Protein AF-A0A2A5GWU8-F1 (afdb_monomer)

Nearest PDB structures (foldseek):
  2z6b-assembly1_A  TM=4.729E-01  e=6.805E-07  Tequatrovirus T4
  1wth-assembly1_A  TM=4.419E-01  e=4.390E-07  Tequatrovirus T4
  1k28-assembly1_A  TM=4.425E-01  e=9.307E-07  Tequatrovirus T4

Radius of gyration: 48.04 Å; Cα contacts (8 Å, |Δi|>4): 449; chains: 1; bounding box: 140×77×156 Å

Mean predicted aligned error: 21.62 Å

Foldseek 3Di:
DDDDPPDDDDPDPDDDDQKDKDADPLGWIWIAGNPPPFGKTKTADSLGFIWIQGSVRDTDGGDSDPVDDDDDDPPDDDDDDDPDDDDDDDPDDDDDDPDDDDDDDPDDDDDDDPDDDDDDPDDDDDDPDDDDDDDPDDDDDDDPDDDDDDDPDDDDDDDPDDDDDDDPDDDDDDALWDDDDDDPDDDDDDDPDDDDDDDPDDDDDDDPDDDDDDDPDDDDDDDPDDDDDDDPDDDDDDDPDDDDDDDPPDDDDDDPDDDDDDPVDDDDDDPDDDDDDPDDDDDDPDDDDPDPDDDDDDDDDPDDDDDDDDDDDDDDDDDDDDDDDDDDDDDDPPVQVVQQPPDDDDDMDRRDDDDPDDDDDDDDDDDDPDDDDDPDDPPPPPDDDDDDDDDDDDDDDDDDDDDPPPPQADPDAAFDQRPGDQDPDQPQQPDLAPPHGVVQACVAQQHDHQDPVCRSQLSSLQSSCCH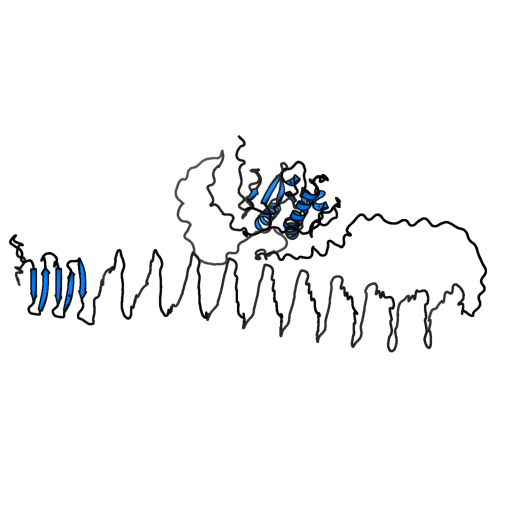FPVVVLCVVVVQKGWRHFADCPDPQRVRRQKTKIDGPVLDLVVQVVSQVCCLRHTQFQEWEFEQDPVRGTIIMTGHDRHHDNHAYEYYLDPVSPPPPPPDDHDYDNDDDDD

Structure (mmCIF, N/CA/C/O backbone):
data_AF-A0A2A5GWU8-F1
#
_entry.id   AF-A0A2A5GWU8-F1
#
loop_
_atom_site.group_PDB
_atom_site.id
_atom_site.type_symbol
_atom_site.label_atom_id
_atom_site.label_alt_id
_atom_site.label_comp_id
_atom_site.label_asym_id
_atom_site.label_entity_id
_atom_site.label_seq_id
_atom_site.pdbx_PDB_ins_code
_atom_site.Cartn_x
_atom_site.Cartn_y
_atom_site.Cartn_z
_atom_site.occupancy
_atom_site.B_iso_or_equiv
_atom_site.auth_seq_id
_atom_site.auth_comp_id
_atom_site.auth_asym_id
_atom_site.auth_atom_id
_atom_site.pdbx_PDB_model_num
ATOM 1 N N . MET A 1 1 ? -65.679 12.341 63.523 1.00 38.34 1 MET A N 1
ATOM 2 C CA . MET A 1 1 ? -65.615 11.198 64.453 1.00 38.34 1 MET A CA 1
ATOM 3 C C . MET A 1 1 ? -64.242 11.202 65.081 1.00 38.34 1 MET A C 1
ATOM 5 O O . MET A 1 1 ? -63.254 10.942 64.411 1.00 38.34 1 MET A O 1
ATOM 9 N N . THR A 1 2 ? -64.208 11.641 66.328 1.00 38.03 2 THR A N 1
ATOM 10 C CA . THR A 1 2 ? -63.078 11.639 67.250 1.00 38.03 2 THR A CA 1
ATOM 11 C C . THR A 1 2 ? -62.694 10.197 67.575 1.00 38.03 2 THR A C 1
ATOM 13 O O . THR A 1 2 ? -63.461 9.482 68.213 1.00 38.03 2 THR A O 1
ATOM 16 N N . GLY A 1 3 ? -61.526 9.770 67.101 1.00 37.25 3 GLY A N 1
ATOM 17 C CA . GLY A 1 3 ? -60.870 8.523 67.479 1.00 37.25 3 GLY A CA 1
ATOM 18 C C . GLY A 1 3 ? -59.516 8.872 68.076 1.00 37.25 3 GLY A C 1
ATOM 19 O O . GLY A 1 3 ? -58.603 9.269 67.361 1.00 37.25 3 GLY A O 1
ATOM 20 N N . ILE A 1 4 ? -59.457 8.811 69.399 1.00 39.00 4 ILE A N 1
ATOM 21 C CA . ILE A 1 4 ? -58.297 9.067 70.247 1.00 39.00 4 ILE A CA 1
ATOM 22 C C . ILE A 1 4 ? -57.210 8.036 69.904 1.00 39.00 4 ILE A C 1
ATOM 24 O O . ILE A 1 4 ? -57.426 6.841 70.081 1.00 39.00 4 ILE A O 1
ATOM 28 N N . MET A 1 5 ? -56.056 8.490 69.407 1.00 34.25 5 MET A N 1
ATOM 29 C CA . MET A 1 5 ? -54.807 7.727 69.490 1.00 34.25 5 MET A CA 1
ATOM 30 C C . MET A 1 5 ? -54.104 8.124 70.790 1.00 34.25 5 MET A C 1
ATOM 32 O O . MET A 1 5 ? -53.222 8.977 70.795 1.00 34.25 5 MET A O 1
ATOM 36 N N . ASP A 1 6 ? -54.544 7.524 71.894 1.00 43.53 6 ASP A N 1
ATOM 37 C CA . ASP A 1 6 ? -53.752 7.419 73.120 1.00 43.53 6 ASP A CA 1
ATOM 38 C C . ASP A 1 6 ? -52.843 6.204 72.947 1.00 43.53 6 ASP A C 1
ATOM 40 O O . ASP A 1 6 ? -53.309 5.066 72.896 1.00 43.53 6 ASP A O 1
ATOM 44 N N . GLY A 1 7 ? -51.546 6.446 72.781 1.00 40.28 7 GLY A N 1
ATOM 45 C CA . GLY A 1 7 ? -50.591 5.367 72.546 1.00 40.28 7 GLY A CA 1
ATOM 46 C C . GLY A 1 7 ? -49.143 5.796 72.359 1.00 40.28 7 GLY A C 1
ATOM 47 O O . GLY A 1 7 ? -48.378 5.051 71.760 1.00 40.28 7 GLY A O 1
ATOM 48 N N . VAL A 1 8 ? -48.742 6.970 72.851 1.00 38.31 8 VAL A N 1
ATOM 49 C CA . VAL A 1 8 ? -47.319 7.278 73.045 1.00 38.31 8 VAL A CA 1
ATOM 50 C C . VAL A 1 8 ? -47.110 7.423 74.544 1.00 38.31 8 VAL A C 1
ATOM 52 O O . VAL A 1 8 ? -47.280 8.503 75.108 1.00 38.31 8 VAL A O 1
ATOM 55 N N . SER A 1 9 ? -46.819 6.305 75.216 1.00 40.75 9 SER A N 1
ATOM 56 C CA . SER A 1 9 ? -46.394 6.359 76.610 1.00 40.75 9 SER A CA 1
ATOM 57 C C . SER A 1 9 ? -45.046 7.066 76.682 1.00 40.75 9 SER A C 1
ATOM 59 O O . SER A 1 9 ? -44.120 6.741 75.938 1.00 40.75 9 SER A O 1
ATOM 61 N N . GLN A 1 10 ? -44.940 8.020 77.602 1.00 39.97 10 GLN A N 1
ATOM 62 C CA . GLN A 1 10 ? -43.667 8.588 78.018 1.00 39.97 10 GLN A CA 1
ATOM 63 C C . GLN A 1 10 ? -42.687 7.467 78.387 1.00 39.97 10 GLN A C 1
ATOM 65 O O . GLN A 1 10 ? -43.037 6.550 79.130 1.00 39.97 10 GLN A O 1
ATOM 70 N N . ILE A 1 11 ? -41.459 7.562 77.881 1.00 40.72 11 ILE A N 1
ATOM 71 C CA . ILE A 1 11 ? -40.343 6.694 78.260 1.00 40.72 11 ILE A CA 1
ATOM 72 C C . ILE A 1 11 ? -39.941 7.088 79.689 1.00 40.72 11 ILE A C 1
ATOM 74 O O . ILE A 1 11 ? -39.199 8.045 79.901 1.00 40.72 11 ILE A O 1
ATOM 78 N N . SER A 1 12 ? -40.510 6.405 80.685 1.00 37.59 12 SER A N 1
ATOM 79 C CA . SER A 1 12 ? -40.136 6.555 82.092 1.00 37.59 12 SER A CA 1
ATOM 80 C C . SER A 1 12 ? -38.845 5.792 82.372 1.00 37.59 12 SER A C 1
ATOM 82 O O . SER A 1 12 ? -38.743 4.619 82.026 1.00 37.59 12 SER A O 1
ATOM 84 N N . SER A 1 13 ? -37.892 6.431 83.046 1.00 44.56 13 SER A N 1
ATOM 85 C CA . SER A 1 13 ? -36.617 5.865 83.501 1.00 44.56 13 SER A CA 1
ATOM 86 C C . SER A 1 13 ? -36.789 4.799 84.602 1.00 44.56 13 SER A C 1
ATOM 88 O O . SER A 1 13 ? -36.474 5.035 85.769 1.00 44.56 13 SER A O 1
ATOM 90 N N . GLY A 1 14 ? -37.307 3.631 84.238 1.00 39.91 14 GLY A N 1
ATOM 91 C CA . GLY A 1 14 ? -37.268 2.388 85.011 1.00 39.91 14 GLY A CA 1
ATOM 92 C C . GLY A 1 14 ? -36.686 1.292 84.122 1.00 39.91 14 GLY A C 1
ATOM 93 O O . GLY A 1 14 ? -36.811 1.406 82.908 1.00 39.91 14 GLY A O 1
ATOM 94 N N . THR A 1 15 ? -36.004 0.305 84.714 1.00 49.41 15 THR A N 1
ATOM 95 C CA . THR A 1 15 ? -35.347 -0.838 84.041 1.00 49.41 15 THR A CA 1
ATOM 96 C C . THR A 1 15 ? -36.101 -1.257 82.781 1.00 49.41 15 THR A C 1
ATOM 98 O O . THR A 1 15 ? -37.160 -1.873 82.880 1.00 49.41 15 THR A O 1
ATOM 101 N N . MET A 1 16 ? -35.592 -0.833 81.624 1.00 51.84 16 MET A N 1
ATOM 10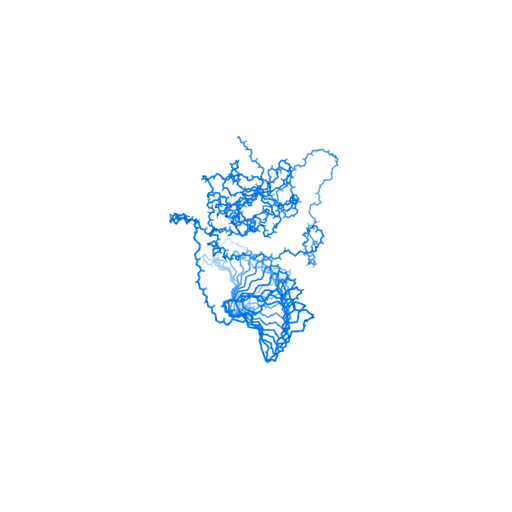2 C CA . MET A 1 16 ? -36.217 -1.112 80.338 1.00 51.84 16 MET A CA 1
ATOM 103 C C . MET A 1 16 ? -36.086 -2.610 80.101 1.00 51.84 16 MET A C 1
ATOM 105 O O . MET A 1 16 ? -34.982 -3.143 80.223 1.00 51.84 16 MET A O 1
ATOM 109 N N . ASP A 1 17 ? -37.195 -3.285 79.798 1.00 59.97 17 ASP A N 1
ATOM 110 C CA . ASP A 1 17 ? -37.114 -4.614 79.205 1.00 59.97 17 ASP A CA 1
ATOM 111 C C . ASP A 1 17 ? -36.185 -4.512 77.993 1.00 59.97 17 ASP A C 1
ATOM 113 O O . ASP A 1 17 ? -36.385 -3.662 77.124 1.00 59.97 17 ASP A O 1
ATOM 117 N N . GLU A 1 18 ? -35.168 -5.373 77.939 1.00 73.56 18 GLU A N 1
ATOM 118 C CA . GLU A 1 18 ? -34.153 -5.377 76.876 1.00 73.56 18 GLU A CA 1
ATOM 119 C C . GLU A 1 18 ? -34.760 -5.637 75.484 1.00 73.56 18 GLU A C 1
ATOM 121 O O . GLU A 1 18 ? -34.069 -5.575 74.476 1.00 73.56 18 GLU A O 1
ATOM 126 N N . LYS A 1 19 ? -36.063 -5.937 75.408 1.00 78.94 19 LYS A N 1
ATOM 127 C CA . LYS A 1 19 ? -36.811 -6.138 74.171 1.00 78.94 19 LYS A CA 1
ATOM 128 C C . LYS A 1 19 ? -38.150 -5.428 74.221 1.00 78.94 19 LYS A C 1
ATOM 130 O O . LYS A 1 19 ? -38.928 -5.602 75.156 1.00 78.94 19 LYS A O 1
ATOM 135 N N . TRP A 1 20 ? -38.456 -4.710 73.152 1.00 84.75 20 TRP A N 1
ATOM 136 C CA . TRP A 1 20 ? -39.712 -4.004 72.957 1.00 84.75 20 TRP A CA 1
ATOM 137 C C . TRP A 1 20 ? -40.304 -4.358 71.600 1.00 84.75 20 TRP A C 1
ATOM 139 O O . TRP A 1 20 ? -39.610 -4.337 70.589 1.00 84.75 20 TRP A O 1
ATOM 149 N N . GLY A 1 21 ? -41.592 -4.680 71.532 1.00 86.06 21 GLY A N 1
ATOM 150 C CA . GLY A 1 21 ? -42.186 -5.069 70.259 1.00 86.06 21 GLY A CA 1
ATOM 151 C C . GLY A 1 21 ? -43.698 -5.210 70.274 1.00 86.06 21 GLY A C 1
ATOM 152 O O . GLY A 1 21 ? -44.346 -5.186 71.318 1.00 86.06 21 GLY A O 1
ATOM 153 N N . TYR A 1 22 ? -44.261 -5.362 69.080 1.00 89.25 22 TYR A N 1
ATOM 154 C CA . TYR A 1 22 ? -45.684 -5.560 68.837 1.00 89.25 22 TYR A CA 1
ATOM 155 C C . TYR A 1 22 ? -45.893 -6.718 67.862 1.00 89.25 22 TYR A C 1
ATOM 157 O O . TYR A 1 22 ? -45.208 -6.809 66.844 1.00 89.25 22 TYR A O 1
ATOM 165 N N . VAL A 1 23 ? -46.878 -7.572 68.147 1.00 90.06 23 VAL A N 1
ATOM 166 C CA . VAL A 1 23 ? -47.340 -8.635 67.247 1.00 90.06 23 VAL A CA 1
ATOM 167 C C . VAL A 1 23 ? -48.811 -8.390 66.924 1.00 90.06 23 VAL A C 1
ATOM 169 O O . VAL A 1 23 ? -49.647 -8.314 67.825 1.00 90.06 23 VAL A O 1
ATOM 172 N N . SER A 1 24 ? -49.148 -8.259 65.642 1.00 91.31 24 SER A N 1
ATOM 173 C CA . SER A 1 24 ? -50.538 -8.120 65.201 1.00 91.31 24 SER A CA 1
ATOM 174 C C . SER A 1 24 ? -51.300 -9.442 65.341 1.00 91.31 24 SER A C 1
ATOM 176 O O . SER A 1 24 ? -50.713 -10.523 65.319 1.00 91.31 24 SER A O 1
ATOM 178 N N . GLN A 1 25 ? -52.636 -9.388 65.362 1.00 88.69 25 GLN A N 1
ATOM 179 C CA . GLN A 1 25 ? -53.480 -10.597 65.330 1.00 88.69 25 GLN A CA 1
ATOM 180 C C . GLN A 1 25 ? -53.231 -11.481 64.095 1.00 88.69 25 GLN A C 1
ATOM 182 O O . GLN A 1 25 ? -53.469 -12.684 64.136 1.00 88.69 25 GLN A O 1
ATOM 187 N N . SER A 1 26 ? -52.751 -10.886 62.998 1.00 86.19 26 SER A N 1
ATOM 188 C CA . SER A 1 26 ? -52.391 -11.593 61.767 1.00 86.19 26 SER A CA 1
ATOM 189 C C . SER A 1 26 ? -50.971 -12.173 61.774 1.00 86.19 26 SER A C 1
ATOM 191 O O . SER A 1 26 ? -50.613 -12.858 60.822 1.00 86.19 26 SER A O 1
ATOM 193 N N . GLY A 1 27 ? -50.163 -11.917 62.811 1.00 87.06 27 GLY A N 1
ATOM 194 C CA . GLY A 1 27 ? -48.798 -12.440 62.948 1.00 87.06 27 GLY A CA 1
ATOM 195 C C . GLY A 1 27 ? -47.696 -11.569 62.332 1.00 87.06 27 GLY A C 1
ATOM 196 O O . GLY A 1 27 ? -46.609 -12.067 62.069 1.00 87.06 27 GLY A O 1
ATOM 197 N N . THR A 1 28 ? -47.956 -10.284 62.073 1.00 91.69 28 THR A N 1
ATOM 198 C CA . THR A 1 28 ? -46.914 -9.308 61.694 1.00 91.69 28 THR A CA 1
ATOM 199 C C . THR A 1 28 ? -46.218 -8.803 62.952 1.00 91.69 28 THR A C 1
ATOM 201 O O . THR A 1 28 ? -46.906 -8.455 63.910 1.00 91.69 28 THR A O 1
ATOM 204 N N . THR A 1 29 ? -44.889 -8.742 62.955 1.00 92.56 29 THR A N 1
ATOM 205 C CA . THR A 1 29 ? -44.093 -8.342 64.120 1.00 92.56 29 THR A CA 1
ATOM 206 C C . THR A 1 29 ? -43.282 -7.077 63.856 1.00 92.56 29 THR A C 1
ATOM 208 O O . THR A 1 29 ? -42.780 -6.849 62.754 1.00 92.56 29 THR A O 1
ATOM 211 N N . ILE A 1 30 ? -43.155 -6.253 64.891 1.00 93.62 30 ILE A N 1
ATOM 212 C CA . ILE A 1 30 ? -42.214 -5.135 64.981 1.00 93.62 30 ILE A CA 1
ATOM 213 C C . ILE A 1 30 ? -41.426 -5.355 66.271 1.00 93.62 30 ILE A C 1
ATOM 215 O O . ILE A 1 30 ? -42.051 -5.484 67.319 1.00 93.62 30 ILE A O 1
ATOM 219 N N . GLU A 1 31 ? -40.099 -5.430 66.216 1.00 92.25 31 GLU A N 1
ATOM 220 C CA . GLU A 1 31 ? -39.244 -5.682 67.387 1.00 92.25 31 GLU A CA 1
ATOM 221 C C . GLU A 1 31 ? -38.037 -4.736 67.396 1.00 92.25 31 GLU A C 1
ATOM 223 O O . GLU A 1 31 ? -37.389 -4.523 66.369 1.00 92.25 31 GLU A O 1
ATOM 228 N N . LEU A 1 32 ? -37.758 -4.190 68.576 1.00 92.25 32 LEU A N 1
ATOM 229 C CA . LEU A 1 32 ? -36.565 -3.462 68.982 1.00 92.25 32 LEU A CA 1
ATOM 230 C C . LEU A 1 32 ? -35.915 -4.278 70.103 1.00 92.25 32 LEU A C 1
ATOM 232 O O . LEU A 1 32 ? -36.482 -4.404 71.186 1.00 92.25 32 LEU A O 1
ATOM 236 N N . ASN A 1 33 ? -34.756 -4.861 69.837 1.00 89.06 33 ASN A N 1
ATOM 237 C CA . ASN A 1 33 ? -33.959 -5.575 70.825 1.00 89.06 33 ASN A CA 1
ATOM 238 C C . ASN A 1 33 ? -32.758 -4.700 71.193 1.00 89.06 33 ASN A C 1
ATOM 240 O O . ASN A 1 33 ? -32.025 -4.284 70.302 1.00 89.06 33 ASN A O 1
ATOM 244 N N . ASP A 1 34 ? -32.581 -4.433 72.479 1.00 87.56 34 ASP A N 1
ATOM 245 C CA . ASP A 1 34 ? -31.489 -3.666 73.089 1.00 87.56 34 ASP A CA 1
ATOM 246 C C . ASP A 1 34 ? -30.689 -4.539 74.081 1.00 87.56 34 ASP A C 1
ATOM 248 O O . ASP A 1 34 ? -29.915 -4.039 74.895 1.00 87.56 34 ASP A O 1
ATOM 252 N N . SER A 1 35 ? -30.875 -5.868 74.046 1.00 85.56 35 SER A N 1
ATOM 253 C CA . SER A 1 35 ? -30.026 -6.794 74.799 1.00 85.56 35 SER A CA 1
ATOM 254 C C . SER A 1 35 ? -28.565 -6.625 74.354 1.00 85.56 35 SER A C 1
ATOM 256 O O . SER A 1 35 ? -28.297 -6.733 73.152 1.00 85.56 35 SER A O 1
ATOM 258 N N . PRO A 1 36 ? -27.610 -6.448 75.289 1.00 82.69 36 PRO A N 1
ATOM 259 C CA . PRO A 1 36 ? -26.206 -6.223 74.959 1.00 82.69 36 PRO A CA 1
ATOM 260 C C . PRO A 1 36 ? -25.624 -7.290 74.019 1.00 82.69 36 PRO A C 1
ATOM 262 O O . PRO A 1 36 ? -25.638 -8.484 74.332 1.00 82.69 36 PRO A O 1
ATOM 265 N N . GLY A 1 37 ? -25.084 -6.863 72.877 1.00 80.00 37 GLY A N 1
ATOM 266 C CA . GLY A 1 37 ? -24.510 -7.727 71.838 1.00 80.00 37 GLY A CA 1
ATOM 267 C C . GLY A 1 37 ? -25.532 -8.456 70.953 1.00 80.00 37 GLY A C 1
ATOM 268 O O . GLY A 1 37 ? -25.138 -9.273 70.118 1.00 80.00 37 GLY A O 1
ATOM 269 N N . GLY A 1 38 ? -26.829 -8.205 71.144 1.00 83.12 38 GLY A N 1
ATOM 270 C CA . GLY A 1 38 ? -27.936 -8.734 70.345 1.00 83.12 38 GLY A CA 1
ATOM 271 C C . GLY A 1 38 ? -28.836 -7.641 69.765 1.00 83.12 38 GLY A C 1
ATOM 272 O O . GLY A 1 38 ? -29.964 -7.938 69.354 1.00 83.12 38 GLY A O 1
ATOM 273 N N . GLU A 1 39 ? -28.361 -6.397 69.751 1.00 91.56 39 GLU A N 1
ATOM 274 C CA . GLU A 1 39 ? -29.128 -5.217 69.382 1.00 91.56 39 GLU A CA 1
ATOM 275 C C . GLU A 1 39 ? -29.668 -5.351 67.954 1.00 91.56 39 GLU A C 1
ATOM 277 O O . GLU A 1 39 ? -28.930 -5.644 67.019 1.00 91.56 39 GLU A O 1
ATOM 282 N N . SER A 1 40 ? -30.974 -5.195 67.752 1.00 92.50 40 SER A N 1
ATOM 283 C CA . SER A 1 40 ? -31.562 -5.341 66.415 1.00 92.50 40 SER A CA 1
ATOM 284 C C . SER A 1 40 ? -32.897 -4.628 66.273 1.00 92.50 40 SER A C 1
ATOM 286 O O . SER A 1 40 ? -33.645 -4.440 67.232 1.00 92.50 40 SER A O 1
ATOM 288 N N . ILE A 1 41 ? -33.211 -4.248 65.035 1.00 94.50 41 ILE A N 1
ATOM 289 C CA . ILE A 1 41 ? -34.497 -3.658 64.653 1.00 94.50 41 ILE A CA 1
ATOM 290 C C . ILE A 1 41 ? -35.102 -4.545 63.578 1.00 94.50 41 ILE A C 1
ATOM 292 O O . ILE A 1 41 ? -34.458 -4.806 62.564 1.00 94.50 41 ILE A O 1
ATOM 296 N N . SER A 1 42 ? -36.340 -5.003 63.752 1.00 93.44 42 SER A N 1
ATOM 297 C CA . SER A 1 42 ? -36.999 -5.825 62.740 1.00 93.44 42 SER A CA 1
ATOM 298 C C . SER A 1 42 ? -38.466 -5.476 62.522 1.00 93.44 42 SER A C 1
ATOM 300 O O . SER A 1 42 ? -39.228 -5.229 63.453 1.00 93.44 42 SER A O 1
ATOM 302 N N . LEU A 1 43 ? -38.857 -5.477 61.249 1.00 94.50 43 LEU A N 1
ATOM 303 C CA . LEU A 1 43 ? -40.227 -5.367 60.769 1.00 94.50 43 LEU A CA 1
ATOM 304 C C . LEU A 1 43 ? -40.509 -6.607 59.917 1.00 94.50 43 LEU A C 1
ATOM 306 O O . LEU A 1 43 ? -39.927 -6.744 58.842 1.00 94.50 43 LEU A O 1
ATOM 310 N N . ILE A 1 44 ? -41.362 -7.521 60.379 1.00 93.06 44 ILE A N 1
ATOM 311 C CA . ILE A 1 44 ? -41.619 -8.808 59.717 1.00 93.06 44 ILE A CA 1
ATOM 312 C C . ILE A 1 44 ? -43.112 -8.946 59.434 1.00 93.06 44 ILE A C 1
ATOM 314 O O . ILE A 1 44 ? -43.935 -9.024 60.339 1.00 93.06 44 ILE A O 1
ATOM 318 N N . HIS A 1 45 ? -43.478 -9.016 58.161 1.00 92.44 45 HIS A N 1
ATOM 319 C CA . HIS A 1 45 ? -44.840 -9.306 57.730 1.00 92.44 45 HIS A CA 1
ATOM 320 C C . HIS A 1 45 ? -45.182 -10.783 57.963 1.00 92.44 45 HIS A C 1
ATOM 322 O O . HIS A 1 45 ? -44.318 -11.646 57.822 1.00 92.44 45 HIS A O 1
ATOM 328 N N . HIS A 1 46 ? -46.456 -11.106 58.207 1.00 90.25 46 HIS A N 1
ATOM 329 C CA . HIS A 1 46 ? -46.905 -12.489 58.446 1.00 90.25 46 HIS A CA 1
ATOM 330 C C . HIS A 1 46 ? -46.573 -13.475 57.302 1.00 90.25 46 HIS A C 1
ATOM 332 O O . HIS A 1 46 ? -46.566 -14.687 57.498 1.00 90.25 46 HIS A O 1
ATOM 338 N N . SER A 1 47 ? -46.305 -12.968 56.091 1.00 90.06 47 SER A N 1
ATOM 339 C CA . SER A 1 47 ? -45.852 -13.772 54.946 1.00 90.06 47 SER A CA 1
ATOM 340 C C . SER A 1 47 ? -44.367 -14.156 55.003 1.00 90.06 47 SER A C 1
ATOM 342 O O . SER A 1 47 ? -43.902 -14.905 54.149 1.00 90.06 47 SER A O 1
ATOM 344 N N . GLY A 1 48 ? -43.606 -13.604 55.952 1.00 88.88 48 GLY A N 1
ATOM 345 C CA . GLY A 1 48 ? -42.156 -13.754 56.077 1.00 88.88 48 GLY A CA 1
ATOM 346 C C . GLY A 1 48 ? -41.331 -12.706 55.321 1.00 88.88 48 GLY A C 1
ATOM 347 O O . GLY A 1 48 ? -40.111 -12.821 55.282 1.00 88.88 48 GLY A O 1
ATOM 348 N N . ALA A 1 49 ? -41.956 -11.693 54.701 1.00 93.69 49 ALA A N 1
ATOM 349 C CA . ALA A 1 49 ? -41.199 -10.544 54.184 1.00 93.69 49 ALA A CA 1
ATOM 350 C C . ALA A 1 49 ? -40.684 -9.705 55.360 1.00 93.69 49 ALA A C 1
ATOM 352 O O . ALA A 1 49 ? -41.421 -9.523 56.327 1.00 93.69 49 ALA A O 1
ATOM 353 N N . ALA A 1 50 ? -39.455 -9.198 55.288 1.00 93.69 50 ALA A N 1
ATOM 354 C CA . ALA A 1 50 ? -38.839 -8.511 56.415 1.00 93.69 50 ALA A CA 1
ATOM 355 C C . ALA A 1 50 ? -37.899 -7.369 56.014 1.00 93.69 50 ALA A C 1
ATOM 357 O O . ALA A 1 50 ? -37.254 -7.417 54.966 1.00 93.69 50 ALA A O 1
ATOM 358 N N . ILE A 1 51 ? -37.791 -6.387 56.906 1.00 96.06 51 ILE A N 1
ATOM 359 C CA . ILE A 1 51 ? -36.712 -5.397 56.974 1.00 96.06 51 ILE A CA 1
ATOM 360 C C . ILE A 1 51 ? -36.036 -5.603 58.326 1.00 96.06 51 ILE A C 1
ATOM 362 O O . ILE A 1 51 ? -36.721 -5.560 59.349 1.00 96.06 51 ILE A O 1
ATOM 366 N N . LYS A 1 52 ? -34.731 -5.870 58.343 1.00 94.62 52 LYS A N 1
ATOM 367 C CA . LYS A 1 52 ? -33.972 -6.113 59.576 1.00 94.62 52 LYS A CA 1
ATOM 368 C C . LYS A 1 52 ? -32.680 -5.311 59.598 1.00 94.62 52 LYS A C 1
ATOM 370 O O . LYS A 1 52 ? -32.063 -5.155 58.550 1.00 94.62 52 LYS A O 1
ATOM 375 N N . ILE A 1 53 ? -32.303 -4.839 60.778 1.00 95.81 53 ILE A N 1
ATOM 376 C CA . ILE A 1 53 ? -30.992 -4.280 61.096 1.00 95.81 53 ILE A CA 1
ATOM 377 C C . ILE A 1 53 ? -30.385 -5.186 62.164 1.00 95.81 53 ILE A C 1
ATOM 379 O O . ILE A 1 53 ? -30.981 -5.336 63.234 1.00 95.81 53 ILE A O 1
ATOM 383 N N . ASP A 1 54 ? -29.259 -5.810 61.837 1.00 92.88 54 ASP A N 1
ATOM 384 C CA . ASP A 1 54 ? -28.534 -6.735 62.711 1.00 92.88 54 ASP A CA 1
ATOM 385 C C . ASP A 1 54 ? -27.587 -5.979 63.674 1.00 92.88 54 ASP A C 1
ATOM 387 O O . ASP A 1 54 ? -27.336 -4.787 63.464 1.00 92.88 54 ASP A O 1
ATOM 391 N N . PRO A 1 55 ? -27.030 -6.638 64.715 1.00 92.88 55 PRO A N 1
ATOM 392 C CA . PRO A 1 55 ? -26.155 -5.980 65.698 1.00 92.88 55 PRO A CA 1
ATOM 393 C C . PRO A 1 55 ? -24.882 -5.358 65.108 1.00 92.88 55 PRO A C 1
ATOM 395 O O . PRO A 1 55 ? -24.296 -4.451 65.692 1.00 92.88 55 PRO A O 1
ATOM 398 N N . ASP A 1 56 ? -24.445 -5.830 63.938 1.00 92.44 56 ASP A N 1
ATOM 399 C CA . ASP A 1 56 ? -23.304 -5.284 63.198 1.00 92.44 56 ASP A CA 1
ATOM 400 C C . ASP A 1 56 ? -23.681 -4.113 62.265 1.00 92.44 56 ASP A C 1
ATOM 402 O O . ASP A 1 56 ? -22.817 -3.550 61.588 1.00 92.44 56 ASP A O 1
ATOM 406 N N . GLY A 1 57 ? -24.961 -3.728 62.236 1.00 90.50 57 GLY A N 1
ATOM 407 C CA . GLY A 1 57 ? -25.512 -2.669 61.395 1.00 90.50 57 GLY A CA 1
ATOM 408 C C . GLY A 1 57 ? -25.886 -3.109 59.978 1.00 90.50 57 GLY A C 1
ATOM 409 O O . GLY A 1 57 ? -26.332 -2.267 59.191 1.00 90.50 57 GLY A O 1
ATOM 410 N N . ALA A 1 58 ? -25.734 -4.391 59.623 1.00 92.69 58 ALA A N 1
ATOM 411 C CA . ALA A 1 58 ? -26.164 -4.899 58.327 1.00 92.69 58 ALA A CA 1
ATOM 412 C C . ALA A 1 58 ? -27.683 -4.769 58.171 1.00 92.69 58 ALA A C 1
ATOM 414 O O . ALA A 1 58 ? -28.459 -5.100 59.068 1.00 92.69 58 ALA A O 1
ATOM 415 N N . ILE A 1 59 ? -28.114 -4.288 57.004 1.00 95.06 59 ILE A N 1
ATOM 416 C CA . ILE A 1 59 ? -29.532 -4.125 56.688 1.00 95.06 59 ILE A CA 1
ATOM 417 C C . ILE A 1 59 ? -29.953 -5.215 55.709 1.00 95.06 59 ILE A C 1
ATOM 419 O O . ILE A 1 59 ? -29.465 -5.284 54.580 1.00 95.06 59 ILE A O 1
ATOM 423 N N . HIS A 1 60 ? -30.919 -6.030 56.117 1.00 93.81 60 HIS A N 1
ATOM 424 C CA . HIS A 1 60 ? -31.477 -7.105 55.311 1.00 93.81 60 HIS A CA 1
ATOM 425 C C . HIS A 1 60 ? -32.895 -6.766 54.856 1.00 93.81 60 HIS A C 1
ATOM 427 O O . HIS A 1 60 ? -33.804 -6.583 55.667 1.00 93.81 60 HIS A O 1
ATOM 433 N N . LEU A 1 61 ? -33.094 -6.747 53.538 1.00 93.94 61 LEU A N 1
ATOM 434 C CA . LEU A 1 61 ? -34.408 -6.690 52.906 1.00 93.94 61 LEU A CA 1
ATOM 435 C C . LEU A 1 61 ? -34.739 -8.075 52.351 1.00 93.94 61 LEU A C 1
ATOM 437 O O . LEU A 1 61 ? -34.056 -8.579 51.460 1.00 93.94 61 LEU A O 1
ATOM 441 N N . VAL A 1 62 ? -35.788 -8.700 52.876 1.00 92.38 62 VAL A N 1
ATOM 442 C CA . VAL A 1 62 ? -36.200 -10.056 52.505 1.00 92.38 62 VAL A CA 1
ATOM 443 C C . VAL A 1 62 ? -37.603 -10.001 51.919 1.00 92.38 62 VAL A C 1
ATOM 445 O O . VAL A 1 62 ? -38.556 -9.621 52.596 1.00 92.38 62 VAL A O 1
ATOM 448 N N . SER A 1 63 ? -37.753 -10.407 50.658 1.00 90.81 63 SER A N 1
ATOM 449 C CA . SER A 1 63 ? -39.067 -10.571 50.029 1.00 90.81 63 SER A CA 1
ATOM 450 C C . SER A 1 63 ? -39.486 -12.037 50.074 1.00 90.81 63 SER A C 1
ATOM 452 O O . SER A 1 63 ? -38.726 -12.917 49.684 1.00 90.81 63 SER A O 1
ATOM 454 N N . SER A 1 64 ? -40.713 -12.303 50.524 1.00 89.19 64 SER A N 1
ATOM 455 C CA . SER A 1 64 ? -41.338 -13.638 50.502 1.00 89.19 64 SER A CA 1
ATOM 456 C C . SER A 1 64 ? -42.227 -13.862 49.272 1.00 89.19 64 SER A C 1
ATOM 458 O O . SER A 1 64 ? -42.834 -14.921 49.119 1.00 89.19 64 SER A O 1
ATOM 460 N N . SER A 1 65 ? -42.326 -12.870 48.380 1.00 84.19 65 SER A N 1
ATOM 461 C CA . SER A 1 65 ? -43.188 -12.915 47.196 1.00 84.19 65 SER A CA 1
ATOM 462 C C . SER A 1 65 ? -42.385 -13.047 45.902 1.00 84.19 65 SER A C 1
ATOM 464 O O . SER A 1 65 ? -41.227 -12.645 45.818 1.00 84.19 65 SER A O 1
ATOM 466 N N . LYS A 1 66 ? -43.044 -13.505 44.830 1.00 76.25 66 LYS A N 1
ATOM 467 C CA . LYS A 1 66 ? -42.456 -13.551 43.478 1.00 76.25 66 LYS A CA 1
ATOM 468 C C . LYS A 1 66 ? -42.138 -12.170 42.884 1.00 76.25 66 LYS A C 1
ATOM 470 O O . LYS A 1 66 ? -41.473 -12.107 41.858 1.00 76.25 66 LYS A O 1
ATOM 475 N N . LYS A 1 67 ? -42.640 -11.080 43.480 1.00 78.69 67 LYS A N 1
ATOM 476 C CA . LYS A 1 67 ? -42.456 -9.710 42.973 1.00 78.69 67 LYS A CA 1
ATOM 477 C C . LYS A 1 67 ? -41.155 -9.048 43.447 1.00 78.69 67 LYS A C 1
ATOM 479 O O . LYS A 1 67 ? -40.827 -7.980 42.947 1.00 78.69 67 LYS A O 1
ATOM 484 N N . GLY A 1 68 ? -40.408 -9.674 44.361 1.00 88.81 68 GLY A N 1
ATOM 485 C CA . GLY A 1 68 ? -39.089 -9.194 44.782 1.00 88.81 68 GLY A CA 1
ATOM 486 C C . GLY A 1 68 ? -39.123 -7.886 45.582 1.00 88.81 68 GLY A C 1
ATOM 487 O O . GLY A 1 68 ? -40.044 -7.669 46.373 1.00 88.81 68 GLY A O 1
ATOM 488 N N . ILE A 1 69 ? -38.082 -7.070 45.405 1.00 91.06 69 ILE A N 1
ATOM 489 C CA . ILE A 1 69 ? -37.870 -5.741 46.005 1.00 91.06 69 ILE A CA 1
ATOM 490 C C . ILE A 1 69 ? -37.745 -4.741 44.848 1.00 91.06 69 ILE A C 1
ATOM 492 O O . ILE A 1 69 ? -37.149 -5.075 43.826 1.00 91.06 69 ILE A O 1
ATOM 496 N N . GLY A 1 70 ? -38.290 -3.532 44.993 1.00 89.62 70 GLY A N 1
ATOM 497 C CA . GLY A 1 70 ? -38.220 -2.490 43.967 1.00 89.62 70 GLY A CA 1
ATOM 498 C C . GLY A 1 70 ? -37.955 -1.108 44.554 1.00 89.62 70 GLY A C 1
ATOM 499 O O . GLY A 1 70 ? -38.304 -0.839 45.701 1.00 89.62 70 GLY A O 1
ATOM 500 N N . ILE A 1 71 ? -37.359 -0.238 43.741 1.00 91.81 71 ILE A N 1
ATOM 501 C CA . ILE A 1 71 ? -37.152 1.185 44.025 1.00 91.81 71 ILE A CA 1
ATOM 502 C C . ILE A 1 71 ? -37.926 1.957 42.952 1.00 91.81 71 ILE A C 1
ATOM 504 O O . ILE A 1 71 ? -37.761 1.687 41.764 1.00 91.81 71 ILE A O 1
ATOM 508 N N . SER A 1 72 ? -38.809 2.872 43.349 1.00 90.81 72 SER A N 1
ATOM 509 C CA . SER A 1 72 ? -39.629 3.659 42.422 1.00 90.81 72 SER A CA 1
ATOM 510 C C . SER A 1 72 ? -39.745 5.094 42.920 1.00 90.81 72 SER A C 1
ATOM 512 O O . SER A 1 72 ? -40.147 5.323 44.058 1.00 90.81 72 SER A O 1
ATOM 514 N N . ALA A 1 73 ? -39.400 6.046 42.056 1.00 92.94 73 ALA A N 1
ATOM 515 C CA . ALA A 1 73 ? -39.522 7.477 42.299 1.00 92.94 73 ALA A CA 1
ATOM 516 C C . ALA A 1 73 ? -40.264 8.114 41.105 1.00 92.94 73 ALA A C 1
ATOM 518 O O . ALA A 1 73 ? -39.636 8.613 40.181 1.00 92.94 73 ALA A O 1
ATOM 519 N N . PRO A 1 74 ? -41.609 8.073 41.059 1.00 90.19 74 PRO A N 1
ATOM 520 C CA . PRO A 1 74 ? -42.380 8.499 39.881 1.00 90.19 74 PRO A CA 1
ATOM 521 C C . PRO A 1 74 ? -42.257 9.993 39.538 1.00 90.19 74 PRO A C 1
ATOM 523 O O . PRO A 1 74 ? -42.636 10.398 38.443 1.00 90.19 74 PRO A O 1
ATOM 526 N N . TYR A 1 75 ? -41.750 10.806 40.466 1.00 92.88 75 TYR A N 1
ATOM 527 C CA . TYR A 1 75 ? -41.615 12.256 40.314 1.00 92.88 75 TYR A CA 1
ATOM 528 C C . TYR A 1 75 ? -40.192 12.763 40.607 1.00 92.88 75 TYR A C 1
ATOM 530 O O . TYR A 1 75 ? -40.009 13.965 40.777 1.00 92.88 75 TYR A O 1
ATOM 538 N N . GLY A 1 76 ? -39.194 11.878 40.715 1.00 91.12 76 GLY A N 1
ATOM 539 C CA . GLY A 1 76 ? -37.833 12.268 41.088 1.00 91.12 76 GLY A CA 1
ATOM 540 C C . GLY A 1 76 ? -36.803 11.165 40.869 1.00 91.12 76 GLY A C 1
ATOM 541 O O . GLY A 1 76 ? -37.089 10.152 40.236 1.00 91.12 76 GLY A O 1
ATOM 542 N N . ASP A 1 77 ? -35.611 11.364 41.419 1.00 94.50 77 ASP A N 1
ATOM 543 C CA . ASP A 1 77 ? -34.484 10.463 41.204 1.00 94.50 77 ASP A CA 1
ATOM 544 C C . ASP A 1 77 ? -34.424 9.349 42.252 1.00 94.50 77 ASP A C 1
ATOM 546 O O . ASP A 1 77 ? -34.787 9.524 43.418 1.00 94.50 77 ASP A O 1
ATOM 550 N N . ALA A 1 78 ? -33.892 8.205 41.837 1.00 93.62 78 ALA A N 1
ATOM 551 C CA . ALA A 1 78 ? -33.501 7.125 42.726 1.00 93.62 78 ALA A CA 1
ATOM 552 C C . ALA A 1 78 ? -31.986 6.925 42.630 1.00 93.62 78 ALA A C 1
ATOM 554 O O . ALA A 1 78 ? -31.448 6.758 41.538 1.00 93.62 78 ALA A O 1
ATOM 555 N N . TYR A 1 79 ? -31.310 6.910 43.778 1.00 91.81 79 TYR A N 1
ATOM 556 C CA . TYR A 1 79 ? -29.859 6.766 43.859 1.00 91.81 79 TYR A CA 1
ATOM 557 C C . TYR A 1 79 ? -29.485 5.431 44.498 1.00 91.81 79 TYR A C 1
ATOM 559 O O . TYR A 1 79 ? -30.080 5.014 45.493 1.00 91.81 79 TYR A O 1
ATOM 567 N N . LEU A 1 80 ? -28.456 4.790 43.950 1.00 93.50 80 LEU A N 1
ATOM 568 C CA . LEU A 1 80 ? -27.754 3.676 44.573 1.00 93.50 80 LEU A CA 1
ATOM 569 C C . LEU A 1 80 ? -26.272 4.044 44.627 1.00 93.50 80 LEU A C 1
ATOM 571 O O . LEU A 1 80 ? -25.640 4.214 43.589 1.00 93.50 80 LEU A O 1
ATOM 575 N N . SER A 1 81 ? -25.726 4.189 45.831 1.00 93.62 81 SER A N 1
ATOM 576 C CA . SER A 1 81 ? -24.345 4.631 46.034 1.00 93.62 81 SER A CA 1
ATOM 577 C C . SER A 1 81 ? -23.670 3.842 47.146 1.00 93.62 81 SER A C 1
ATOM 579 O O . SER A 1 81 ? -24.272 3.627 48.198 1.00 93.62 81 SER A O 1
ATOM 581 N N . ALA A 1 82 ? -22.402 3.495 46.949 1.00 94.06 82 ALA A N 1
ATOM 582 C CA . ALA A 1 82 ? -21.515 2.973 47.980 1.00 94.06 82 ALA A CA 1
ATOM 583 C C . ALA A 1 82 ? -20.126 3.601 47.805 1.00 94.06 82 ALA A C 1
ATOM 585 O O . ALA A 1 82 ? -19.707 3.857 46.680 1.00 94.06 82 ALA A O 1
ATOM 586 N N . SER A 1 83 ? -19.407 3.842 48.904 1.00 94.06 83 SER A N 1
ATOM 587 C CA . SER A 1 83 ? -17.996 4.257 48.843 1.00 94.06 83 SER A CA 1
ATOM 588 C C . SER A 1 83 ? -17.068 3.112 48.423 1.00 94.06 83 SER A C 1
ATOM 590 O O . SER A 1 83 ? -15.982 3.360 47.908 1.00 94.06 83 SER A O 1
ATOM 592 N N . GLY A 1 84 ? -17.495 1.872 48.679 1.00 94.31 84 GLY A N 1
ATOM 593 C CA . GLY A 1 84 ? -16.825 0.646 48.261 1.00 94.31 84 GLY A CA 1
ATOM 594 C C . GLY A 1 84 ? -17.410 0.089 46.964 1.00 94.31 84 GLY A C 1
ATOM 595 O O . GLY A 1 84 ? -17.452 0.762 45.941 1.00 94.31 84 GLY A O 1
ATOM 596 N N . GLU A 1 85 ? -17.857 -1.164 47.011 1.00 95.94 85 GLU A N 1
ATOM 597 C CA . GLU A 1 85 ? -18.324 -1.920 45.848 1.00 95.94 85 GLU A CA 1
ATOM 598 C C . GLU A 1 85 ? -19.850 -2.088 45.844 1.00 95.94 85 GLU A C 1
ATOM 600 O O . GLU A 1 85 ? -20.481 -2.234 46.892 1.00 95.94 85 GLU A O 1
ATOM 605 N N . ILE A 1 86 ? -20.440 -2.130 44.647 1.00 96.31 86 ILE A N 1
ATOM 606 C CA . ILE A 1 86 ? -21.820 -2.569 44.422 1.00 96.31 86 ILE A CA 1
ATOM 607 C C . ILE A 1 86 ? -21.771 -3.857 43.598 1.00 96.31 86 ILE A C 1
ATOM 609 O O . ILE A 1 86 ? -21.283 -3.859 42.470 1.00 96.31 86 ILE A O 1
ATOM 613 N N . ILE A 1 87 ? -22.316 -4.949 44.140 1.00 95.62 87 ILE A N 1
ATOM 614 C CA . ILE A 1 87 ? -22.359 -6.258 43.477 1.00 95.62 87 ILE A CA 1
ATOM 615 C C . ILE A 1 87 ? -23.803 -6.598 43.107 1.00 95.62 87 ILE A C 1
ATOM 617 O O . ILE A 1 87 ? -24.663 -6.713 43.979 1.00 95.62 87 ILE A O 1
ATOM 621 N N . ILE A 1 88 ? -24.058 -6.846 41.820 1.00 95.88 88 ILE A N 1
ATOM 622 C CA . ILE A 1 88 ? -25.363 -7.288 41.313 1.00 95.88 88 ILE A CA 1
ATOM 623 C C . ILE A 1 88 ? -25.216 -8.700 40.745 1.00 95.88 88 ILE A C 1
ATOM 625 O O . ILE A 1 88 ? -24.453 -8.932 39.809 1.00 95.88 88 ILE A O 1
ATOM 629 N N . LYS A 1 89 ? -25.952 -9.656 41.317 1.00 94.19 89 LYS A N 1
ATOM 630 C CA . LYS A 1 89 ? -25.934 -11.066 40.907 1.00 94.19 89 LYS A CA 1
ATOM 631 C C . LYS A 1 89 ? -27.334 -11.528 40.528 1.00 94.19 89 LYS A C 1
ATOM 633 O O . LYS A 1 89 ? -28.300 -11.255 41.232 1.00 94.19 89 LYS A O 1
ATOM 638 N N . GLY A 1 90 ? -27.420 -12.282 39.441 1.00 92.94 90 GLY A N 1
ATOM 639 C CA . GLY A 1 90 ? -28.638 -12.928 38.971 1.00 92.94 90 GLY A CA 1
ATOM 640 C C . GLY A 1 90 ? -28.313 -13.887 37.832 1.00 92.94 90 GLY A C 1
ATOM 641 O O . GLY A 1 90 ? -27.243 -13.801 37.234 1.00 92.94 90 GLY A O 1
ATOM 642 N N . SER A 1 91 ? -29.229 -14.801 37.515 1.00 94.81 91 SER A N 1
ATOM 643 C CA . SER A 1 91 ? -29.109 -15.644 36.316 1.00 94.81 91 SER A CA 1
ATOM 644 C C . SER A 1 91 ? -29.238 -14.837 35.018 1.00 94.81 91 SER A C 1
ATOM 646 O O . SER A 1 91 ? -28.812 -15.288 33.958 1.00 94.81 91 SER A O 1
ATOM 648 N N . SER A 1 92 ? -29.843 -13.648 35.082 1.00 95.25 92 SER A N 1
ATOM 649 C CA . SER A 1 92 ? -29.967 -12.688 33.984 1.00 95.25 92 SER A CA 1
ATOM 650 C C . SER A 1 92 ? -30.128 -11.278 34.551 1.00 95.25 92 SER A C 1
ATOM 652 O O . SER A 1 92 ? -30.786 -11.105 35.577 1.00 95.25 92 SER A O 1
ATOM 654 N N . LEU A 1 93 ? -29.565 -10.278 33.873 1.00 96.00 93 LEU A N 1
ATOM 655 C CA . LEU A 1 93 ? -29.704 -8.857 34.200 1.00 96.00 93 LEU A CA 1
ATOM 656 C C . LEU A 1 93 ? -30.182 -8.117 32.948 1.00 96.00 93 LEU A C 1
ATOM 658 O O . LEU A 1 93 ? -29.663 -8.363 31.863 1.00 96.00 93 LEU A O 1
ATOM 662 N N . ASN A 1 94 ? -31.168 -7.230 33.093 1.00 95.75 94 ASN A N 1
ATOM 663 C CA . ASN A 1 94 ? -31.721 -6.443 31.991 1.00 95.75 94 ASN A CA 1
ATOM 664 C C . ASN A 1 94 ? -31.749 -4.966 32.384 1.00 95.75 94 ASN A C 1
ATOM 666 O O . ASN A 1 94 ? -32.334 -4.620 33.410 1.00 95.75 94 ASN A O 1
ATOM 670 N N . PHE A 1 95 ? -31.173 -4.111 31.544 1.00 95.69 95 PHE A N 1
ATOM 671 C CA . PHE A 1 95 ? -31.194 -2.659 31.693 1.00 95.69 95 PHE A CA 1
ATOM 672 C C . PHE A 1 95 ? -31.979 -2.086 30.517 1.00 95.69 95 PHE A C 1
ATOM 674 O O . PHE A 1 95 ? -31.575 -2.251 29.371 1.00 95.69 95 PHE A O 1
ATOM 681 N N . ASN A 1 96 ? -33.123 -1.465 30.796 1.00 96.38 96 ASN A N 1
ATOM 682 C CA . ASN A 1 96 ? -33.992 -0.886 29.776 1.00 96.38 96 ASN A CA 1
ATOM 683 C C . ASN A 1 96 ? -34.227 0.583 30.114 1.00 96.38 96 ASN A C 1
ATOM 685 O O . ASN A 1 96 ? -34.628 0.899 31.233 1.00 96.38 96 ASN A O 1
ATOM 689 N N . THR A 1 97 ? -34.008 1.455 29.140 1.00 95.62 97 THR A N 1
ATOM 690 C CA . THR A 1 97 ? -34.283 2.889 29.229 1.00 95.62 97 THR A CA 1
ATOM 691 C C . THR A 1 97 ? -35.055 3.316 27.985 1.00 95.62 97 THR A C 1
ATOM 693 O O . THR A 1 97 ? -34.872 2.745 26.910 1.00 95.62 97 THR A O 1
ATOM 696 N N . SER A 1 98 ? -35.963 4.279 28.134 1.00 95.12 98 SER A N 1
ATOM 697 C CA . SER A 1 98 ? -36.628 4.932 27.000 1.00 95.12 98 SER A CA 1
ATOM 698 C C . SER A 1 98 ? -35.812 6.094 26.429 1.00 95.12 98 SER A C 1
ATOM 700 O O . SER A 1 98 ? -36.154 6.597 25.363 1.00 95.12 98 SER A O 1
ATOM 702 N N . GLY A 1 99 ? -34.796 6.549 27.165 1.00 95.56 99 GLY A N 1
ATOM 703 C CA . GLY A 1 99 ? -33.850 7.579 26.748 1.00 95.56 99 GLY A CA 1
ATOM 704 C C . GLY A 1 99 ? -32.435 7.016 26.680 1.00 95.56 99 GLY A C 1
ATOM 705 O O . GLY A 1 99 ? -32.244 5.829 26.418 1.00 95.56 99 GLY A O 1
ATOM 706 N N . ASP A 1 100 ? -31.453 7.861 26.961 1.00 96.44 100 ASP A N 1
ATOM 707 C CA . ASP A 1 100 ? -30.046 7.479 26.884 1.00 96.44 100 ASP A CA 1
ATOM 708 C C . ASP A 1 100 ? -29.595 6.688 28.121 1.00 96.44 100 ASP A C 1
ATOM 710 O O . ASP A 1 100 ? -30.155 6.812 29.215 1.00 96.44 100 ASP A O 1
ATOM 714 N N . ALA A 1 101 ? -28.567 5.860 27.942 1.00 97.00 101 ALA A N 1
ATOM 715 C CA . ALA A 1 101 ? -27.849 5.196 29.022 1.00 97.00 101 ALA A CA 1
ATOM 716 C C . ALA A 1 101 ? -26.382 5.627 28.965 1.00 97.00 101 ALA A C 1
ATOM 718 O O . ALA A 1 101 ? -25.690 5.329 27.993 1.00 97.00 101 ALA A O 1
ATOM 719 N N . ASN A 1 102 ? -25.917 6.301 30.015 1.00 96.38 102 ASN A N 1
ATOM 720 C CA . ASN A 1 102 ? -24.558 6.828 30.104 1.00 96.38 102 ASN A CA 1
ATOM 721 C C . ASN A 1 102 ? -23.746 6.035 31.133 1.00 96.38 102 ASN A C 1
ATOM 723 O O . ASN A 1 102 ? -24.251 5.694 32.204 1.00 96.38 102 ASN A O 1
ATOM 727 N N . PHE A 1 103 ? -22.484 5.756 30.805 1.00 96.31 103 PHE A N 1
ATOM 728 C CA . PHE A 1 103 ? -21.526 5.092 31.688 1.00 96.31 103 PHE A CA 1
ATOM 729 C C . PHE A 1 103 ? -20.283 5.971 31.832 1.00 96.31 103 PHE A C 1
ATOM 731 O O . PHE A 1 103 ? -19.301 5.806 31.110 1.00 96.31 103 PHE A O 1
ATOM 738 N N . ASP A 1 104 ? -20.335 6.906 32.778 1.00 96.25 104 ASP A N 1
ATOM 739 C CA . ASP A 1 104 ? -19.244 7.842 33.044 1.00 96.25 104 ASP A CA 1
ATOM 740 C C . ASP A 1 104 ? -18.261 7.245 34.050 1.00 96.25 104 ASP A C 1
ATOM 742 O O . ASP A 1 104 ? -18.498 7.207 35.259 1.00 96.25 104 ASP A O 1
ATOM 746 N N . ILE A 1 105 ? -17.145 6.731 33.539 1.00 96.06 105 ILE A N 1
ATOM 747 C CA . ILE A 1 105 ? -16.182 5.969 34.331 1.00 96.06 105 ILE A CA 1
ATOM 748 C C . ILE A 1 105 ? -14.857 6.720 34.338 1.00 96.06 105 ILE A C 1
ATOM 750 O O . ILE A 1 105 ? -14.162 6.781 33.331 1.00 96.06 105 ILE A O 1
ATOM 754 N N . GLY A 1 106 ? -14.481 7.264 35.498 1.00 93.94 106 GLY A N 1
ATOM 755 C CA . GLY A 1 106 ? -13.191 7.946 35.663 1.00 93.94 106 GLY A CA 1
ATOM 756 C C . GLY A 1 106 ? -11.974 7.009 35.623 1.00 93.94 106 GLY A C 1
ATOM 757 O O . GLY A 1 106 ? -10.845 7.474 35.504 1.00 93.94 106 GLY A O 1
ATOM 758 N N . GLY A 1 107 ? -12.201 5.697 35.751 1.00 95.12 107 GLY A N 1
ATOM 759 C CA . GLY A 1 107 ? -11.185 4.648 35.661 1.00 95.12 107 GLY A CA 1
ATOM 760 C C . GLY A 1 107 ? -11.327 3.792 34.399 1.00 95.12 107 GLY A C 1
ATOM 761 O O . GLY A 1 107 ? -11.622 4.283 33.316 1.00 95.12 107 GLY A O 1
ATOM 762 N N . THR A 1 108 ? -11.124 2.483 34.538 1.00 96.88 108 THR A N 1
ATOM 763 C CA . THR A 1 108 ? -11.210 1.527 33.424 1.00 96.88 108 THR A CA 1
ATOM 764 C C . THR A 1 108 ? -12.573 0.840 33.380 1.00 96.88 108 THR A C 1
ATOM 766 O O . THR A 1 108 ? -13.040 0.323 34.395 1.00 96.88 108 THR A O 1
ATOM 769 N N . PHE A 1 109 ? -13.172 0.748 32.191 1.00 96.94 109 PHE A N 1
ATOM 770 C CA . PHE A 1 109 ? -14.333 -0.106 31.939 1.00 96.94 109 PHE A CA 1
ATOM 771 C C . PHE A 1 109 ? -13.888 -1.483 31.435 1.00 96.94 109 PHE A C 1
ATOM 773 O O . PHE A 1 109 ? -13.247 -1.585 30.392 1.00 96.94 109 PHE A O 1
ATOM 780 N N . ASN A 1 110 ? -14.234 -2.547 32.162 1.00 96.38 110 ASN A N 1
ATOM 781 C CA . ASN A 1 110 ? -13.925 -3.924 31.776 1.00 96.38 110 ASN A CA 1
ATOM 782 C C . ASN A 1 110 ? -15.219 -4.683 31.467 1.00 96.38 110 ASN A C 1
ATOM 784 O O . ASN A 1 110 ? -16.083 -4.804 32.335 1.00 96.38 110 ASN A O 1
ATOM 788 N N . LEU A 1 111 ? -15.325 -5.250 30.262 1.00 96.50 111 LEU A N 1
ATOM 789 C CA . LEU A 1 111 ? -16.419 -6.137 29.866 1.00 96.50 111 LEU A CA 1
ATOM 790 C C . LEU A 1 111 ? -15.868 -7.533 29.578 1.00 96.50 111 LEU A C 1
ATOM 792 O O . LEU A 1 111 ? -15.173 -7.746 28.589 1.00 96.50 111 LEU A O 1
ATOM 796 N N . VAL A 1 112 ? -16.207 -8.495 30.434 1.00 96.25 112 VAL A N 1
ATOM 797 C CA . VAL A 1 112 ? -15.788 -9.894 30.292 1.00 96.25 112 VAL A CA 1
ATOM 798 C C . VAL A 1 112 ? -17.030 -10.755 30.112 1.00 96.25 112 VAL A C 1
ATOM 800 O O . VAL A 1 112 ? -17.880 -10.829 30.997 1.00 96.25 112 VAL A O 1
ATOM 803 N N . CYS A 1 113 ? -17.156 -11.395 28.952 1.00 95.25 113 CYS A N 1
ATOM 804 C CA . CYS A 1 113 ? -18.306 -12.228 28.613 1.00 95.25 113 CYS A CA 1
ATOM 805 C C . CYS A 1 113 ? -17.898 -13.375 27.677 1.00 95.25 113 CYS A C 1
ATOM 807 O O . CYS A 1 113 ? -16.897 -13.285 26.972 1.00 95.25 113 CYS A O 1
ATOM 809 N N . GLY A 1 114 ? -18.680 -14.461 27.667 1.00 95.88 114 GLY A N 1
ATOM 810 C CA . GLY A 1 114 ? -18.468 -15.579 26.735 1.00 95.88 114 GLY A CA 1
ATOM 811 C C . GLY A 1 114 ? -18.921 -15.281 25.299 1.00 95.88 114 GLY A C 1
ATOM 812 O O . GLY A 1 114 ? -18.509 -15.965 24.369 1.00 95.88 114 GLY A O 1
ATOM 813 N N . GLY A 1 115 ? -19.758 -14.258 25.112 1.00 95.69 115 GLY A N 1
ATOM 814 C CA . GLY A 1 115 ? -20.210 -13.786 23.810 1.00 95.69 115 GLY A CA 1
ATOM 815 C C . GLY A 1 115 ? -20.721 -12.353 23.905 1.00 95.69 115 GLY A C 1
ATOM 816 O O . GLY A 1 115 ? -21.367 -11.987 24.886 1.00 95.69 115 GLY A O 1
ATOM 817 N N . TYR A 1 116 ? -20.433 -11.558 22.876 1.00 96.81 116 TYR A N 1
ATOM 818 C CA . TYR A 1 116 ? -20.806 -10.150 22.786 1.00 96.81 116 TYR A CA 1
ATOM 819 C C . TYR A 1 116 ? -21.523 -9.882 21.463 1.00 96.81 116 TYR A C 1
ATOM 821 O O . TYR A 1 116 ? -21.054 -10.292 20.401 1.00 96.81 116 TYR A O 1
ATOM 829 N N . LYS A 1 117 ? -22.661 -9.188 21.524 1.00 97.31 117 LYS A N 1
ATOM 830 C CA . LYS A 1 117 ? -23.413 -8.743 20.350 1.00 97.31 117 LYS A CA 1
ATOM 831 C C . LYS A 1 117 ? -23.809 -7.286 20.539 1.00 97.31 117 LYS A C 1
ATOM 833 O O . LYS A 1 117 ? -24.587 -6.976 21.436 1.00 97.31 117 LYS A O 1
ATOM 838 N N . LEU A 1 118 ? -23.322 -6.429 19.649 1.00 96.81 118 LEU A N 1
ATOM 839 C CA . LEU A 1 118 ? -23.771 -5.050 19.512 1.00 96.81 118 LEU A CA 1
ATOM 840 C C . LEU A 1 118 ? -24.700 -4.950 18.304 1.00 96.81 118 LEU A C 1
ATOM 842 O O . LEU A 1 118 ? -24.435 -5.511 17.242 1.00 96.81 118 LEU A O 1
ATOM 846 N N . SER A 1 119 ? -25.828 -4.273 18.463 1.00 96.38 119 SER A N 1
ATOM 847 C CA . SER A 1 119 ? -26.755 -3.997 17.370 1.00 96.38 119 SER A CA 1
ATOM 848 C C . SER A 1 119 ? -27.233 -2.569 17.533 1.00 96.38 119 SER A C 1
ATOM 850 O O . SER A 1 119 ? -27.900 -2.244 18.507 1.00 96.38 119 SER A O 1
ATOM 852 N N . THR A 1 120 ? -26.834 -1.720 16.598 1.00 95.62 120 THR A N 1
ATOM 853 C CA . THR A 1 120 ? -27.140 -0.293 16.587 1.00 95.62 120 THR A CA 1
ATOM 854 C C . THR A 1 120 ? -27.430 0.139 15.156 1.00 95.62 120 THR A C 1
ATOM 856 O O . THR A 1 120 ? -26.997 -0.516 14.208 1.00 95.62 120 THR A O 1
ATOM 859 N N . ASN A 1 121 ? -28.171 1.232 15.000 1.00 95.81 121 ASN A N 1
ATOM 860 C CA . ASN A 1 121 ? -28.336 1.888 13.707 1.00 95.81 121 ASN A CA 1
ATOM 861 C C . ASN A 1 121 ? -27.057 2.645 13.305 1.00 95.81 121 ASN A C 1
ATOM 863 O O . ASN A 1 121 ? -26.674 2.655 12.140 1.00 95.81 121 ASN A O 1
ATOM 867 N N . VAL A 1 122 ? -26.385 3.255 14.287 1.00 95.69 122 VAL A N 1
ATOM 868 C CA . VAL A 1 122 ? -25.158 4.039 14.103 1.00 95.69 122 VAL A CA 1
ATOM 869 C C . VAL A 1 122 ? -24.169 3.685 15.207 1.00 95.69 122 VAL A C 1
ATOM 871 O O . VAL A 1 122 ? -24.538 3.617 16.380 1.00 95.69 122 VAL A O 1
ATOM 874 N N . LEU A 1 123 ? -22.915 3.457 14.829 1.00 96.94 123 LEU A N 1
ATOM 875 C CA . LEU A 1 123 ? -21.791 3.327 15.747 1.00 96.94 123 LEU A CA 1
ATOM 876 C C . LEU A 1 123 ? -20.802 4.447 15.431 1.00 96.94 123 LEU A C 1
ATOM 878 O O . LEU A 1 123 ? -20.304 4.508 14.309 1.00 96.94 123 LEU A O 1
ATOM 882 N N . ASP A 1 124 ? -20.539 5.303 16.412 1.00 97.06 124 ASP A N 1
ATOM 883 C CA . ASP A 1 124 ? -19.464 6.291 16.372 1.00 97.06 124 ASP A CA 1
ATOM 884 C C . ASP A 1 124 ? -18.480 5.966 17.499 1.00 97.06 124 ASP A C 1
ATOM 886 O O . ASP A 1 124 ? -18.869 5.870 18.664 1.00 97.06 124 ASP A O 1
ATOM 890 N N . GLU A 1 125 ? -17.224 5.718 17.140 1.00 96.88 125 GLU A N 1
ATOM 891 C CA . GLU A 1 125 ? -16.162 5.351 18.073 1.00 96.88 125 GLU A CA 1
ATOM 892 C C . GLU A 1 125 ? -15.028 6.364 17.950 1.00 96.88 125 GLU A C 1
ATOM 894 O O . GLU A 1 125 ? -14.359 6.463 16.919 1.00 96.88 125 GLU A O 1
ATOM 899 N N . LYS A 1 126 ? -14.791 7.103 19.034 1.00 96.25 126 LYS A N 1
ATOM 900 C CA . LYS A 1 126 ? -13.717 8.085 19.125 1.00 96.25 126 LYS A CA 1
ATOM 901 C C . LYS A 1 126 ? -12.700 7.648 20.169 1.00 96.25 126 LYS A C 1
ATOM 903 O O . LYS A 1 126 ? -13.028 7.479 21.340 1.00 96.25 126 LYS A O 1
ATOM 908 N N . VAL A 1 127 ? -11.445 7.536 19.745 1.00 96.31 127 VAL A N 1
ATOM 909 C CA . VAL A 1 127 ? -10.309 7.224 20.615 1.00 96.31 127 VAL A CA 1
ATOM 910 C C . VAL A 1 127 ? -9.267 8.325 20.447 1.00 96.31 127 VAL A C 1
ATOM 912 O O . VAL A 1 127 ? -8.597 8.391 19.422 1.00 96.31 127 VAL A O 1
ATOM 915 N N . ASP A 1 128 ? -9.128 9.193 21.452 1.00 93.88 128 ASP A N 1
ATOM 916 C CA . ASP A 1 128 ? -8.107 10.258 21.449 1.00 93.88 128 ASP A CA 1
ATOM 917 C C . ASP A 1 128 ? -6.684 9.696 21.655 1.00 93.88 128 ASP A C 1
ATOM 919 O O . ASP A 1 128 ? -5.688 10.337 21.321 1.00 93.88 128 ASP A O 1
ATOM 923 N N . GLY A 1 129 ? -6.593 8.489 22.224 1.00 94.62 129 GLY A N 1
ATOM 924 C CA . GLY A 1 129 ? -5.353 7.752 22.446 1.00 94.62 129 GLY A CA 1
ATOM 925 C C . GLY A 1 129 ? -5.052 6.714 21.361 1.00 94.62 129 GLY A C 1
ATOM 926 O O . GLY A 1 129 ? -5.283 6.915 20.174 1.00 94.62 129 GLY A O 1
ATOM 927 N N . SER A 1 130 ? -4.501 5.574 21.780 1.00 95.00 130 SER A N 1
ATOM 928 C CA . SER A 1 130 ? -4.211 4.442 20.891 1.00 95.00 130 SER A CA 1
ATOM 929 C C . SER A 1 130 ? -5.313 3.389 20.957 1.00 95.00 130 SER A C 1
ATOM 931 O O . SER A 1 130 ? -5.762 3.039 22.045 1.00 95.00 130 SER A O 1
ATOM 933 N N . ALA A 1 131 ? -5.678 2.830 19.804 1.00 97.06 131 ALA A N 1
ATOM 934 C CA . ALA A 1 131 ? -6.543 1.660 19.706 1.00 97.06 131 ALA A CA 1
ATOM 935 C C . ALA A 1 131 ? -5.708 0.420 19.351 1.00 97.06 131 ALA A C 1
ATOM 937 O O . ALA A 1 131 ? -4.879 0.459 18.440 1.00 97.06 131 ALA A O 1
ATOM 938 N N . SER A 1 132 ? -5.934 -0.683 20.063 1.00 96.94 132 SER A N 1
ATOM 939 C CA . SER A 1 132 ? -5.352 -1.993 19.762 1.00 96.94 132 SER A CA 1
ATOM 940 C C . SER A 1 132 ? -6.464 -3.029 19.731 1.00 96.94 132 SER A C 1
ATOM 942 O O . SER A 1 132 ? -7.322 -3.046 20.613 1.00 96.94 132 SER A O 1
ATOM 944 N N . ARG A 1 133 ? -6.443 -3.893 18.717 1.00 96.94 133 ARG A N 1
ATOM 945 C CA . ARG A 1 133 ? -7.405 -4.979 18.556 1.00 96.94 133 ARG A CA 1
ATOM 946 C C . ARG A 1 133 ? -6.655 -6.274 18.314 1.00 96.94 133 ARG A C 1
ATOM 948 O O . ARG A 1 133 ? -5.943 -6.404 17.322 1.00 96.94 133 ARG A O 1
ATOM 955 N N . GLU A 1 134 ? -6.867 -7.234 19.198 1.00 96.88 134 GLU A N 1
ATOM 956 C CA . GLU A 1 134 ? -6.324 -8.580 19.077 1.00 96.88 134 GLU A CA 1
ATOM 957 C C . GLU A 1 134 ? -7.464 -9.560 18.798 1.00 96.88 134 GLU A C 1
ATOM 959 O O . GLU A 1 134 ? -8.485 -9.565 19.485 1.00 96.88 134 GLU A O 1
ATOM 964 N N . VAL A 1 135 ? -7.295 -10.375 17.758 1.00 96.81 135 VAL A N 1
ATOM 965 C CA . VAL A 1 135 ? -8.207 -11.465 17.406 1.00 96.81 135 VAL A CA 1
ATOM 966 C C . VAL A 1 135 ? -7.350 -12.714 17.269 1.00 96.81 135 VAL A C 1
ATOM 968 O O . VAL A 1 135 ? -6.470 -12.769 16.416 1.00 96.81 135 VAL A O 1
ATOM 971 N N . THR A 1 136 ? -7.569 -13.692 18.144 1.00 95.94 136 THR A N 1
ATOM 972 C CA . THR A 1 136 ? -6.733 -14.901 18.230 1.00 95.94 136 THR A CA 1
ATOM 973 C C . THR A 1 136 ? -7.084 -15.960 17.188 1.00 95.94 136 THR A C 1
ATOM 975 O O . THR A 1 136 ? -6.254 -16.810 16.882 1.00 95.94 136 THR A O 1
ATOM 978 N N . ASN A 1 137 ? -8.304 -15.901 16.653 1.00 96.38 137 ASN A N 1
ATOM 979 C CA . ASN A 1 137 ? -8.794 -16.767 15.585 1.00 96.38 137 ASN A CA 1
ATOM 980 C C . ASN A 1 137 ? -9.098 -15.907 14.344 1.00 96.38 137 ASN A C 1
ATOM 982 O O . ASN A 1 137 ? -8.263 -15.112 13.919 1.00 96.38 137 ASN A O 1
ATOM 986 N N . ASP A 1 138 ? -10.305 -16.024 13.793 1.00 96.88 138 ASP A N 1
ATOM 987 C CA . ASP A 1 138 ? -10.670 -15.387 12.533 1.00 96.88 138 ASP A CA 1
ATOM 988 C C . ASP A 1 138 ? -11.316 -14.009 12.720 1.00 96.88 138 ASP A C 1
ATOM 990 O O . ASP A 1 138 ? -12.117 -13.781 13.631 1.00 96.88 138 ASP A O 1
ATOM 994 N N . LEU A 1 139 ? -11.017 -13.105 11.785 1.00 97.69 139 LEU A N 1
ATOM 995 C CA . LEU A 1 139 ? -11.731 -11.848 11.591 1.00 97.69 139 LEU A CA 1
ATOM 996 C C . LEU A 1 139 ? -12.441 -11.877 10.235 1.00 97.69 139 LEU A C 1
ATOM 998 O O . LEU A 1 139 ? -11.792 -11.933 9.195 1.00 97.69 139 LEU A O 1
ATOM 1002 N N . SER A 1 140 ? -13.768 -11.773 10.255 1.00 96.88 140 SER A N 1
ATOM 1003 C CA . SER A 1 140 ? -14.585 -11.560 9.061 1.00 96.88 140 SER A CA 1
ATOM 1004 C C . SER A 1 140 ? -15.268 -10.202 9.151 1.00 96.88 140 SER A C 1
ATOM 1006 O O . SER A 1 140 ? -15.961 -9.917 10.128 1.00 96.88 140 SER A O 1
ATOM 1008 N N . GLU A 1 141 ? -15.102 -9.381 8.119 1.00 97.38 141 GLU A N 1
ATOM 1009 C CA . GLU A 1 141 ? -15.714 -8.059 8.007 1.00 97.38 141 GLU A CA 1
ATOM 1010 C C . GLU A 1 141 ? -16.549 -7.994 6.727 1.00 97.38 141 GLU A C 1
ATOM 1012 O O . GLU A 1 141 ? -16.069 -8.315 5.641 1.00 97.38 141 GLU A O 1
ATOM 1017 N N . ILE A 1 142 ? -17.816 -7.599 6.858 1.00 95.81 142 ILE A N 1
ATOM 1018 C CA . ILE A 1 142 ? -18.741 -7.439 5.735 1.00 95.81 142 ILE A CA 1
ATOM 1019 C C . ILE A 1 142 ? -19.294 -6.023 5.801 1.00 95.81 142 ILE A C 1
ATOM 1021 O O . ILE A 1 142 ? -19.991 -5.663 6.749 1.00 95.81 142 ILE A O 1
ATOM 1025 N N . ILE A 1 143 ? -19.003 -5.233 4.772 1.00 96.62 143 ILE A N 1
ATOM 1026 C CA . ILE A 1 143 ? -19.490 -3.863 4.631 1.00 96.62 143 ILE A CA 1
ATOM 1027 C C . ILE A 1 143 ? -20.441 -3.850 3.438 1.00 96.62 143 ILE A C 1
ATOM 1029 O O . ILE A 1 143 ? -20.012 -3.970 2.297 1.00 96.62 143 ILE A O 1
ATOM 1033 N N . GLY A 1 144 ? -21.743 -3.718 3.703 1.00 95.44 144 GLY A N 1
ATOM 1034 C CA . GLY A 1 144 ? -22.760 -3.649 2.644 1.00 95.44 144 GLY A CA 1
ATOM 1035 C C . GLY A 1 144 ? -22.742 -2.336 1.848 1.00 95.44 144 GLY A C 1
ATOM 1036 O O . GLY A 1 144 ? -23.367 -2.252 0.796 1.00 95.44 144 GLY A O 1
ATOM 1037 N N . GLY A 1 145 ? -22.049 -1.316 2.362 1.00 95.81 145 GLY A N 1
ATOM 1038 C CA . GLY A 1 145 ? -21.863 -0.012 1.728 1.00 95.81 145 GLY A CA 1
ATOM 1039 C C . GLY A 1 145 ? -20.415 0.239 1.299 1.00 95.81 145 GLY A C 1
ATOM 1040 O O . GLY A 1 145 ? -19.741 -0.636 0.764 1.00 95.81 145 GLY A O 1
ATOM 1041 N N . ILE A 1 146 ? -19.927 1.458 1.541 1.00 95.00 146 ILE A N 1
ATOM 1042 C CA . ILE A 1 146 ? -18.574 1.888 1.163 1.00 95.00 146 ILE A CA 1
ATOM 1043 C C . ILE A 1 146 ? -17.621 1.722 2.349 1.00 95.00 146 ILE A C 1
ATOM 1045 O O . ILE A 1 146 ? -17.890 2.230 3.434 1.00 95.00 146 ILE A O 1
ATOM 1049 N N . SER A 1 147 ? -16.468 1.093 2.114 1.00 97.62 147 SER A N 1
ATOM 1050 C CA . SER A 1 147 ? -15.335 1.120 3.043 1.00 97.62 147 SER A CA 1
ATOM 1051 C C . SER A 1 147 ? -14.367 2.241 2.659 1.00 97.62 147 SER A C 1
ATOM 1053 O O . SER A 1 147 ? -13.852 2.269 1.540 1.00 97.62 147 SER A O 1
ATOM 1055 N N . ARG A 1 148 ? -14.112 3.180 3.576 1.00 96.38 148 ARG A N 1
ATOM 1056 C CA . ARG A 1 148 ? -13.129 4.260 3.406 1.00 96.38 148 ARG A CA 1
ATOM 1057 C C . ARG A 1 148 ? -12.158 4.236 4.580 1.00 96.38 148 ARG A C 1
ATOM 1059 O O . ARG A 1 148 ? -12.578 4.321 5.725 1.00 96.38 148 ARG A O 1
ATOM 1066 N N . SER A 1 149 ? -10.861 4.167 4.284 1.00 96.75 149 SER A N 1
ATOM 1067 C CA . SER A 1 149 ? -9.793 4.197 5.285 1.00 96.75 149 SER A CA 1
ATOM 1068 C C . SER A 1 149 ? -8.848 5.358 4.993 1.00 96.75 149 SER A C 1
ATOM 1070 O O . SER A 1 149 ? -8.226 5.400 3.931 1.00 96.75 149 SER A O 1
ATOM 1072 N N . THR A 1 150 ? -8.745 6.289 5.940 1.00 95.62 150 THR A N 1
ATOM 1073 C CA . THR A 1 150 ? -7.816 7.421 5.887 1.00 95.62 150 THR A CA 1
ATOM 1074 C C . THR A 1 150 ? -6.812 7.270 7.016 1.00 95.62 150 THR A C 1
ATOM 1076 O O . THR A 1 150 ? -7.192 7.188 8.179 1.00 95.62 150 THR A O 1
ATOM 1079 N N . ILE A 1 151 ? -5.525 7.232 6.676 1.00 96.25 151 ILE A N 1
ATOM 1080 C CA . ILE A 1 151 ? -4.428 7.120 7.639 1.00 96.25 151 ILE A CA 1
ATOM 1081 C C . ILE A 1 151 ? -3.454 8.246 7.316 1.00 96.25 151 ILE A C 1
ATOM 1083 O O . ILE A 1 151 ? -2.875 8.270 6.234 1.00 96.25 151 ILE A O 1
ATOM 1087 N N . ALA A 1 152 ? -3.313 9.201 8.237 1.00 95.44 152 ALA A N 1
ATOM 1088 C CA . ALA A 1 152 ? -2.415 10.342 8.053 1.00 95.44 152 ALA A CA 1
ATOM 1089 C C . ALA A 1 152 ? -0.932 9.961 8.222 1.00 95.44 152 ALA A C 1
ATOM 1091 O O . ALA A 1 152 ? -0.058 10.617 7.660 1.00 95.44 152 ALA A O 1
ATOM 1092 N N . GLY A 1 153 ? -0.662 8.914 9.009 1.00 95.56 153 GLY A N 1
ATOM 1093 C CA . GLY A 1 153 ? 0.670 8.345 9.200 1.00 95.56 153 GLY A CA 1
ATOM 1094 C C . GLY A 1 153 ? 0.984 7.192 8.242 1.00 95.56 153 GLY A C 1
ATOM 1095 O O . GLY A 1 153 ? 0.358 7.019 7.198 1.00 95.56 153 GLY A O 1
ATOM 1096 N N . ASP A 1 154 ? 1.951 6.364 8.630 1.00 97.00 154 ASP A N 1
ATOM 1097 C CA . ASP A 1 154 ? 2.367 5.203 7.844 1.00 97.00 154 ASP A CA 1
ATOM 1098 C C . ASP A 1 154 ? 1.403 4.016 8.026 1.00 97.00 154 ASP A C 1
ATOM 1100 O O . ASP A 1 154 ? 1.071 3.631 9.148 1.00 97.00 154 ASP A O 1
ATOM 1104 N N . LYS A 1 155 ? 1.023 3.358 6.921 1.00 98.00 155 LYS A N 1
ATOM 1105 C CA . LYS A 1 155 ? 0.326 2.061 6.942 1.00 98.00 155 LYS A CA 1
ATOM 1106 C C . LYS A 1 155 ? 1.308 0.928 6.647 1.00 98.00 155 LYS A C 1
ATOM 1108 O O . LYS A 1 155 ? 1.910 0.884 5.575 1.00 98.00 155 LYS A O 1
ATOM 1113 N N . ARG A 1 156 ? 1.415 -0.039 7.560 1.00 97.06 156 ARG A N 1
ATOM 1114 C CA . ARG A 1 156 ? 2.127 -1.308 7.346 1.00 97.06 156 ARG A CA 1
ATOM 1115 C C . ARG A 1 156 ? 1.147 -2.467 7.465 1.00 97.06 156 ARG A C 1
ATOM 1117 O O . ARG A 1 156 ? 0.443 -2.566 8.460 1.00 97.06 156 ARG A O 1
ATOM 1124 N N . THR A 1 157 ? 1.153 -3.352 6.472 1.00 97.44 157 THR A N 1
ATOM 1125 C CA . THR A 1 157 ? 0.358 -4.587 6.472 1.00 97.44 157 THR A CA 1
ATOM 1126 C C . THR A 1 157 ? 1.317 -5.770 6.413 1.00 97.44 157 THR A C 1
ATOM 1128 O O . THR A 1 157 ? 2.244 -5.763 5.604 1.00 97.44 157 THR A O 1
ATOM 1131 N N . GLN A 1 158 ? 1.129 -6.756 7.288 1.00 96.81 158 GLN A N 1
ATOM 1132 C CA . GLN A 1 158 ? 1.909 -7.989 7.301 1.00 96.81 158 GLN A CA 1
ATOM 1133 C C . GLN A 1 158 ? 0.952 -9.174 7.274 1.00 96.81 158 GLN A C 1
ATOM 1135 O O . GLN A 1 158 ? 0.110 -9.312 8.154 1.00 96.81 158 GLN A O 1
ATOM 1140 N N . ILE A 1 159 ? 1.114 -10.030 6.270 1.00 97.50 159 ILE A N 1
ATOM 1141 C CA . ILE A 1 159 ? 0.354 -11.264 6.103 1.00 97.50 159 ILE A CA 1
ATOM 1142 C C . ILE A 1 159 ? 1.388 -12.381 5.987 1.00 97.50 159 ILE A C 1
ATOM 1144 O O . ILE A 1 159 ? 2.190 -12.392 5.057 1.00 97.50 159 ILE A O 1
ATOM 1148 N N . SER A 1 160 ? 1.423 -13.276 6.974 1.00 96.75 160 SER A N 1
ATOM 1149 C CA . SER A 1 160 ? 2.342 -14.426 6.965 1.00 96.75 160 SER A CA 1
ATOM 1150 C C . SER A 1 160 ? 1.838 -15.567 6.076 1.00 96.75 160 SER A C 1
ATOM 1152 O O . SER A 1 160 ? 2.630 -16.403 5.651 1.00 96.75 160 SER A O 1
ATOM 1154 N N . GLY A 1 161 ? 0.524 -15.608 5.833 1.00 97.06 161 GLY A N 1
ATOM 1155 C CA . GLY A 1 161 ? -0.121 -16.513 4.885 1.00 97.06 161 GLY A CA 1
ATOM 1156 C C . GLY A 1 161 ? -0.217 -15.915 3.479 1.00 97.06 161 GLY A C 1
ATOM 1157 O O . GLY A 1 161 ? 0.624 -15.120 3.066 1.00 97.06 161 GLY A O 1
ATOM 1158 N N . ASN A 1 162 ? -1.271 -16.289 2.753 1.00 96.94 162 ASN A N 1
ATOM 1159 C CA . ASN A 1 162 ? -1.531 -15.796 1.401 1.00 96.94 162 ASN A CA 1
ATOM 1160 C C . ASN A 1 162 ? -2.389 -14.525 1.421 1.00 96.94 162 ASN A C 1
ATOM 1162 O O . ASN A 1 162 ? -3.314 -14.412 2.222 1.00 96.94 162 ASN A O 1
ATOM 1166 N N . GLU A 1 163 ? -2.127 -13.616 0.484 1.00 98.31 163 GLU A N 1
ATOM 1167 C CA . GLU A 1 163 ? -2.994 -12.477 0.177 1.00 98.31 163 GLU A CA 1
ATOM 1168 C C . GLU A 1 163 ? -3.667 -12.717 -1.181 1.00 98.31 163 GLU A C 1
ATOM 1170 O O . GLU A 1 163 ? -2.987 -12.945 -2.182 1.00 98.31 163 GLU A O 1
ATOM 1175 N N . VAL A 1 164 ? -5.000 -12.680 -1.209 1.00 97.94 164 VAL A N 1
ATOM 1176 C CA . VAL A 1 164 ? -5.817 -12.760 -2.429 1.00 97.94 164 VAL A CA 1
ATOM 1177 C C . VAL A 1 164 ? -6.716 -11.533 -2.463 1.00 97.94 164 VAL A C 1
ATOM 1179 O O . VAL A 1 164 ? -7.325 -11.183 -1.452 1.00 97.94 164 VAL A O 1
ATOM 1182 N N . LYS A 1 165 ? -6.776 -10.865 -3.616 1.00 97.69 165 LYS A N 1
ATOM 1183 C CA . LYS A 1 165 ? -7.540 -9.633 -3.798 1.00 97.69 165 LYS A CA 1
ATOM 1184 C C . LYS A 1 165 ? -8.385 -9.723 -5.060 1.00 97.69 165 LYS A C 1
ATOM 1186 O O . LYS A 1 165 ? -7.859 -9.590 -6.162 1.00 97.69 165 LYS A O 1
ATOM 1191 N N . ASP A 1 166 ? -9.689 -9.860 -4.866 1.00 97.56 166 ASP A N 1
ATOM 1192 C CA . ASP A 1 166 ? -10.677 -9.857 -5.939 1.00 97.56 166 ASP A CA 1
ATOM 1193 C C . ASP A 1 166 ? -11.390 -8.502 -5.984 1.00 97.56 166 ASP A C 1
ATOM 1195 O O . ASP A 1 166 ? -11.940 -8.034 -4.986 1.00 97.56 166 ASP A O 1
ATOM 1199 N N . VAL A 1 167 ? -11.363 -7.848 -7.147 1.00 97.44 167 VAL A N 1
ATOM 1200 C CA . VAL A 1 167 ? -12.007 -6.547 -7.374 1.00 97.44 167 VAL A CA 1
ATOM 1201 C C . VAL A 1 167 ? -12.933 -6.686 -8.576 1.00 97.44 167 VAL A C 1
ATOM 1203 O O . VAL A 1 167 ? -12.473 -6.945 -9.682 1.00 97.44 167 VAL A O 1
ATOM 1206 N N . GLY A 1 168 ? -14.242 -6.538 -8.355 1.00 96.44 168 GLY A N 1
ATOM 1207 C CA . GLY A 1 168 ? -15.244 -6.686 -9.420 1.00 96.44 168 GLY A CA 1
ATOM 1208 C C . GLY A 1 168 ? -15.331 -5.497 -10.387 1.00 96.44 168 GLY A C 1
ATOM 1209 O O . GLY A 1 168 ? -15.906 -5.634 -11.461 1.00 96.44 168 GLY A O 1
ATOM 1210 N N . GLY A 1 169 ? -14.785 -4.342 -10.001 1.00 97.00 169 GLY A N 1
ATOM 1211 C CA . GLY A 1 169 ? -14.676 -3.142 -10.835 1.00 97.00 169 GLY A CA 1
ATOM 1212 C C . GLY A 1 169 ? -13.220 -2.730 -11.054 1.00 97.00 169 GLY A C 1
ATOM 1213 O O . GLY A 1 169 ? -12.313 -3.558 -10.997 1.00 97.00 169 GLY A O 1
ATOM 1214 N N . ASP A 1 170 ? -12.987 -1.435 -11.257 1.00 97.19 170 ASP A N 1
ATOM 1215 C CA . ASP A 1 170 ? -11.646 -0.916 -11.529 1.00 97.19 170 ASP A CA 1
ATOM 1216 C C . ASP A 1 170 ? -10.743 -0.925 -10.288 1.00 97.19 170 ASP A C 1
ATOM 1218 O O . ASP A 1 170 ? -11.144 -0.537 -9.185 1.00 97.19 170 ASP A O 1
ATOM 1222 N N . HIS A 1 171 ? -9.474 -1.292 -10.483 1.00 97.94 171 HIS A N 1
ATOM 1223 C CA . HIS A 1 171 ? -8.428 -1.103 -9.485 1.00 97.94 171 HIS A CA 1
ATOM 1224 C C . HIS A 1 171 ? -7.499 0.045 -9.889 1.00 97.94 171 HIS A C 1
ATOM 1226 O O . HIS A 1 171 ? -6.699 -0.080 -10.812 1.00 97.94 171 HIS A O 1
ATOM 1232 N N . ILE A 1 172 ? -7.587 1.160 -9.161 1.00 97.19 172 ILE A N 1
ATOM 1233 C CA . ILE A 1 172 ? -6.740 2.338 -9.370 1.00 97.19 172 ILE A CA 1
ATOM 1234 C C . ILE A 1 172 ? -5.778 2.474 -8.189 1.00 97.19 172 ILE A C 1
ATOM 1236 O O . ILE A 1 172 ? -6.206 2.614 -7.043 1.00 97.19 172 ILE A O 1
ATOM 1240 N N . GLU A 1 173 ? -4.476 2.467 -8.472 1.00 97.69 173 GLU A N 1
ATOM 1241 C CA . GLU A 1 173 ? -3.420 2.713 -7.488 1.00 97.69 173 GLU A CA 1
ATOM 1242 C C . GLU A 1 173 ? -2.648 3.985 -7.863 1.00 97.69 173 GLU A C 1
ATOM 1244 O O . GLU A 1 173 ? -1.974 4.048 -8.890 1.00 97.69 173 GLU A O 1
ATOM 1249 N N . LYS A 1 174 ? -2.749 5.024 -7.024 1.00 96.56 174 LYS A N 1
ATOM 1250 C CA . LYS A 1 174 ? -2.016 6.284 -7.198 1.00 96.56 174 LYS A CA 1
ATOM 1251 C C . LYS A 1 174 ? -0.933 6.399 -6.135 1.00 96.56 174 LYS A C 1
ATOM 1253 O O . LYS A 1 174 ? -1.232 6.519 -4.950 1.00 96.56 174 LYS A O 1
ATOM 1258 N N . ILE A 1 175 ? 0.323 6.421 -6.574 1.00 96.31 175 ILE A N 1
ATOM 1259 C CA . ILE A 1 175 ? 1.494 6.559 -5.706 1.00 96.31 175 ILE A CA 1
ATOM 1260 C C . ILE A 1 175 ? 2.244 7.818 -6.128 1.00 96.31 175 ILE A C 1
ATOM 1262 O O . ILE A 1 175 ? 2.702 7.935 -7.259 1.00 96.31 175 ILE A O 1
ATOM 1266 N N . THR A 1 176 ? 2.353 8.773 -5.215 1.00 96.31 176 THR A N 1
ATOM 1267 C CA . THR A 1 176 ? 3.074 10.037 -5.422 1.00 96.31 176 THR A CA 1
ATOM 1268 C C . THR A 1 176 ? 4.561 9.928 -5.089 1.00 96.31 176 THR A C 1
ATOM 1270 O O . THR A 1 176 ? 5.371 10.704 -5.588 1.00 96.31 176 THR A O 1
ATOM 1273 N N . GLY A 1 177 ? 4.919 8.985 -4.213 1.00 96.12 177 GLY A N 1
ATOM 1274 C CA . GLY A 1 177 ? 6.299 8.573 -3.972 1.00 96.12 177 GLY A CA 1
ATOM 1275 C C . GLY A 1 177 ? 6.745 7.485 -4.954 1.00 96.12 177 GLY A C 1
ATOM 1276 O O . GLY A 1 177 ? 6.116 7.234 -5.977 1.00 96.12 177 GLY A O 1
ATOM 1277 N N . ASN A 1 178 ? 7.822 6.774 -4.622 1.00 96.38 178 ASN A N 1
ATOM 1278 C CA . ASN A 1 178 ? 8.290 5.675 -5.476 1.00 96.38 178 ASN A CA 1
ATOM 1279 C C . ASN A 1 178 ? 7.394 4.426 -5.320 1.00 96.38 178 ASN A C 1
ATOM 1281 O O . ASN A 1 178 ? 6.822 4.195 -4.253 1.00 96.38 178 ASN A O 1
ATOM 1285 N N . SER A 1 179 ? 7.380 3.526 -6.309 1.00 97.75 179 SER A N 1
ATOM 1286 C CA . SER A 1 179 ? 6.866 2.150 -6.175 1.00 97.75 179 SER A CA 1
ATOM 1287 C C . SER A 1 179 ? 8.015 1.134 -6.252 1.00 97.75 179 SER A C 1
ATOM 1289 O O . SER A 1 179 ? 8.970 1.327 -6.991 1.00 97.75 179 SER A O 1
ATOM 1291 N N . VAL A 1 180 ? 7.987 0.098 -5.410 1.00 97.44 180 VAL A N 1
ATOM 1292 C CA . VAL A 1 180 ? 9.035 -0.937 -5.328 1.00 97.44 180 VAL A CA 1
ATOM 1293 C C . VAL A 1 180 ? 8.334 -2.229 -4.957 1.00 97.44 180 VAL A C 1
ATOM 1295 O O . VAL A 1 180 ? 7.772 -2.315 -3.869 1.00 97.44 180 VAL A O 1
ATOM 1298 N N . LEU A 1 181 ? 8.418 -3.219 -5.838 1.00 97.19 181 LEU A N 1
ATOM 1299 C CA . LEU A 1 181 ? 7.866 -4.552 -5.643 1.00 97.19 181 LEU A CA 1
ATOM 1300 C C . LEU A 1 181 ? 9.013 -5.563 -5.674 1.00 97.19 181 LEU A C 1
ATOM 1302 O O . LEU A 1 181 ? 9.832 -5.534 -6.589 1.00 97.19 181 LEU A O 1
ATOM 1306 N N . ASN A 1 182 ? 9.092 -6.422 -4.660 1.00 96.62 182 ASN A N 1
ATOM 1307 C CA . ASN A 1 182 ? 10.117 -7.454 -4.559 1.00 96.62 182 ASN A CA 1
ATOM 1308 C C . ASN A 1 182 ? 9.454 -8.816 -4.360 1.00 96.62 182 ASN A C 1
ATOM 1310 O O . ASN A 1 182 ? 8.803 -9.035 -3.341 1.00 96.62 182 ASN A O 1
ATOM 1314 N N . THR A 1 183 ? 9.659 -9.726 -5.305 1.00 96.88 183 THR A N 1
ATOM 1315 C CA . THR A 1 183 ? 9.093 -11.077 -5.286 1.00 96.88 183 THR A CA 1
ATOM 1316 C C . THR A 1 183 ? 10.250 -12.069 -5.304 1.00 96.88 183 THR A C 1
ATOM 1318 O O . THR A 1 183 ? 11.103 -11.990 -6.179 1.00 96.88 183 THR A O 1
ATOM 1321 N N . LYS A 1 184 ? 10.318 -12.969 -4.313 1.00 96.62 184 LYS A N 1
ATOM 1322 C CA . LYS A 1 184 ? 11.362 -14.013 -4.268 1.00 96.62 184 LYS A CA 1
ATOM 1323 C C . LYS A 1 184 ? 11.086 -15.156 -5.245 1.00 96.62 184 LYS A C 1
ATOM 1325 O O . LYS A 1 184 ? 12.023 -15.739 -5.771 1.00 96.62 184 LYS A O 1
ATOM 1330 N N . GLY A 1 185 ? 9.809 -15.500 -5.406 1.00 96.25 185 GLY A N 1
ATOM 1331 C CA . GLY A 1 185 ? 9.353 -16.470 -6.396 1.00 96.25 185 GLY A CA 1
ATOM 1332 C C . GLY A 1 185 ? 9.083 -15.819 -7.751 1.00 96.25 185 GLY A C 1
ATOM 1333 O O . GLY A 1 185 ? 9.554 -14.721 -8.042 1.00 96.25 185 GLY A O 1
ATOM 1334 N N . ASN A 1 186 ? 8.267 -16.487 -8.559 1.00 97.31 186 ASN A N 1
ATOM 1335 C CA . ASN A 1 186 ? 7.910 -16.009 -9.890 1.00 97.31 186 ASN A CA 1
ATOM 1336 C C . ASN A 1 186 ? 6.888 -14.868 -9.821 1.00 97.31 186 ASN A C 1
ATOM 1338 O O . ASN A 1 186 ? 5.976 -14.886 -8.992 1.00 97.31 186 ASN A O 1
ATOM 1342 N N . LYS A 1 187 ? 6.996 -13.911 -10.747 1.00 98.00 187 LYS A N 1
ATOM 1343 C CA . LYS A 1 187 ? 5.969 -12.897 -10.997 1.00 98.00 187 LYS A CA 1
ATOM 1344 C C . LYS A 1 187 ? 5.360 -13.140 -12.375 1.00 98.00 187 LYS A C 1
ATOM 1346 O O . LYS A 1 187 ? 6.072 -13.081 -13.370 1.00 98.00 187 LYS A O 1
ATOM 1351 N N . THR A 1 188 ? 4.050 -13.358 -12.418 1.00 97.50 188 THR A N 1
ATOM 1352 C CA . THR A 1 188 ? 3.280 -13.483 -13.664 1.00 97.50 188 THR A CA 1
ATOM 1353 C C . THR A 1 188 ? 2.292 -12.328 -13.742 1.00 97.50 188 THR A C 1
ATOM 1355 O O . THR A 1 188 ? 1.623 -12.032 -12.755 1.00 97.50 188 THR A O 1
ATOM 1358 N N . ILE A 1 189 ? 2.215 -11.664 -14.896 1.00 97.50 189 ILE A N 1
ATOM 1359 C CA . ILE A 1 189 ? 1.225 -10.622 -15.189 1.00 97.50 189 ILE A CA 1
ATOM 1360 C C . ILE A 1 189 ? 0.470 -11.077 -16.432 1.00 97.50 189 ILE A C 1
ATOM 1362 O O . ILE A 1 189 ? 1.083 -11.287 -17.476 1.00 97.50 189 ILE A O 1
ATOM 1366 N N . GLN A 1 190 ? -0.843 -11.241 -16.310 1.00 97.12 190 GLN A N 1
ATOM 1367 C CA . GLN A 1 190 ? -1.709 -11.616 -17.417 1.00 97.12 190 GLN A CA 1
ATOM 1368 C C . GLN A 1 190 ? -2.827 -10.587 -17.541 1.00 97.12 190 GLN A C 1
ATOM 1370 O O . GLN A 1 190 ? -3.575 -10.362 -16.594 1.00 97.12 190 GLN A O 1
ATOM 1375 N N . THR A 1 191 ? -2.941 -10.002 -18.728 1.00 96.88 191 THR A N 1
ATOM 1376 C CA . THR A 1 191 ? -3.982 -9.037 -19.080 1.00 96.88 191 THR A CA 1
ATOM 1377 C C . THR A 1 191 ? -4.674 -9.550 -20.335 1.00 96.88 191 THR A C 1
ATOM 1379 O O . THR A 1 191 ? -4.005 -9.895 -21.306 1.00 96.88 191 THR A O 1
ATOM 1382 N N . THR A 1 192 ? -6.003 -9.649 -20.316 1.00 97.25 192 THR A N 1
ATOM 1383 C CA . THR A 1 192 ? -6.786 -10.060 -21.495 1.00 97.25 192 THR A CA 1
ATOM 1384 C C . THR A 1 192 ? -6.973 -8.918 -22.492 1.00 97.25 192 THR A C 1
ATOM 1386 O O . THR A 1 192 ? -7.101 -9.165 -23.688 1.00 97.25 192 THR A O 1
ATOM 1389 N N . GLY A 1 193 ? -6.998 -7.679 -21.995 1.00 95.94 193 GLY A N 1
ATOM 1390 C CA . GLY A 1 193 ? -7.004 -6.455 -22.792 1.00 95.94 193 GLY A CA 1
ATOM 1391 C C . GLY A 1 193 ? -5.603 -5.897 -23.063 1.00 95.94 193 GLY A C 1
ATOM 1392 O O . GLY A 1 193 ? -4.596 -6.601 -23.001 1.00 95.94 193 GLY A O 1
ATOM 1393 N N . GLU A 1 194 ? -5.545 -4.599 -23.351 1.00 97.56 194 GLU A N 1
ATOM 1394 C CA . GLU A 1 194 ? -4.300 -3.873 -23.613 1.00 97.56 194 GLU A CA 1
ATOM 1395 C C . GLU A 1 194 ? -3.442 -3.703 -22.347 1.00 97.56 194 GLU A C 1
ATOM 1397 O O . GLU A 1 194 ? -3.952 -3.524 -21.242 1.00 97.56 194 GLU A O 1
ATOM 1402 N N . THR A 1 195 ? -2.118 -3.712 -22.518 1.00 97.62 195 THR A N 1
ATOM 1403 C CA . THR A 1 195 ? -1.159 -3.271 -21.497 1.00 97.62 195 THR A CA 1
ATOM 1404 C C . THR A 1 195 ? -0.348 -2.100 -22.043 1.00 97.62 195 THR A C 1
ATOM 1406 O O . THR A 1 195 ? 0.389 -2.262 -23.012 1.00 97.62 195 THR A O 1
ATOM 1409 N N . LEU A 1 196 ? -0.449 -0.937 -21.395 1.00 96.75 196 LEU A N 1
ATOM 1410 C CA . LEU A 1 196 ? 0.333 0.259 -21.713 1.00 96.75 196 LEU A CA 1
ATOM 1411 C C . LEU A 1 196 ? 1.310 0.566 -20.571 1.00 96.75 196 LEU A C 1
ATOM 1413 O O . LEU A 1 196 ? 0.896 0.787 -19.434 1.00 96.75 196 LEU A O 1
ATOM 1417 N N . ILE A 1 197 ? 2.607 0.626 -20.881 1.00 97.19 197 ILE A N 1
ATOM 1418 C CA . ILE A 1 197 ? 3.663 1.032 -19.943 1.00 97.19 197 ILE A CA 1
ATOM 1419 C C . ILE A 1 197 ? 4.234 2.365 -20.426 1.00 97.19 197 ILE A C 1
ATOM 1421 O O . ILE A 1 197 ? 4.812 2.440 -21.507 1.00 97.19 197 ILE A O 1
ATOM 1425 N N . SER A 1 198 ? 4.079 3.418 -19.623 1.00 96.12 198 SER A N 1
ATOM 1426 C CA . SER A 1 198 ? 4.580 4.758 -19.936 1.00 96.12 198 SER A CA 1
ATOM 1427 C C . SER A 1 198 ? 5.513 5.250 -18.835 1.00 96.12 198 SER A C 1
ATOM 1429 O O . SER A 1 198 ? 5.152 5.262 -17.659 1.00 96.12 198 SER A O 1
ATOM 1431 N N . SER A 1 199 ? 6.721 5.658 -19.223 1.00 95.38 199 SER A N 1
ATOM 1432 C CA . SER A 1 199 ? 7.706 6.284 -18.344 1.00 95.38 199 SER A CA 1
ATOM 1433 C C . SER A 1 199 ? 8.263 7.519 -19.038 1.00 95.38 199 SER A C 1
ATOM 1435 O O . SER A 1 199 ? 8.720 7.444 -20.174 1.00 95.38 199 SER A O 1
ATOM 1437 N N . ILE A 1 200 ? 8.221 8.663 -18.351 1.00 95.06 200 ILE A N 1
ATOM 1438 C CA . ILE A 1 200 ? 8.859 9.904 -18.821 1.00 95.06 200 ILE A CA 1
ATOM 1439 C C . ILE A 1 200 ? 10.382 9.822 -18.626 1.00 95.06 200 ILE A C 1
ATOM 1441 O O . ILE A 1 200 ? 11.147 10.435 -19.367 1.00 95.06 200 ILE A O 1
ATOM 1445 N N . GLY A 1 201 ? 10.821 9.074 -17.609 1.00 95.38 201 GLY A N 1
ATOM 1446 C CA . GLY A 1 201 ? 12.227 8.761 -17.386 1.00 95.38 201 GLY A CA 1
ATOM 1447 C C . GLY A 1 201 ? 12.660 7.500 -18.133 1.00 95.38 201 GLY A C 1
ATOM 1448 O O . GLY A 1 201 ? 11.939 6.954 -18.964 1.00 95.38 201 GLY A O 1
ATOM 1449 N N . ASN A 1 202 ? 13.837 6.991 -17.781 1.00 96.62 202 ASN A N 1
ATOM 1450 C CA . ASN A 1 202 ? 14.35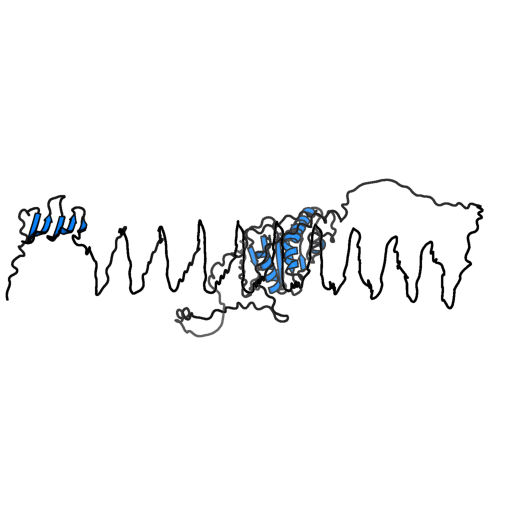2 5.759 -18.372 1.00 96.62 202 ASN A CA 1
ATOM 1451 C C . ASN A 1 202 ? 13.496 4.549 -17.965 1.00 96.62 202 ASN A C 1
ATOM 1453 O O . ASN A 1 202 ? 13.105 4.419 -16.803 1.00 96.62 202 ASN A O 1
ATOM 1457 N N . LEU A 1 203 ? 13.264 3.640 -18.911 1.00 97.06 203 LEU A N 1
ATOM 1458 C CA . LEU A 1 203 ? 12.819 2.274 -18.647 1.00 97.06 203 LEU A CA 1
ATOM 1459 C C . LEU A 1 203 ? 14.035 1.350 -18.788 1.00 97.06 203 LEU A C 1
ATOM 1461 O O . LEU A 1 203 ? 14.778 1.447 -19.763 1.00 97.06 203 LEU A O 1
ATOM 1465 N N . THR A 1 204 ? 14.275 0.487 -17.804 1.00 97.12 204 THR A N 1
ATOM 1466 C CA . THR A 1 204 ? 15.402 -0.456 -17.811 1.00 97.12 204 THR A CA 1
ATOM 1467 C C . THR A 1 204 ? 14.916 -1.825 -17.372 1.00 97.12 204 THR A C 1
ATOM 1469 O O . THR A 1 204 ? 14.356 -1.965 -16.286 1.00 97.12 204 THR A O 1
ATOM 1472 N N . GLU A 1 205 ? 15.168 -2.829 -18.205 1.00 97.19 205 GLU A N 1
ATOM 1473 C CA . GLU A 1 205 ? 14.859 -4.232 -17.945 1.00 97.19 205 GLU A CA 1
ATOM 1474 C C . GLU A 1 205 ? 16.171 -5.014 -17.916 1.00 97.19 205 GLU A C 1
ATOM 1476 O O . GLU A 1 205 ? 16.972 -4.925 -18.843 1.00 97.19 205 GLU A O 1
ATOM 1481 N N . ASN A 1 206 ? 16.418 -5.741 -16.826 1.00 96.31 206 ASN A N 1
ATOM 1482 C CA . ASN A 1 206 ? 17.622 -6.546 -16.658 1.00 96.31 206 ASN A CA 1
ATOM 1483 C C . ASN A 1 206 ? 17.231 -7.960 -16.229 1.00 96.31 206 ASN A C 1
ATOM 1485 O O . ASN A 1 206 ? 16.480 -8.129 -15.266 1.00 96.31 206 ASN A O 1
ATOM 1489 N N . THR A 1 207 ? 17.760 -8.962 -16.922 1.00 96.56 207 THR A N 1
ATOM 1490 C CA . THR A 1 207 ? 17.554 -10.379 -16.621 1.00 96.56 207 THR A CA 1
ATOM 1491 C C . THR A 1 207 ? 18.891 -11.107 -16.649 1.00 96.56 207 THR A C 1
ATOM 1493 O O . THR A 1 207 ? 19.713 -10.876 -17.529 1.00 96.56 207 THR A O 1
ATOM 1496 N N . ASN A 1 208 ? 19.103 -11.995 -15.676 1.00 96.38 208 ASN A N 1
ATOM 1497 C CA . ASN A 1 208 ? 20.269 -12.881 -15.664 1.00 96.38 208 ASN A CA 1
ATOM 1498 C C . ASN A 1 208 ? 20.054 -14.125 -16.541 1.00 96.38 208 ASN A C 1
ATOM 1500 O O . ASN A 1 208 ? 21.023 -14.769 -16.931 1.00 96.38 208 ASN A O 1
ATOM 1504 N N . GLY A 1 209 ? 18.792 -14.494 -16.782 1.00 96.12 209 GLY A N 1
ATOM 1505 C CA . GLY A 1 209 ? 18.410 -15.558 -17.706 1.00 96.12 209 GLY A CA 1
ATOM 1506 C C . GLY A 1 209 ? 17.941 -14.991 -19.042 1.00 96.12 209 GLY A C 1
ATOM 1507 O O . GLY A 1 209 ? 18.100 -13.801 -19.313 1.00 96.12 209 GLY A O 1
ATOM 1508 N N . ASP A 1 210 ? 17.303 -15.832 -19.848 1.00 97.38 210 ASP A N 1
ATOM 1509 C CA . ASP A 1 210 ? 16.838 -15.445 -21.179 1.00 97.38 210 ASP A CA 1
ATOM 1510 C C . ASP A 1 210 ? 15.778 -14.334 -21.140 1.00 97.38 210 ASP A C 1
ATOM 1512 O O . ASP A 1 210 ? 14.867 -14.336 -20.306 1.00 97.38 210 ASP A O 1
ATOM 1516 N N . PHE A 1 211 ? 15.865 -13.410 -22.098 1.00 97.31 211 PHE A N 1
ATOM 1517 C CA . PHE A 1 211 ? 14.814 -12.442 -22.397 1.00 97.31 211 PHE A CA 1
ATOM 1518 C C . PHE A 1 211 ? 14.101 -12.853 -23.687 1.00 97.31 211 PHE A C 1
ATOM 1520 O O . PHE A 1 211 ? 14.683 -12.784 -24.769 1.00 97.31 211 PHE A O 1
ATOM 1527 N N . ASN A 1 212 ? 12.839 -13.268 -23.581 1.00 96.44 212 ASN A N 1
ATOM 1528 C CA . ASN A 1 212 ? 12.039 -13.703 -24.723 1.00 96.44 212 ASN A CA 1
ATOM 1529 C C . ASN A 1 212 ? 10.913 -12.702 -24.993 1.00 96.44 212 ASN A C 1
ATOM 1531 O O . ASN A 1 212 ? 10.068 -12.472 -24.129 1.00 96.44 212 ASN A O 1
ATOM 1535 N N . MET A 1 213 ? 10.868 -12.152 -26.208 1.00 96.88 213 MET A N 1
ATOM 1536 C CA . MET A 1 213 ? 9.787 -11.285 -26.679 1.00 96.88 213 MET A CA 1
ATOM 1537 C C . MET A 1 213 ? 9.114 -11.930 -27.890 1.00 96.88 213 MET A C 1
ATOM 1539 O O . MET A 1 213 ? 9.780 -12.304 -28.852 1.00 96.88 213 MET A O 1
ATOM 1543 N N . SER A 1 214 ? 7.789 -12.055 -27.848 1.00 95.88 214 SER A N 1
ATOM 1544 C CA . SER A 1 214 ? 7.002 -12.616 -28.947 1.00 95.88 214 SER A CA 1
ATOM 1545 C C . SER A 1 214 ? 5.743 -11.789 -29.167 1.00 95.88 214 SER A C 1
ATOM 1547 O O . SER A 1 214 ? 5.090 -11.387 -28.207 1.00 95.88 214 SER A O 1
ATOM 1549 N N . SER A 1 215 ? 5.418 -11.532 -30.431 1.00 96.19 215 SER A N 1
ATOM 1550 C CA . SER A 1 215 ? 4.185 -10.877 -30.863 1.00 96.19 215 SER A CA 1
ATOM 1551 C C . SER A 1 215 ? 3.632 -11.658 -32.046 1.00 96.19 215 SER A C 1
ATOM 1553 O O . SER A 1 215 ? 4.383 -12.031 -32.946 1.00 96.19 215 SER A O 1
ATOM 1555 N N . THR A 1 216 ? 2.330 -11.936 -32.037 1.00 96.31 216 THR A N 1
ATOM 1556 C CA . THR A 1 216 ? 1.629 -12.507 -33.198 1.00 96.31 216 THR A CA 1
ATOM 1557 C C . THR A 1 216 ? 1.271 -11.435 -34.227 1.00 96.31 216 THR A C 1
ATOM 1559 O O . THR A 1 216 ? 1.047 -11.753 -35.392 1.00 96.31 216 THR A O 1
ATOM 1562 N N . GLY A 1 217 ? 1.215 -10.171 -33.797 1.00 95.81 217 GLY A N 1
ATOM 1563 C CA . GLY A 1 217 ? 1.102 -9.003 -34.662 1.00 95.81 217 GLY A CA 1
ATOM 1564 C C . GLY A 1 217 ? 2.469 -8.395 -34.980 1.00 95.81 217 GLY A C 1
ATOM 1565 O O . GLY A 1 217 ? 3.514 -9.020 -34.809 1.00 95.81 217 GLY A O 1
ATOM 1566 N N . ALA A 1 218 ? 2.468 -7.138 -35.423 1.00 96.62 218 ALA A N 1
ATOM 1567 C CA . ALA A 1 218 ? 3.708 -6.402 -35.645 1.00 96.62 218 ALA A CA 1
ATOM 1568 C C . ALA A 1 218 ? 4.450 -6.136 -34.322 1.00 96.62 218 ALA A C 1
ATOM 1570 O O . ALA A 1 218 ? 3.831 -5.873 -33.288 1.00 96.62 218 ALA A O 1
ATOM 1571 N N . LEU A 1 219 ? 5.782 -6.151 -34.373 1.00 96.88 219 LEU A N 1
ATOM 1572 C CA . LEU A 1 219 ? 6.654 -5.623 -33.328 1.00 96.88 219 LEU A CA 1
ATOM 1573 C C . LEU A 1 219 ? 7.358 -4.383 -33.886 1.00 96.88 219 LEU A C 1
ATOM 1575 O O . LEU A 1 219 ? 8.159 -4.495 -34.808 1.00 96.88 219 LEU A O 1
ATOM 1579 N N . ASN A 1 220 ? 7.051 -3.208 -33.335 1.00 96.12 220 ASN A N 1
ATOM 1580 C CA . ASN A 1 220 ? 7.599 -1.932 -33.795 1.00 96.12 220 ASN A CA 1
ATOM 1581 C C . ASN A 1 220 ? 8.523 -1.331 -32.731 1.00 96.12 220 ASN A C 1
ATOM 1583 O O . ASN A 1 220 ? 8.096 -1.096 -31.603 1.00 96.12 220 ASN A O 1
ATOM 1587 N N . THR A 1 221 ? 9.760 -1.007 -33.105 1.00 95.88 221 THR A N 1
ATOM 1588 C CA . THR A 1 221 ? 10.732 -0.324 -32.239 1.00 95.88 221 THR A CA 1
ATOM 1589 C C . THR A 1 221 ? 11.099 1.029 -32.834 1.00 95.88 221 THR A C 1
ATOM 1591 O O . THR A 1 221 ? 11.674 1.098 -33.918 1.00 95.88 221 THR A O 1
ATOM 1594 N N . LYS A 1 222 ? 10.785 2.117 -32.125 1.00 95.62 222 LYS A N 1
ATOM 1595 C CA . LYS A 1 222 ? 11.105 3.485 -32.547 1.00 95.62 222 LYS A CA 1
ATOM 1596 C C . LYS A 1 222 ? 11.907 4.191 -31.460 1.00 95.62 222 LYS A C 1
ATOM 1598 O O . LYS A 1 222 ? 11.435 4.311 -30.334 1.00 95.62 222 LYS A O 1
ATOM 1603 N N . ALA A 1 223 ? 13.078 4.706 -31.819 1.00 95.88 223 ALA A N 1
ATOM 1604 C CA . ALA A 1 223 ? 13.903 5.544 -30.957 1.00 95.88 223 ALA A CA 1
ATOM 1605 C C . ALA A 1 223 ? 14.025 6.948 -31.566 1.00 95.88 223 ALA A C 1
ATOM 1607 O O . ALA A 1 223 ? 14.219 7.088 -32.770 1.00 95.88 223 ALA A O 1
ATOM 1608 N N . GLY A 1 224 ? 13.887 7.991 -30.741 1.00 93.88 224 GLY A N 1
ATOM 1609 C CA . GLY A 1 224 ? 14.179 9.372 -31.158 1.00 93.88 224 GLY A CA 1
ATOM 1610 C C . GLY A 1 224 ? 15.680 9.687 -31.195 1.00 93.88 224 GLY A C 1
ATOM 1611 O O . GLY A 1 224 ? 16.085 10.659 -31.822 1.00 93.88 224 GLY A O 1
ATOM 1612 N N . GLY A 1 225 ? 16.487 8.865 -30.517 1.00 95.06 225 GLY A N 1
ATOM 1613 C CA . GLY A 1 225 ? 17.947 8.863 -30.588 1.00 95.06 225 GLY A CA 1
ATOM 1614 C C . GLY A 1 225 ? 18.463 7.544 -31.163 1.00 95.06 225 GLY A C 1
ATOM 1615 O O . GLY A 1 225 ? 17.801 6.914 -31.984 1.00 95.06 225 GLY A O 1
ATOM 1616 N N . ASN A 1 226 ? 19.631 7.103 -30.699 1.00 95.62 226 ASN A N 1
ATOM 1617 C CA . ASN A 1 226 ? 20.250 5.867 -31.176 1.00 95.62 226 ASN A CA 1
ATOM 1618 C C . ASN A 1 226 ? 19.494 4.624 -30.677 1.00 95.62 226 ASN A C 1
ATOM 1620 O O . ASN A 1 226 ? 19.098 4.559 -29.513 1.00 95.62 226 ASN A O 1
ATOM 1624 N N . ALA A 1 227 ? 19.369 3.617 -31.540 1.00 96.56 227 ALA A N 1
ATOM 1625 C CA . ALA A 1 227 ? 18.991 2.259 -31.165 1.00 96.56 227 ALA A CA 1
ATOM 1626 C C . ALA A 1 227 ? 20.215 1.349 -31.337 1.00 96.56 227 ALA A C 1
ATOM 1628 O O . ALA A 1 227 ? 20.715 1.192 -32.449 1.00 96.56 227 ALA A O 1
ATOM 1629 N N . THR A 1 228 ? 20.709 0.773 -30.241 1.00 95.75 228 THR A N 1
ATOM 1630 C CA . THR A 1 228 ? 21.911 -0.074 -30.236 1.00 95.75 228 THR A CA 1
ATOM 1631 C C . THR A 1 228 ? 21.543 -1.500 -29.848 1.00 95.75 228 THR A C 1
ATOM 1633 O O . THR A 1 228 ? 20.893 -1.714 -28.826 1.00 95.75 228 THR A O 1
ATOM 1636 N N . HIS A 1 229 ? 22.013 -2.477 -30.625 1.00 95.06 229 HIS A N 1
ATOM 1637 C CA . HIS A 1 229 ? 21.910 -3.900 -30.307 1.00 95.06 229 HIS A CA 1
ATOM 1638 C C . HIS A 1 229 ? 23.308 -4.503 -30.206 1.00 95.06 229 HIS A C 1
ATOM 1640 O O . HIS A 1 229 ? 24.021 -4.592 -31.203 1.00 95.06 229 HIS A O 1
ATOM 1646 N N . SER A 1 230 ? 23.682 -4.934 -29.003 1.00 94.75 230 SER A N 1
ATOM 1647 C CA . SER A 1 230 ? 24.984 -5.541 -28.727 1.00 94.75 230 SER A CA 1
ATOM 1648 C C . SER A 1 230 ? 24.787 -6.946 -28.175 1.00 94.75 230 SER A C 1
ATOM 1650 O O . SER A 1 230 ? 24.063 -7.130 -27.201 1.00 94.75 230 SER A O 1
ATOM 1652 N N . ALA A 1 231 ? 25.451 -7.928 -28.780 1.00 95.50 231 ALA A N 1
ATOM 1653 C CA . ALA A 1 231 ? 25.480 -9.309 -28.315 1.00 95.50 231 ALA A CA 1
ATOM 1654 C C . ALA A 1 231 ? 26.933 -9.796 -28.306 1.00 95.50 231 ALA A C 1
ATOM 1656 O O . ALA A 1 231 ? 27.666 -9.559 -29.263 1.00 95.50 231 ALA A O 1
ATOM 1657 N N . SER A 1 232 ? 27.354 -10.460 -27.227 1.00 95.19 232 SER A N 1
ATOM 1658 C CA . SER A 1 232 ? 28.663 -11.129 -27.169 1.00 95.19 232 SER A CA 1
ATOM 1659 C C . SER A 1 232 ? 28.680 -12.426 -27.981 1.00 95.19 232 SER A C 1
ATOM 1661 O O . SER A 1 232 ? 29.724 -12.834 -28.483 1.00 95.19 232 SER A O 1
ATOM 1663 N N . GLY A 1 233 ? 27.519 -13.074 -28.097 1.00 94.62 233 GLY A N 1
ATOM 1664 C CA . GLY A 1 233 ? 27.288 -14.207 -28.983 1.00 94.62 233 GLY A CA 1
ATOM 1665 C C . GLY A 1 233 ? 26.780 -13.785 -30.362 1.00 94.62 233 GLY A C 1
ATOM 1666 O O . GLY A 1 233 ? 26.828 -12.621 -30.754 1.00 94.62 233 GLY A O 1
ATOM 1667 N N . ASN A 1 234 ? 26.243 -14.756 -31.098 1.00 94.75 234 ASN A N 1
ATOM 1668 C CA . ASN A 1 234 ? 25.703 -14.516 -32.431 1.00 94.75 234 ASN A CA 1
ATOM 1669 C C . ASN A 1 234 ? 24.429 -13.665 -32.368 1.00 94.75 234 ASN A C 1
ATOM 1671 O O . ASN A 1 234 ? 23.486 -14.010 -31.659 1.00 94.75 234 ASN A O 1
ATOM 1675 N N . ASN A 1 235 ? 24.359 -12.628 -33.199 1.00 95.31 235 ASN A N 1
ATOM 1676 C CA . ASN A 1 235 ? 23.102 -11.962 -33.514 1.00 95.31 235 ASN A CA 1
ATOM 1677 C C . ASN A 1 235 ? 22.547 -12.541 -34.825 1.00 95.31 235 ASN A C 1
ATOM 1679 O O . ASN A 1 235 ? 23.142 -12.360 -35.888 1.00 95.31 235 ASN A O 1
ATOM 1683 N N . LYS A 1 236 ? 21.437 -13.284 -34.751 1.00 95.50 236 LYS A N 1
ATOM 1684 C CA . LYS A 1 236 ? 20.795 -13.918 -35.909 1.00 95.50 236 LYS A CA 1
ATOM 1685 C C . LYS A 1 236 ? 19.445 -13.262 -36.170 1.00 95.50 236 LYS A C 1
ATOM 1687 O O . LYS A 1 236 ? 18.528 -13.414 -35.370 1.00 95.50 236 LYS A O 1
ATOM 1692 N N . VAL A 1 237 ? 19.304 -12.627 -37.329 1.00 95.19 237 VAL A N 1
ATOM 1693 C CA . VAL A 1 237 ? 18.031 -12.061 -37.791 1.00 95.19 237 VAL A CA 1
ATOM 1694 C C . VAL A 1 237 ? 17.493 -12.924 -38.929 1.00 95.19 237 VAL A C 1
ATOM 1696 O O . VAL A 1 237 ? 18.204 -13.208 -39.891 1.00 95.19 237 VAL A O 1
ATOM 1699 N N . ILE A 1 238 ? 16.244 -13.375 -38.809 1.00 93.88 238 ILE A N 1
ATOM 1700 C CA . ILE A 1 238 ? 15.557 -14.178 -39.827 1.00 93.88 238 ILE A CA 1
ATOM 1701 C C . ILE A 1 238 ? 14.245 -13.477 -40.158 1.00 93.88 238 ILE A C 1
ATOM 1703 O O . ILE A 1 238 ? 13.434 -13.244 -39.266 1.00 93.88 238 ILE A O 1
ATOM 1707 N N . ALA A 1 239 ? 14.022 -13.188 -41.436 1.00 94.56 239 ALA A N 1
ATOM 1708 C CA . ALA A 1 239 ? 12.746 -12.706 -41.945 1.00 94.56 239 ALA A CA 1
ATOM 1709 C C . ALA A 1 239 ? 12.155 -13.763 -42.886 1.00 94.56 239 ALA A C 1
ATOM 1711 O O . ALA A 1 239 ? 12.864 -14.308 -43.730 1.00 94.56 239 ALA A O 1
ATOM 1712 N N . GLY A 1 240 ? 10.863 -14.072 -42.729 1.00 91.94 240 GLY A N 1
ATOM 1713 C CA . GLY A 1 240 ? 10.140 -14.915 -43.691 1.00 91.94 240 GLY A CA 1
ATOM 1714 C C . GLY A 1 240 ? 9.814 -14.180 -44.999 1.00 91.94 240 GLY A C 1
ATOM 1715 O O . GLY A 1 240 ? 9.609 -14.821 -46.025 1.00 91.94 240 GLY A O 1
ATOM 1716 N N . GLY A 1 241 ? 9.773 -12.844 -44.949 1.00 93.06 241 GLY A N 1
ATOM 1717 C CA . GLY A 1 241 ? 9.677 -11.951 -46.104 1.00 93.06 241 GLY A CA 1
ATOM 1718 C C . GLY A 1 241 ? 10.982 -11.187 -46.344 1.00 93.06 241 GLY A C 1
ATOM 1719 O O . GLY A 1 241 ? 12.058 -11.646 -45.962 1.00 93.06 241 GLY A O 1
ATOM 1720 N N . ALA A 1 242 ? 10.883 -10.008 -46.962 1.00 91.75 242 ALA A N 1
ATOM 1721 C CA . ALA A 1 242 ? 12.032 -9.128 -47.166 1.00 91.75 242 ALA A CA 1
ATOM 1722 C C . ALA A 1 242 ? 12.607 -8.622 -45.830 1.00 91.75 242 ALA A C 1
ATOM 1724 O O . ALA A 1 242 ? 11.872 -8.370 -44.873 1.00 91.75 242 ALA A O 1
ATOM 1725 N N . MET A 1 243 ? 13.931 -8.468 -45.785 1.00 94.62 243 MET A N 1
ATOM 1726 C CA . MET A 1 243 ? 14.637 -7.740 -44.735 1.00 94.62 243 MET A CA 1
ATOM 1727 C C . MET A 1 243 ? 15.196 -6.463 -45.354 1.00 94.62 243 MET A C 1
ATOM 1729 O O . MET A 1 243 ? 16.218 -6.508 -46.036 1.00 94.62 243 MET A O 1
ATOM 1733 N N . ASP A 1 244 ? 14.532 -5.340 -45.100 1.00 93.12 244 ASP A N 1
ATOM 1734 C CA . ASP A 1 244 ? 14.951 -4.038 -45.611 1.00 93.12 244 ASP A CA 1
ATOM 1735 C C . ASP A 1 244 ? 15.773 -3.295 -44.551 1.00 93.12 244 ASP A C 1
ATOM 1737 O O . ASP A 1 244 ? 15.318 -3.087 -43.425 1.00 93.12 244 ASP A O 1
ATOM 1741 N N . VAL A 1 245 ? 16.987 -2.871 -44.911 1.00 93.50 245 VAL A N 1
ATOM 1742 C CA . VAL A 1 245 ? 17.862 -2.059 -44.053 1.00 93.50 245 VAL A CA 1
ATOM 1743 C C . VAL A 1 245 ? 18.192 -0.770 -44.791 1.00 93.50 245 VAL A C 1
ATOM 1745 O O . VAL A 1 245 ? 18.920 -0.778 -45.778 1.00 93.50 245 VAL A O 1
ATOM 1748 N N . SER A 1 246 ? 17.634 0.344 -44.322 1.00 90.56 246 SER A N 1
ATOM 1749 C CA . SER A 1 246 ? 17.812 1.665 -44.932 1.00 90.56 246 SER A CA 1
ATOM 1750 C C . SER A 1 246 ? 18.522 2.606 -43.962 1.00 90.56 246 SER A C 1
ATOM 1752 O O . SER A 1 246 ? 17.981 2.936 -42.908 1.00 90.56 246 SER A O 1
ATOM 1754 N N . GLY A 1 247 ? 19.731 3.043 -44.318 1.00 89.25 247 GLY A N 1
ATOM 1755 C CA . GLY A 1 247 ? 20.474 4.080 -43.599 1.00 89.25 247 GLY A CA 1
ATOM 1756 C C . GLY A 1 247 ? 20.310 5.442 -44.273 1.00 89.25 247 GLY A C 1
ATOM 1757 O O . GLY A 1 247 ? 20.331 5.530 -45.496 1.00 89.25 247 GLY A O 1
ATOM 1758 N N . GLY A 1 248 ? 20.159 6.513 -43.489 1.00 89.56 248 GLY A N 1
ATOM 1759 C CA . GLY A 1 248 ? 20.058 7.876 -44.033 1.00 89.56 248 GLY A CA 1
ATOM 1760 C C . GLY A 1 248 ? 21.386 8.466 -44.531 1.00 89.56 248 GLY A C 1
ATOM 1761 O O . GLY A 1 248 ? 21.362 9.403 -45.323 1.00 89.56 248 GLY A O 1
ATOM 1762 N N . SER A 1 249 ? 22.522 7.917 -44.081 1.00 93.06 249 SER A N 1
ATOM 1763 C CA . SER A 1 249 ? 23.871 8.394 -44.433 1.00 93.06 249 SER A CA 1
ATOM 1764 C C . SER A 1 249 ? 24.783 7.254 -44.893 1.00 93.06 249 SER A C 1
ATOM 1766 O O . SER A 1 249 ? 25.183 7.223 -46.051 1.00 93.06 249 SER A O 1
ATOM 1768 N N . SER A 1 250 ? 25.102 6.309 -44.004 1.00 89.25 250 SER A N 1
ATOM 1769 C CA . SER A 1 250 ? 25.939 5.142 -44.301 1.00 89.25 250 SER A CA 1
ATOM 1770 C C . SER A 1 250 ? 25.342 3.869 -43.703 1.00 89.25 250 SER A C 1
ATOM 1772 O O . SER A 1 250 ? 24.536 3.917 -42.768 1.00 89.25 250 SER A O 1
ATOM 1774 N N . LEU A 1 251 ? 25.739 2.730 -44.267 1.00 91.62 251 LEU A N 1
ATOM 1775 C CA . LEU A 1 251 ? 25.515 1.400 -43.717 1.00 91.62 251 LEU A CA 1
ATOM 1776 C C . LEU A 1 251 ? 26.865 0.679 -43.697 1.00 91.62 251 LEU A C 1
ATOM 1778 O O . LEU A 1 251 ? 27.366 0.282 -44.747 1.00 91.62 251 LEU A O 1
ATOM 1782 N N . ASP A 1 252 ? 27.431 0.504 -42.505 1.00 90.12 252 ASP A N 1
ATOM 1783 C CA . ASP A 1 252 ? 28.769 -0.063 -42.332 1.00 90.12 252 ASP A CA 1
ATOM 1784 C C . ASP A 1 252 ? 28.685 -1.516 -41.843 1.00 90.12 252 ASP A C 1
ATOM 1786 O O . ASP A 1 252 ? 28.062 -1.808 -40.821 1.00 90.12 252 ASP A O 1
ATOM 1790 N N . LEU A 1 253 ? 29.331 -2.442 -42.562 1.00 90.56 253 LEU A N 1
ATOM 1791 C CA . LEU A 1 253 ? 29.435 -3.860 -42.192 1.00 90.56 253 LEU A CA 1
ATOM 1792 C C . LEU A 1 253 ? 30.899 -4.233 -41.946 1.00 90.56 253 LEU A C 1
ATOM 1794 O O . LEU A 1 253 ? 31.605 -4.704 -42.841 1.00 90.56 253 LEU A O 1
ATOM 1798 N N . VAL A 1 254 ? 31.348 -4.046 -40.709 1.00 88.62 254 VAL A N 1
ATOM 1799 C CA . VAL A 1 254 ? 32.734 -4.306 -40.310 1.00 88.62 254 VAL A CA 1
ATOM 1800 C C . VAL A 1 254 ? 32.855 -5.705 -3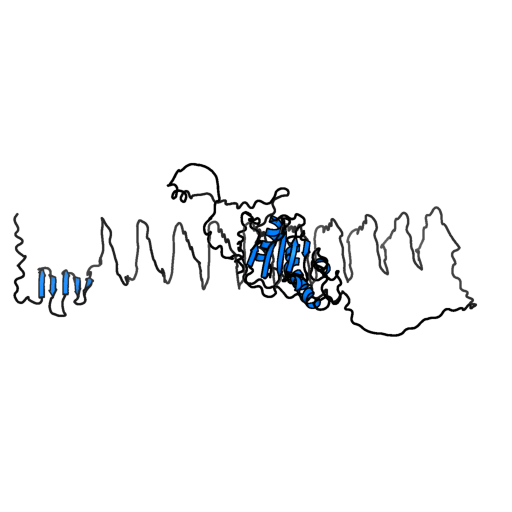9.715 1.00 88.62 254 VAL A C 1
ATOM 1802 O O . VAL A 1 254 ? 32.334 -5.984 -38.637 1.00 88.62 254 VAL A O 1
ATOM 1805 N N . SER A 1 255 ? 33.561 -6.596 -40.408 1.00 87.38 255 SER A N 1
ATOM 1806 C CA . SER A 1 255 ? 33.939 -7.910 -39.886 1.00 87.38 255 SER A CA 1
ATOM 1807 C C . SER A 1 255 ? 35.145 -8.467 -40.654 1.00 87.38 255 SER A C 1
ATOM 1809 O O . SER A 1 255 ? 35.406 -8.011 -41.769 1.00 87.38 255 SER A O 1
ATOM 1811 N N . PRO A 1 256 ? 35.865 -9.472 -40.120 1.00 87.81 256 PRO A N 1
ATOM 1812 C CA . PRO A 1 256 ? 36.904 -10.162 -40.886 1.00 87.81 256 PRO A CA 1
ATOM 1813 C C . PRO A 1 256 ? 36.377 -10.805 -42.179 1.00 87.81 256 PRO A C 1
ATOM 1815 O O . PRO A 1 256 ? 37.126 -10.944 -43.142 1.00 87.81 256 PRO A O 1
ATOM 1818 N N . ILE A 1 257 ? 35.098 -11.214 -42.204 1.00 84.06 257 ILE A N 1
ATOM 1819 C CA . ILE A 1 257 ? 34.432 -11.808 -43.370 1.00 84.06 257 ILE A CA 1
ATOM 1820 C C . ILE A 1 257 ? 32.987 -11.300 -43.444 1.00 84.06 257 ILE A C 1
ATOM 1822 O O . ILE A 1 257 ? 32.087 -11.861 -42.818 1.00 84.06 257 ILE A O 1
ATOM 1826 N N . SER A 1 258 ? 32.750 -10.282 -44.270 1.00 87.56 258 SER A N 1
ATOM 1827 C CA . SER A 1 258 ? 31.401 -9.806 -44.598 1.00 87.56 258 SER A CA 1
ATOM 1828 C C . SER A 1 258 ? 30.955 -10.437 -45.921 1.00 87.56 258 SER A C 1
ATOM 1830 O O . SER A 1 258 ? 31.484 -10.104 -46.980 1.00 87.56 258 SER A O 1
ATOM 1832 N N . LYS A 1 259 ? 30.001 -11.378 -45.885 1.00 84.50 259 LYS A N 1
ATOM 1833 C CA . LYS A 1 259 ? 29.484 -12.064 -47.084 1.00 84.50 259 LYS A CA 1
ATOM 1834 C C . LYS A 1 259 ? 28.089 -11.562 -47.449 1.00 84.50 259 LYS A C 1
ATOM 1836 O O . LYS A 1 259 ? 27.156 -11.732 -46.671 1.00 84.50 259 LYS A O 1
ATOM 1841 N N . LEU A 1 260 ? 27.938 -11.060 -48.674 1.00 86.69 260 LEU A N 1
ATOM 1842 C CA . LEU A 1 260 ? 26.642 -10.840 -49.314 1.00 86.69 260 LEU A CA 1
ATOM 1843 C C . LEU A 1 260 ? 26.396 -11.957 -50.334 1.00 86.69 260 LEU A C 1
ATOM 1845 O O . LEU A 1 260 ? 27.181 -12.148 -51.261 1.00 86.69 260 LEU A O 1
ATOM 1849 N N . SER A 1 261 ? 25.325 -12.727 -50.157 1.00 80.44 261 SER A N 1
ATOM 1850 C CA . SER A 1 261 ? 24.958 -13.795 -51.090 1.00 80.44 261 SER A CA 1
ATOM 1851 C C . SER A 1 261 ? 23.449 -13.928 -51.198 1.00 80.44 261 SER A C 1
ATOM 1853 O O . SER A 1 261 ? 22.785 -14.135 -50.186 1.00 80.44 261 SER A O 1
ATOM 1855 N N . GLY A 1 262 ? 22.929 -13.865 -52.422 1.00 77.69 262 GLY A N 1
ATOM 1856 C CA . GLY A 1 262 ? 21.547 -14.209 -52.739 1.00 77.69 262 GLY A CA 1
ATOM 1857 C C . GLY A 1 262 ? 21.460 -15.602 -53.355 1.00 77.69 262 GLY A C 1
ATOM 1858 O O . GLY A 1 262 ? 22.409 -16.069 -53.983 1.00 77.69 262 GLY A O 1
ATOM 1859 N N . SER A 1 263 ? 20.320 -16.272 -53.187 1.00 78.75 263 SER A N 1
ATOM 1860 C CA . SER A 1 263 ? 20.068 -17.584 -53.803 1.00 78.75 263 SER A CA 1
ATOM 1861 C C . SER A 1 263 ? 19.916 -17.507 -55.326 1.00 78.75 263 SER A C 1
ATOM 1863 O O . SER A 1 263 ? 20.234 -18.471 -56.013 1.00 78.75 263 SER A O 1
ATOM 1865 N N . SER A 1 264 ? 19.437 -16.370 -55.846 1.00 83.38 264 SER A N 1
ATOM 1866 C CA . SER A 1 264 ? 19.299 -16.104 -57.289 1.00 83.38 264 SER A CA 1
ATOM 1867 C C . SER A 1 264 ? 20.242 -15.002 -57.774 1.00 83.38 264 SER A C 1
ATOM 1869 O O . SER A 1 264 ? 20.888 -15.155 -58.805 1.00 83.38 264 SER A O 1
ATOM 1871 N N . TYR A 1 265 ? 20.336 -13.893 -57.037 1.00 75.50 265 TYR A N 1
ATOM 1872 C CA . TYR A 1 265 ? 21.177 -12.748 -57.382 1.00 75.50 265 TYR A CA 1
ATOM 1873 C C . TYR A 1 265 ? 21.485 -11.916 -56.128 1.00 75.50 265 TYR A C 1
ATOM 1875 O O . TYR A 1 265 ? 20.680 -11.886 -55.198 1.00 75.50 265 TYR A O 1
ATOM 1883 N N . ALA A 1 266 ? 22.645 -11.257 -56.102 1.00 83.62 266 ALA A N 1
ATOM 1884 C CA . ALA A 1 266 ? 22.995 -10.218 -55.138 1.00 83.62 266 ALA A CA 1
ATOM 1885 C C . ALA A 1 266 ? 23.538 -9.007 -55.910 1.00 83.62 266 ALA A C 1
ATOM 1887 O O . ALA A 1 266 ? 24.519 -9.149 -56.641 1.00 83.62 266 ALA A O 1
ATOM 1888 N N . SER A 1 267 ? 22.904 -7.843 -55.755 1.00 81.00 267 SER A N 1
ATOM 1889 C CA . SER A 1 267 ? 23.354 -6.570 -56.329 1.00 81.00 267 SER A CA 1
ATOM 1890 C C . SER A 1 267 ? 24.017 -5.684 -55.287 1.00 81.00 267 SER A C 1
ATOM 1892 O O . SER A 1 267 ? 23.636 -5.669 -54.119 1.00 81.00 267 SER A O 1
ATOM 1894 N N . VAL A 1 268 ? 24.953 -4.867 -55.764 1.00 84.50 268 VAL A N 1
ATOM 1895 C CA . VAL A 1 268 ? 25.329 -3.604 -55.130 1.00 84.50 268 VAL A CA 1
ATOM 1896 C C . VAL A 1 268 ? 25.086 -2.519 -56.171 1.00 84.50 268 VAL A C 1
ATOM 1898 O O . VAL A 1 268 ? 25.843 -2.389 -57.129 1.00 84.50 268 VAL A O 1
ATOM 1901 N N . GLU A 1 269 ? 23.988 -1.785 -56.021 1.00 82.56 269 GLU A N 1
ATOM 1902 C CA . GLU A 1 269 ? 23.622 -0.685 -56.913 1.00 82.56 269 GLU A CA 1
ATOM 1903 C C . GLU A 1 269 ? 24.027 0.638 -56.266 1.00 82.56 269 GLU A C 1
ATOM 1905 O O . GLU A 1 269 ? 23.365 1.135 -55.358 1.00 82.56 269 GLU A O 1
ATOM 1910 N N . ALA A 1 270 ? 25.149 1.196 -56.717 1.00 79.56 270 ALA A N 1
ATOM 1911 C CA . ALA A 1 270 ? 25.669 2.470 -56.237 1.00 79.56 270 ALA A CA 1
ATOM 1912 C C . ALA A 1 270 ? 26.325 3.251 -57.390 1.00 79.56 270 ALA A C 1
ATOM 1914 O O . ALA A 1 270 ? 26.843 2.632 -58.322 1.00 79.56 270 ALA A O 1
ATOM 1915 N N . PRO A 1 271 ? 26.368 4.597 -57.328 1.00 82.19 271 PRO A N 1
ATOM 1916 C CA . PRO A 1 271 ? 27.123 5.408 -58.290 1.00 82.19 271 PRO A CA 1
ATOM 1917 C C . PRO A 1 271 ? 28.613 5.043 -58.350 1.00 82.19 271 PRO A C 1
ATOM 1919 O O . PRO A 1 271 ? 29.247 5.186 -59.392 1.00 82.19 271 PRO A O 1
ATOM 1922 N N . LEU A 1 272 ? 29.159 4.565 -57.229 1.00 79.12 272 LEU A N 1
ATOM 1923 C CA . LEU A 1 272 ? 30.501 4.020 -57.108 1.00 79.12 272 LEU A CA 1
ATOM 1924 C C . LEU A 1 272 ? 30.436 2.783 -56.210 1.00 79.12 272 LEU A C 1
ATOM 1926 O O . LEU A 1 272 ? 30.022 2.877 -55.057 1.00 79.12 272 LEU A O 1
ATOM 1930 N N . ALA A 1 273 ? 30.853 1.640 -56.745 1.00 83.19 273 ALA A N 1
ATOM 1931 C CA . ALA A 1 273 ? 31.104 0.430 -55.976 1.00 83.19 273 ALA A CA 1
ATOM 1932 C C . ALA A 1 273 ? 32.606 0.143 -56.042 1.00 83.19 273 ALA A C 1
ATOM 1934 O O . ALA A 1 273 ? 33.140 -0.141 -57.114 1.00 83.19 273 ALA A O 1
ATOM 1935 N N . GLU A 1 274 ? 33.288 0.258 -54.907 1.00 76.94 274 GLU A N 1
ATOM 1936 C CA . GLU A 1 274 ? 34.733 0.071 -54.804 1.00 76.94 274 GLU A CA 1
ATOM 1937 C C . GLU A 1 274 ? 35.040 -1.194 -53.996 1.00 76.94 274 GLU A C 1
ATOM 1939 O O . GLU A 1 274 ? 34.437 -1.433 -52.949 1.00 76.94 274 GLU A O 1
ATOM 1944 N N . LEU A 1 275 ? 35.968 -2.019 -54.489 1.00 79.94 275 LEU A N 1
ATOM 1945 C CA . LEU A 1 275 ? 36.422 -3.231 -53.812 1.00 79.94 275 LEU A CA 1
ATOM 1946 C C . LEU A 1 275 ? 37.919 -3.095 -53.523 1.00 79.94 275 LEU A C 1
ATOM 1948 O O . LEU A 1 275 ? 38.743 -3.232 -54.425 1.00 79.94 275 LEU A O 1
ATOM 1952 N N . VAL A 1 276 ? 38.258 -2.795 -52.269 1.00 72.94 276 VAL A N 1
ATOM 1953 C CA . VAL A 1 276 ? 39.628 -2.474 -51.840 1.00 72.94 276 VAL A CA 1
ATOM 1954 C C . VAL A 1 276 ? 40.180 -3.597 -50.961 1.00 72.94 276 VAL A C 1
ATOM 1956 O O . VAL A 1 276 ? 39.532 -4.013 -50.003 1.00 72.94 276 VAL A O 1
ATOM 1959 N N . GLY A 1 277 ? 41.379 -4.089 -51.280 1.00 72.81 277 GLY A N 1
ATOM 1960 C CA . GLY A 1 277 ? 42.111 -5.091 -50.496 1.00 72.81 277 GLY A CA 1
ATOM 1961 C C . GLY A 1 277 ? 43.292 -5.690 -51.269 1.00 72.81 277 GLY A C 1
ATOM 1962 O O . GLY A 1 277 ? 43.415 -5.465 -52.471 1.00 72.81 277 GLY A O 1
ATOM 1963 N N . ASP A 1 278 ? 44.133 -6.487 -50.599 1.00 79.12 278 ASP A N 1
ATOM 1964 C CA . ASP A 1 278 ? 45.333 -7.114 -51.196 1.00 79.12 278 ASP A CA 1
ATOM 1965 C C . ASP A 1 278 ? 45.015 -8.025 -52.393 1.00 79.12 278 ASP A C 1
ATOM 1967 O O . ASP A 1 278 ? 45.856 -8.278 -53.255 1.00 79.12 278 ASP A O 1
ATOM 1971 N N . THR A 1 279 ? 43.798 -8.570 -52.458 1.00 72.75 279 THR A N 1
ATOM 1972 C CA . THR A 1 279 ? 43.326 -9.374 -53.588 1.00 72.75 279 THR A CA 1
ATOM 1973 C C . THR A 1 279 ? 41.818 -9.212 -53.761 1.00 72.75 279 THR A C 1
ATOM 1975 O O . THR A 1 279 ? 41.039 -9.617 -52.900 1.00 72.75 279 THR A O 1
ATOM 1978 N N . ALA A 1 280 ? 41.395 -8.696 -54.916 1.00 75.94 280 ALA A N 1
ATOM 1979 C CA . ALA A 1 280 ? 39.999 -8.656 -55.343 1.00 75.94 280 ALA A CA 1
ATOM 1980 C C . ALA A 1 280 ? 39.738 -9.761 -56.381 1.00 75.94 280 ALA A C 1
ATOM 1982 O O . ALA A 1 280 ? 40.340 -9.767 -57.454 1.00 75.94 280 ALA A O 1
ATOM 1983 N N . LYS A 1 281 ? 38.841 -10.708 -56.078 1.00 70.94 281 LYS A N 1
ATOM 1984 C CA . LYS A 1 281 ? 38.402 -11.745 -57.029 1.00 70.94 281 LYS A CA 1
ATOM 1985 C C . LYS A 1 281 ? 36.959 -11.489 -57.445 1.00 70.94 281 LYS A C 1
ATOM 1987 O O . LYS A 1 281 ? 36.046 -11.670 -56.646 1.00 70.94 281 LYS A O 1
ATOM 1992 N N . VAL A 1 282 ? 36.766 -11.121 -58.707 1.00 74.50 282 VAL A N 1
ATOM 1993 C CA . VAL A 1 282 ? 35.450 -10.977 -59.344 1.00 74.50 282 VAL A CA 1
ATOM 1994 C C . VAL A 1 282 ? 35.317 -12.093 -60.379 1.00 74.50 282 VAL A C 1
ATOM 1996 O O . VAL A 1 282 ? 36.149 -12.193 -61.277 1.00 74.50 282 VAL A O 1
ATOM 1999 N N . GLY A 1 283 ? 34.322 -12.971 -60.238 1.00 67.06 283 GLY A N 1
ATOM 2000 C CA . GLY A 1 283 ? 34.190 -14.155 -61.092 1.00 67.06 283 GLY A CA 1
ATOM 2001 C C . GLY A 1 283 ? 32.777 -14.737 -61.135 1.00 67.06 283 GLY A C 1
ATOM 2002 O O . GLY A 1 283 ? 31.960 -14.489 -60.253 1.00 67.06 283 GLY A O 1
ATOM 2003 N N . GLY A 1 284 ? 32.502 -15.508 -62.187 1.00 65.12 284 GLY A N 1
ATOM 2004 C CA . GLY A 1 284 ? 31.215 -16.132 -62.506 1.00 65.12 284 GLY A CA 1
ATOM 2005 C C . GLY A 1 284 ? 31.211 -16.610 -63.964 1.00 65.12 284 GLY A C 1
ATOM 2006 O O . GLY A 1 284 ? 32.191 -16.397 -64.676 1.00 65.12 284 GLY A O 1
ATOM 2007 N N . SER A 1 285 ? 30.125 -17.234 -64.436 1.00 75.31 285 SER A N 1
ATOM 2008 C CA . SER A 1 285 ? 30.022 -17.698 -65.836 1.00 75.31 285 SER A CA 1
ATOM 2009 C C . SER A 1 285 ? 30.125 -16.561 -66.866 1.00 75.31 285 SER A C 1
ATOM 2011 O O . SER A 1 285 ? 30.421 -16.803 -68.033 1.00 75.31 285 SER A O 1
ATOM 2013 N N . SER A 1 286 ? 29.873 -15.315 -66.458 1.00 70.06 286 SER A N 1
ATOM 2014 C CA . SER A 1 286 ? 30.093 -14.102 -67.251 1.00 70.06 286 SER A CA 1
ATOM 2015 C C . SER A 1 286 ? 30.296 -12.908 -66.314 1.00 70.06 286 SER A C 1
ATOM 2017 O O . SER A 1 286 ? 29.606 -12.803 -65.301 1.00 70.06 286 SER A O 1
ATOM 2019 N N . VAL A 1 287 ? 31.221 -12.007 -66.652 1.00 74.38 287 VAL A N 1
ATOM 2020 C CA . VAL A 1 287 ? 31.443 -10.732 -65.948 1.00 74.38 287 VAL A CA 1
ATOM 2021 C C . VAL A 1 287 ? 31.137 -9.607 -66.932 1.00 74.38 287 VAL A C 1
ATOM 2023 O O . VAL A 1 287 ? 31.803 -9.490 -67.957 1.00 74.38 287 VAL A O 1
ATOM 2026 N N . TYR A 1 288 ? 30.120 -8.797 -66.635 1.00 65.38 288 TYR A N 1
ATOM 2027 C CA . TYR A 1 288 ? 29.710 -7.667 -67.469 1.00 65.38 288 TYR A CA 1
ATOM 2028 C C . TYR A 1 288 ? 30.125 -6.358 -66.794 1.00 65.38 288 TYR A C 1
ATOM 2030 O O . TYR A 1 288 ? 29.601 -6.007 -65.740 1.00 65.38 288 TYR A O 1
ATOM 2038 N N . LEU A 1 289 ? 31.063 -5.637 -67.406 1.00 67.31 289 LEU A N 1
ATOM 2039 C CA . LEU A 1 289 ? 31.473 -4.292 -67.001 1.00 67.31 289 LEU A CA 1
ATOM 2040 C C . LEU A 1 289 ? 30.918 -3.311 -68.032 1.00 67.31 289 LEU A C 1
ATOM 2042 O O . LEU A 1 289 ? 31.434 -3.227 -69.143 1.00 67.31 289 LEU A O 1
ATOM 2046 N N . ASN A 1 290 ? 29.847 -2.601 -67.691 1.00 59.28 290 ASN A N 1
ATOM 2047 C CA . ASN A 1 290 ? 29.266 -1.594 -68.575 1.00 59.28 290 ASN A CA 1
ATOM 2048 C C . ASN A 1 290 ? 29.759 -0.207 -68.145 1.00 59.28 290 ASN A C 1
ATOM 2050 O O . ASN A 1 290 ? 29.070 0.499 -67.412 1.00 59.28 290 ASN A O 1
ATOM 2054 N N . THR A 1 291 ? 30.985 0.155 -68.536 1.00 55.69 291 THR A N 1
ATOM 2055 C CA . THR A 1 291 ? 31.550 1.490 -68.285 1.00 55.69 291 THR A CA 1
ATOM 2056 C C . THR A 1 291 ? 31.906 2.174 -69.612 1.00 55.69 291 THR A C 1
ATOM 2058 O O . THR A 1 291 ? 32.443 1.525 -70.509 1.00 55.69 291 THR A O 1
A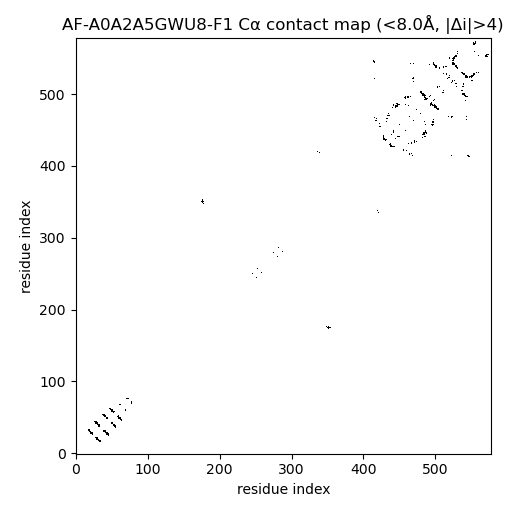TOM 2061 N N . PRO A 1 292 ? 31.633 3.483 -69.780 1.00 55.75 292 PRO A N 1
ATOM 2062 C CA . PRO A 1 292 ? 32.016 4.220 -70.990 1.00 55.75 292 PRO A CA 1
ATOM 2063 C C . PRO A 1 292 ? 33.532 4.476 -71.099 1.00 55.75 292 PRO A C 1
ATOM 2065 O O . PRO A 1 292 ? 34.019 4.827 -72.170 1.00 55.75 292 PRO A O 1
ATOM 2068 N N . THR A 1 293 ? 34.290 4.271 -70.018 1.00 57.38 293 THR A N 1
ATOM 2069 C CA . THR A 1 293 ? 35.749 4.412 -69.978 1.00 57.38 293 THR A CA 1
ATOM 2070 C C . THR A 1 293 ? 36.342 3.442 -68.959 1.00 57.38 293 THR A C 1
ATOM 2072 O O . THR A 1 293 ? 35.926 3.393 -67.802 1.00 57.38 293 THR A O 1
ATOM 2075 N N . VAL A 1 294 ? 37.343 2.674 -69.385 1.00 53.81 294 VAL A N 1
ATOM 2076 C CA . VAL A 1 294 ? 38.220 1.889 -68.509 1.00 53.81 294 VAL A CA 1
ATOM 2077 C C . VAL A 1 294 ? 39.543 2.646 -68.438 1.00 53.81 294 VAL A C 1
ATOM 2079 O O . VAL A 1 294 ? 40.271 2.700 -69.426 1.00 53.81 294 VAL A O 1
ATOM 2082 N N . TYR A 1 295 ? 39.852 3.274 -67.303 1.00 48.91 295 TYR A N 1
ATOM 2083 C CA . TYR A 1 295 ? 41.157 3.910 -67.102 1.00 48.91 295 TYR A CA 1
ATOM 2084 C C . TYR A 1 295 ? 42.149 2.861 -66.585 1.00 48.91 295 TYR A C 1
ATOM 2086 O O . TYR A 1 295 ? 42.014 2.388 -65.460 1.00 48.91 295 TYR A O 1
ATOM 2094 N N . GLN A 1 296 ? 43.119 2.468 -67.417 1.00 46.25 296 GLN A 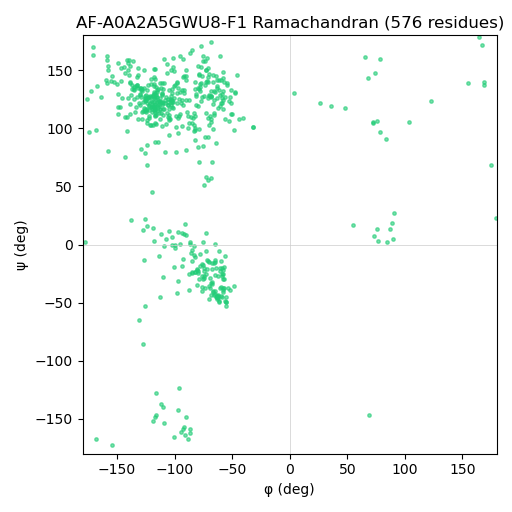N 1
ATOM 2095 C CA . GLN A 1 296 ? 44.185 1.532 -67.048 1.00 46.25 296 GLN A CA 1
ATOM 2096 C C . GLN A 1 296 ? 45.509 2.272 -66.822 1.00 46.25 296 GLN A C 1
ATOM 2098 O O . GLN A 1 296 ? 46.159 2.652 -67.798 1.00 46.25 296 GLN A O 1
ATOM 2103 N N . PRO A 1 297 ? 45.984 2.438 -65.578 1.00 41.75 297 PRO A N 1
ATOM 2104 C CA . PRO A 1 297 ? 47.394 2.669 -65.339 1.00 41.75 297 PRO A CA 1
ATOM 2105 C C . PRO A 1 297 ? 48.091 1.300 -65.220 1.00 41.75 297 PRO A C 1
ATOM 2107 O O . PRO A 1 297 ? 47.993 0.635 -64.194 1.00 41.75 297 PRO A O 1
ATOM 2110 N N . THR A 1 298 ? 48.815 0.902 -66.276 1.00 43.28 298 THR A N 1
ATOM 2111 C CA . THR A 1 298 ? 49.728 -0.271 -66.403 1.00 43.28 298 THR A CA 1
ATOM 2112 C C . THR A 1 298 ? 49.114 -1.687 -66.529 1.00 43.28 298 THR A C 1
ATOM 2114 O O . THR A 1 298 ? 48.011 -1.933 -66.047 1.00 43.28 298 THR A O 1
ATOM 2117 N N . PRO A 1 299 ? 49.779 -2.615 -67.265 1.00 44.03 299 PRO A N 1
ATOM 2118 C CA . PRO A 1 299 ? 49.136 -3.803 -67.825 1.00 44.03 299 PRO A CA 1
ATOM 2119 C C . PRO A 1 299 ? 48.918 -4.919 -66.797 1.00 44.03 299 PRO A C 1
ATOM 2121 O O . PRO A 1 299 ? 49.749 -5.158 -65.923 1.00 44.03 299 PRO A O 1
ATOM 2124 N N . ILE A 1 300 ? 47.810 -5.644 -66.970 1.00 45.59 300 ILE A N 1
ATOM 2125 C CA . ILE A 1 300 ? 47.474 -6.886 -66.263 1.00 45.59 300 ILE A CA 1
ATOM 2126 C C . ILE A 1 300 ? 48.612 -7.897 -66.474 1.00 45.59 300 ILE A C 1
ATOM 2128 O O . ILE A 1 300 ? 48.763 -8.443 -67.567 1.00 45.59 300 ILE A O 1
ATOM 2132 N N . ILE A 1 301 ? 49.411 -8.161 -65.436 1.00 41.03 301 ILE A N 1
ATOM 2133 C CA . ILE A 1 301 ? 50.381 -9.261 -65.442 1.00 41.03 301 ILE A CA 1
ATOM 2134 C C . ILE A 1 301 ? 49.637 -10.538 -65.056 1.00 41.03 301 ILE A C 1
ATOM 2136 O O . ILE A 1 301 ? 49.351 -10.793 -63.889 1.00 41.03 301 ILE A O 1
ATOM 2140 N N . THR A 1 302 ? 49.337 -11.370 -66.049 1.00 41.03 302 THR A N 1
ATOM 2141 C CA . THR A 1 302 ? 49.107 -12.799 -65.830 1.00 41.03 302 THR A CA 1
ATOM 2142 C C . THR A 1 302 ? 50.446 -13.431 -65.450 1.00 41.03 302 THR A C 1
ATOM 2144 O O . THR A 1 302 ? 51.348 -13.500 -66.283 1.00 41.03 302 THR A O 1
ATOM 2147 N N . SER A 1 303 ? 50.609 -13.857 -64.197 1.00 37.84 303 SER A N 1
ATOM 2148 C CA . SER A 1 303 ? 51.831 -14.509 -63.717 1.00 37.84 303 SER A CA 1
ATOM 2149 C C . SER A 1 303 ? 52.033 -15.873 -64.391 1.00 37.84 303 SER A C 1
ATOM 2151 O O . SER A 1 303 ? 51.431 -16.870 -63.989 1.00 37.84 303 SER A O 1
ATOM 2153 N N . GLY A 1 304 ? 52.887 -15.911 -65.412 1.00 34.00 304 GLY A N 1
ATOM 2154 C CA . GLY A 1 304 ? 53.672 -17.088 -65.771 1.00 34.00 304 GLY A CA 1
ATOM 2155 C C . GLY A 1 304 ? 55.013 -17.012 -65.044 1.00 34.00 304 GLY A C 1
ATOM 2156 O O . GLY A 1 304 ? 55.624 -15.948 -64.996 1.00 34.00 304 GLY A O 1
ATOM 2157 N N . ASN A 1 305 ? 55.405 -18.122 -64.425 1.00 45.25 305 ASN A N 1
ATOM 2158 C CA . ASN A 1 305 ? 56.640 -18.297 -63.664 1.00 45.25 305 ASN A CA 1
ATOM 2159 C C . ASN A 1 305 ? 57.873 -17.776 -64.416 1.00 45.25 305 ASN A C 1
ATOM 2161 O O . ASN A 1 305 ? 58.064 -18.158 -65.563 1.00 45.25 305 ASN A O 1
ATOM 2165 N N . ASP A 1 306 ? 58.699 -16.966 -63.749 1.00 35.75 306 ASP A N 1
ATOM 2166 C CA . ASP A 1 306 ? 60.149 -17.179 -63.648 1.00 35.75 306 ASP A CA 1
ATOM 2167 C C . ASP A 1 306 ? 60.787 -16.121 -62.731 1.00 35.75 306 ASP A C 1
ATOM 2169 O O . ASP A 1 306 ? 60.626 -14.915 -62.906 1.00 35.75 306 ASP A O 1
ATOM 2173 N N . SER A 1 307 ? 61.510 -16.595 -61.714 1.00 40.31 307 SER A N 1
ATOM 2174 C CA . SER A 1 307 ? 62.455 -15.785 -60.934 1.00 40.31 307 SER A CA 1
ATOM 2175 C C . SER A 1 307 ? 63.750 -15.587 -61.725 1.00 40.31 307 SER A C 1
ATOM 2177 O O . SER A 1 307 ? 64.160 -16.481 -62.465 1.00 40.31 307 SER A O 1
ATOM 2179 N N . PRO A 1 308 ? 64.479 -14.488 -61.477 1.00 44.91 308 PRO A N 1
ATOM 2180 C CA . PRO A 1 308 ? 65.760 -14.686 -60.802 1.00 44.91 308 PRO A CA 1
ATOM 2181 C C . PRO A 1 308 ? 66.082 -13.618 -59.747 1.00 44.91 308 PRO A C 1
ATOM 2183 O O . PRO A 1 308 ? 65.697 -12.455 -59.833 1.00 44.91 308 PRO A O 1
ATOM 2186 N N . ALA A 1 309 ? 66.840 -14.057 -58.747 1.00 37.88 309 ALA A N 1
ATOM 2187 C CA . ALA A 1 309 ? 67.388 -13.263 -57.658 1.00 37.88 309 ALA A CA 1
ATOM 2188 C C . ALA A 1 309 ? 68.803 -12.776 -57.986 1.00 37.88 309 ALA A C 1
ATOM 2190 O O . ALA A 1 309 ? 69.606 -13.621 -58.354 1.00 37.88 309 ALA A O 1
ATOM 2191 N N . ILE A 1 310 ? 69.117 -11.489 -57.763 1.00 33.00 310 ILE A N 1
ATOM 2192 C CA . ILE A 1 310 ? 70.437 -10.900 -57.407 1.00 33.00 310 ILE A CA 1
ATOM 2193 C C . ILE A 1 310 ? 70.137 -9.444 -56.962 1.00 33.00 310 ILE A C 1
ATOM 2195 O O . ILE A 1 310 ? 69.352 -8.790 -57.634 1.00 33.00 310 ILE A O 1
ATOM 2199 N N . GLY A 1 311 ? 70.643 -8.790 -55.915 1.00 30.81 311 GLY A N 1
ATOM 2200 C CA . GLY A 1 311 ? 71.576 -9.064 -54.827 1.00 30.81 311 GLY A CA 1
ATOM 2201 C C . GLY A 1 311 ? 71.910 -7.718 -54.139 1.00 30.81 311 GLY A C 1
ATOM 2202 O O . GLY A 1 311 ? 72.040 -6.701 -54.808 1.00 30.81 311 GLY A O 1
ATOM 2203 N N . SER A 1 312 ? 71.992 -7.738 -52.804 1.00 36.09 312 SER A N 1
ATOM 2204 C CA . SER A 1 312 ? 72.699 -6.825 -51.878 1.00 36.09 312 SER A CA 1
ATOM 2205 C C . SER A 1 312 ? 72.803 -5.308 -52.150 1.00 36.09 312 SER A C 1
ATOM 2207 O O . SER A 1 312 ? 73.593 -4.876 -52.984 1.00 36.09 312 SER A O 1
ATOM 2209 N N . VAL A 1 313 ? 72.250 -4.511 -51.225 1.00 32.78 313 VAL A N 1
ATOM 2210 C CA . VAL A 1 313 ? 72.985 -3.406 -50.576 1.00 32.78 313 VAL A CA 1
ATOM 2211 C C . VAL A 1 313 ? 72.656 -3.383 -49.082 1.00 32.78 313 VAL A C 1
ATOM 2213 O O . VAL A 1 313 ? 71.495 -3.425 -48.685 1.00 32.78 313 VAL A O 1
ATOM 2216 N N . ALA A 1 314 ? 73.707 -3.356 -48.265 1.00 32.78 314 ALA A N 1
ATOM 2217 C CA . ALA A 1 314 ? 73.662 -3.188 -46.822 1.00 32.78 314 ALA A CA 1
ATOM 2218 C C . ALA A 1 314 ? 74.235 -1.813 -46.456 1.00 32.78 314 ALA A C 1
ATOM 2220 O O . ALA A 1 314 ? 75.316 -1.467 -46.927 1.00 32.78 314 ALA A O 1
ATOM 2221 N N . SER A 1 315 ? 73.543 -1.088 -45.579 1.00 33.12 315 SER A N 1
ATOM 2222 C CA . SER A 1 315 ? 74.094 -0.117 -44.617 1.00 33.12 315 SER A CA 1
ATOM 2223 C C . SER A 1 315 ? 72.931 0.351 -43.726 1.00 33.12 315 SER A C 1
ATOM 2225 O O . SER A 1 315 ? 72.002 1.004 -44.179 1.00 33.12 315 SER A O 1
ATOM 2227 N N . ALA A 1 316 ? 72.771 -0.248 -42.547 1.00 31.41 316 ALA A N 1
ATOM 2228 C CA . ALA A 1 316 ? 73.368 0.185 -41.281 1.00 31.41 316 ALA A CA 1
ATOM 2229 C C . ALA A 1 316 ? 72.719 1.461 -40.717 1.00 31.41 316 ALA A C 1
ATOM 2231 O O . ALA A 1 316 ? 73.005 2.556 -41.186 1.00 31.41 316 ALA A O 1
ATOM 2232 N N . LEU A 1 317 ? 71.909 1.294 -39.665 1.00 33.94 317 LEU A N 1
ATOM 2233 C CA . LEU A 1 317 ? 72.078 1.965 -38.371 1.00 33.94 317 LEU A CA 1
ATOM 2234 C C . LEU A 1 317 ? 71.337 1.163 -37.282 1.00 33.94 317 LEU A C 1
ATOM 2236 O O . LEU A 1 317 ? 70.288 0.572 -37.524 1.00 33.94 317 LEU A O 1
ATOM 2240 N N . SER A 1 318 ? 72.004 1.073 -36.137 1.00 38.50 318 SER A N 1
ATOM 2241 C CA . SER A 1 318 ? 71.939 0.026 -35.115 1.00 38.50 318 SER A CA 1
ATOM 2242 C C . SER A 1 318 ? 70.705 0.029 -34.198 1.00 38.50 318 SER A C 1
ATOM 2244 O O . SER A 1 318 ? 70.046 1.058 -34.057 1.00 38.50 318 SER A O 1
ATOM 2246 N N . PRO A 1 319 ? 70.444 -1.113 -33.526 1.00 41.97 319 PRO A N 1
ATOM 2247 C CA . PRO A 1 319 ? 69.474 -1.245 -32.444 1.00 41.97 319 PRO A CA 1
ATOM 2248 C C . PRO A 1 319 ? 70.064 -0.690 -31.145 1.00 41.97 319 PRO A C 1
ATOM 2250 O O . PRO A 1 319 ? 71.266 -0.838 -30.914 1.00 41.97 319 PRO A O 1
ATOM 2253 N N . ASP A 1 320 ? 69.230 -0.109 -30.285 1.00 31.48 320 ASP A N 1
ATOM 2254 C CA . ASP A 1 320 ? 69.631 0.161 -28.908 1.00 31.48 320 ASP A CA 1
ATOM 2255 C C . ASP A 1 320 ? 68.698 -0.543 -27.915 1.00 31.48 320 ASP A C 1
ATOM 2257 O O . ASP A 1 320 ? 67.476 -0.408 -27.966 1.00 31.48 320 ASP A O 1
ATOM 2261 N N . SER A 1 321 ? 69.377 -1.375 -27.128 1.00 32.56 321 SER A N 1
ATOM 2262 C CA . SER A 1 321 ? 69.122 -1.953 -25.809 1.00 32.56 321 SER A CA 1
ATOM 2263 C C . SER A 1 321 ? 67.694 -2.159 -25.286 1.00 32.56 321 SER A C 1
ATOM 2265 O O . SER A 1 321 ? 66.921 -1.244 -25.016 1.00 32.56 321 SER A O 1
ATOM 2267 N N . ALA A 1 322 ? 67.433 -3.430 -24.974 1.00 36.12 322 ALA A N 1
ATOM 2268 C CA . ALA A 1 322 ? 66.595 -3.825 -23.854 1.00 36.12 322 ALA A CA 1
ATOM 2269 C C . ALA A 1 322 ? 67.384 -3.681 -22.541 1.00 36.12 322 ALA A C 1
ATOM 2271 O O . ALA A 1 322 ? 68.534 -4.113 -22.479 1.00 36.12 322 ALA A O 1
ATOM 2272 N N . GLU A 1 323 ? 66.738 -3.174 -21.490 1.00 32.16 323 GLU A N 1
ATOM 2273 C CA . GLU A 1 323 ? 67.030 -3.566 -20.109 1.00 32.16 323 GLU A CA 1
ATOM 2274 C C . GLU A 1 323 ? 65.758 -3.454 -19.249 1.00 32.16 323 GLU A C 1
ATOM 2276 O O . GLU A 1 323 ? 64.938 -2.549 -19.416 1.00 32.16 323 GLU A O 1
ATOM 2281 N N . GLU A 1 324 ? 65.569 -4.463 -18.401 1.00 32.44 324 GLU A N 1
ATOM 2282 C CA . GLU A 1 324 ? 64.389 -4.756 -17.590 1.00 32.44 324 GLU A CA 1
ATOM 2283 C C . GLU A 1 324 ? 64.171 -3.811 -16.395 1.00 32.44 324 GLU A C 1
ATOM 2285 O O . GLU A 1 324 ? 65.103 -3.352 -15.745 1.00 32.44 324 GLU A O 1
ATOM 2290 N N . ALA A 1 325 ? 62.879 -3.658 -16.082 1.00 29.72 325 ALA A N 1
ATOM 2291 C CA . ALA A 1 325 ? 62.236 -3.606 -14.766 1.00 29.72 325 ALA A CA 1
ATOM 2292 C C . ALA A 1 325 ? 62.802 -2.707 -13.646 1.00 29.72 325 ALA A C 1
ATOM 2294 O O . ALA A 1 325 ? 63.792 -3.015 -12.991 1.00 29.72 325 ALA A O 1
ATOM 2295 N N . THR A 1 326 ? 61.975 -1.737 -13.237 1.00 26.89 326 THR A N 1
ATOM 2296 C CA . THR A 1 326 ? 61.627 -1.589 -11.813 1.00 26.89 326 THR A CA 1
ATOM 2297 C C . THR A 1 326 ? 60.117 -1.382 -11.674 1.00 26.89 326 THR A C 1
ATOM 2299 O O . THR A 1 326 ? 59.557 -0.395 -12.148 1.00 26.89 326 THR A O 1
ATOM 2302 N N . GLU A 1 327 ? 59.456 -2.363 -11.057 1.00 39.91 327 GLU A N 1
ATOM 2303 C CA . GLU A 1 327 ? 58.085 -2.273 -10.561 1.00 39.91 327 GLU A CA 1
ATOM 2304 C C . GLU A 1 327 ? 57.978 -1.159 -9.513 1.00 39.91 327 GLU A C 1
ATOM 2306 O O . GLU A 1 327 ? 58.709 -1.134 -8.521 1.00 39.91 327 GLU A O 1
ATOM 2311 N N . ALA A 1 328 ? 57.013 -0.266 -9.708 1.00 27.55 328 ALA A N 1
ATOM 2312 C CA . ALA A 1 328 ? 56.401 0.493 -8.633 1.00 27.55 328 ALA A CA 1
ATOM 2313 C C . ALA A 1 328 ? 54.905 0.599 -8.944 1.00 27.55 328 ALA A C 1
ATOM 2315 O O . ALA A 1 328 ? 54.510 1.261 -9.903 1.00 27.55 328 ALA A O 1
ATOM 2316 N N . ASP A 1 329 ? 54.107 -0.103 -8.142 1.00 32.09 329 ASP A N 1
ATOM 2317 C CA . ASP A 1 329 ? 52.651 -0.214 -8.207 1.00 32.09 329 ASP A CA 1
ATOM 2318 C C . ASP A 1 329 ? 51.948 1.116 -8.527 1.00 32.09 329 ASP A C 1
ATOM 2320 O O . ASP A 1 329 ? 51.823 2.009 -7.682 1.00 32.09 329 ASP A O 1
ATOM 2324 N N . VAL A 1 330 ? 51.402 1.220 -9.738 1.00 33.62 330 VAL A N 1
ATOM 2325 C CA . VAL A 1 330 ? 50.347 2.179 -10.065 1.00 33.62 330 VAL A CA 1
ATOM 2326 C C . VAL A 1 330 ? 49.124 1.360 -10.440 1.00 33.62 330 VAL A C 1
ATOM 2328 O O . VAL A 1 330 ? 49.060 0.790 -11.523 1.00 33.62 330 VAL A O 1
ATOM 2331 N N . MET A 1 331 ? 48.157 1.281 -9.523 1.00 29.22 331 MET A N 1
ATOM 2332 C CA . MET A 1 331 ? 46.849 0.695 -9.813 1.00 29.22 331 MET A CA 1
ATOM 2333 C C . MET A 1 331 ? 46.196 1.453 -10.981 1.00 29.22 331 MET A C 1
ATOM 2335 O O . MET A 1 331 ? 45.900 2.647 -10.873 1.00 29.22 331 MET A O 1
ATOM 2339 N N . GLU A 1 332 ? 45.987 0.740 -12.086 1.00 34.31 332 GLU A N 1
ATOM 2340 C CA . GLU A 1 332 ? 45.209 1.149 -13.255 1.00 34.31 332 GLU A CA 1
ATOM 2341 C C . GLU A 1 332 ? 43.759 1.480 -12.856 1.00 34.31 332 GLU A C 1
ATOM 2343 O O . GLU A 1 332 ? 43.150 0.844 -11.994 1.00 34.31 332 GLU A O 1
ATOM 2348 N N . ALA A 1 333 ? 43.183 2.497 -13.501 1.00 37.75 333 ALA A N 1
ATOM 2349 C CA . ALA A 1 333 ? 41.891 3.102 -13.162 1.00 37.75 333 ALA A CA 1
ATOM 2350 C C . ALA A 1 333 ? 40.663 2.177 -13.323 1.00 37.75 333 ALA A C 1
ATOM 2352 O O . ALA A 1 333 ? 39.540 2.604 -13.044 1.00 37.75 333 ALA A O 1
ATOM 2353 N N . ASN A 1 334 ? 40.861 0.924 -13.738 1.00 35.88 334 ASN A N 1
ATOM 2354 C CA . ASN A 1 334 ? 39.798 -0.049 -13.970 1.00 35.88 334 ASN A CA 1
ATOM 2355 C C . ASN A 1 334 ? 39.491 -0.948 -12.754 1.00 35.88 334 ASN A C 1
ATOM 2357 O O . ASN A 1 334 ? 38.404 -1.514 -12.703 1.00 35.88 334 ASN A O 1
ATOM 2361 N N . ASP A 1 335 ? 40.331 -0.970 -11.711 1.00 34.84 335 ASP A N 1
ATOM 2362 C CA . ASP A 1 335 ? 40.118 -1.832 -10.528 1.00 34.84 335 ASP A CA 1
ATOM 2363 C C . ASP A 1 335 ? 39.329 -1.174 -9.371 1.00 34.84 335 ASP A C 1
ATOM 2365 O O . ASP A 1 335 ? 39.204 -1.735 -8.281 1.00 34.84 335 ASP A O 1
ATOM 2369 N N . ILE A 1 336 ? 38.750 0.017 -9.577 1.00 38.12 336 ILE A N 1
ATOM 2370 C CA . ILE A 1 336 ? 37.895 0.705 -8.575 1.00 38.12 336 ILE A CA 1
ATOM 2371 C C . ILE A 1 336 ? 36.406 0.710 -8.985 1.00 38.12 336 ILE A C 1
ATOM 2373 O O . ILE A 1 336 ? 35.544 1.166 -8.231 1.00 38.12 336 ILE A O 1
ATOM 2377 N N . VAL A 1 337 ? 36.055 0.159 -10.151 1.00 36.50 337 VAL A N 1
ATOM 2378 C CA . VAL A 1 337 ? 34.667 0.189 -10.648 1.00 36.50 337 VAL A CA 1
ATOM 2379 C C . VAL A 1 337 ? 33.808 -0.957 -10.091 1.00 36.50 337 VAL A C 1
ATOM 2381 O O . VAL A 1 337 ? 32.608 -0.763 -9.897 1.00 36.50 337 VAL A O 1
ATOM 2384 N N . ASP A 1 338 ? 34.398 -2.079 -9.670 1.00 33.12 338 ASP A N 1
ATOM 2385 C CA . ASP A 1 338 ? 33.624 -3.225 -9.158 1.00 33.12 338 ASP A CA 1
ATOM 2386 C C . ASP A 1 338 ? 33.192 -3.119 -7.686 1.00 33.12 338 ASP A C 1
ATOM 2388 O O . ASP A 1 338 ? 32.318 -3.862 -7.244 1.00 33.12 338 ASP A O 1
ATOM 2392 N N . ASN A 1 339 ? 33.707 -2.148 -6.920 1.00 33.81 339 ASN A N 1
ATOM 2393 C CA . ASN A 1 339 ? 33.274 -1.920 -5.529 1.00 33.81 339 ASN A CA 1
ATOM 2394 C C . ASN A 1 339 ? 32.311 -0.726 -5.355 1.00 33.81 339 ASN A C 1
ATOM 2396 O O . ASN A 1 339 ? 31.850 -0.459 -4.244 1.00 33.81 339 ASN A O 1
ATOM 2400 N N . MET A 1 340 ? 31.968 -0.018 -6.440 1.00 36.22 340 MET A N 1
ATOM 2401 C CA . MET A 1 340 ? 31.049 1.136 -6.431 1.00 36.22 340 MET A CA 1
ATOM 2402 C C . MET A 1 340 ? 29.611 0.794 -6.869 1.00 36.22 340 MET A C 1
ATOM 2404 O O . MET A 1 340 ? 28.741 1.664 -6.862 1.00 36.22 340 MET A O 1
ATOM 2408 N N . THR A 1 341 ? 29.321 -0.463 -7.215 1.00 32.06 341 THR A N 1
ATOM 2409 C CA . THR A 1 341 ? 28.009 -0.925 -7.717 1.00 32.06 341 THR A CA 1
ATOM 2410 C C . THR A 1 341 ? 27.041 -1.395 -6.625 1.00 32.06 341 THR A C 1
ATOM 2412 O O . THR A 1 341 ? 25.947 -1.878 -6.924 1.00 32.06 341 THR A O 1
ATOM 2415 N N . SER A 1 342 ? 27.364 -1.196 -5.342 1.00 30.12 342 SER A N 1
ATOM 2416 C CA . SER A 1 342 ? 26.411 -1.446 -4.255 1.00 30.12 342 SER A CA 1
ATOM 2417 C C . SER A 1 342 ? 25.361 -0.327 -4.177 1.00 30.12 342 SER A C 1
ATOM 2419 O O . SER A 1 342 ? 25.458 0.632 -3.414 1.00 30.12 342 SER A O 1
ATOM 2421 N N . ILE A 1 343 ? 24.317 -0.471 -4.996 1.00 29.91 343 ILE A N 1
ATOM 2422 C CA . ILE A 1 343 ? 23.087 0.325 -4.964 1.00 29.91 343 ILE A CA 1
ATOM 2423 C C . ILE A 1 343 ? 22.536 0.335 -3.531 1.00 29.91 343 ILE A C 1
ATOM 2425 O O . ILE A 1 343 ? 22.027 -0.675 -3.039 1.00 29.91 343 ILE A O 1
ATOM 2429 N N . ARG A 1 344 ? 22.553 1.495 -2.862 1.00 32.97 344 ARG A N 1
ATOM 2430 C CA . ARG A 1 344 ? 21.680 1.718 -1.705 1.00 32.97 344 ARG A CA 1
ATOM 2431 C C . ARG A 1 344 ? 20.275 2.068 -2.194 1.00 32.97 344 ARG A C 1
ATOM 2433 O O . ARG A 1 344 ? 20.056 3.105 -2.809 1.00 32.97 344 ARG A O 1
ATOM 2440 N N . LYS A 1 345 ? 19.298 1.231 -1.831 1.00 30.27 345 LYS A N 1
ATOM 2441 C CA . LYS A 1 345 ? 17.888 1.633 -1.718 1.00 30.27 345 LYS A CA 1
ATOM 2442 C C . LYS A 1 345 ? 17.762 2.587 -0.526 1.00 30.27 345 LYS A C 1
ATOM 2444 O O . LYS A 1 345 ? 17.814 2.146 0.620 1.00 30.27 345 LYS A O 1
ATOM 2449 N N . TYR A 1 346 ? 17.597 3.880 -0.784 1.00 31.19 346 TYR A N 1
ATOM 2450 C CA . TYR A 1 346 ? 17.152 4.829 0.238 1.00 31.19 346 TYR A CA 1
ATOM 2451 C C . TYR A 1 346 ? 15.668 4.589 0.579 1.00 31.19 346 TYR A C 1
ATOM 2453 O O . TYR A 1 346 ? 14.913 4.108 -0.276 1.00 31.19 346 TYR A O 1
ATOM 2461 N N . PRO A 1 347 ? 15.220 4.899 1.811 1.00 25.70 347 PRO A N 1
ATOM 2462 C CA . PRO A 1 347 ? 13.800 4.881 2.142 1.00 25.70 347 PRO A CA 1
ATOM 2463 C C . PRO A 1 347 ? 13.046 5.832 1.207 1.00 25.70 347 PRO A C 1
ATOM 2465 O O . PRO A 1 347 ? 13.462 6.968 0.996 1.00 25.70 347 PRO A O 1
ATOM 2468 N N . LYS A 1 348 ? 11.936 5.357 0.636 1.00 27.67 348 LYS A N 1
ATOM 2469 C CA . LYS A 1 348 ? 11.047 6.189 -0.177 1.00 27.67 348 LYS A CA 1
ATOM 2470 C C . LYS A 1 348 ? 10.558 7.390 0.629 1.00 27.67 348 LYS A C 1
ATOM 2472 O O . LYS A 1 348 ? 10.184 7.239 1.792 1.00 27.67 348 LYS A O 1
ATOM 2477 N N . PHE A 1 349 ? 10.490 8.542 -0.025 1.00 26.42 349 PHE A N 1
ATOM 2478 C CA . PHE A 1 349 ? 9.713 9.673 0.461 1.00 26.42 349 PHE A CA 1
ATOM 2479 C C . PHE A 1 349 ? 8.210 9.403 0.253 1.00 26.42 349 PHE A C 1
ATOM 2481 O O . PHE A 1 349 ? 7.843 8.911 -0.821 1.00 26.42 349 PHE A O 1
ATOM 2488 N N . PRO A 1 350 ? 7.339 9.721 1.229 1.00 25.89 350 PRO A N 1
ATOM 2489 C CA . PRO A 1 350 ? 5.915 9.896 0.973 1.00 25.89 350 PRO A CA 1
ATOM 2490 C C . PRO A 1 350 ? 5.748 11.129 0.077 1.00 25.89 350 PRO A C 1
ATOM 2492 O O . PRO A 1 350 ? 6.287 12.202 0.354 1.00 25.89 350 PRO A O 1
ATOM 2495 N N . GLY A 1 351 ? 5.096 10.948 -1.068 1.00 27.52 351 GLY A N 1
ATOM 2496 C CA . GLY A 1 351 ? 4.983 11.990 -2.074 1.00 27.52 351 GLY A CA 1
ATOM 2497 C C . GLY A 1 351 ? 3.911 13.011 -1.721 1.00 27.52 351 GLY A C 1
ATOM 2498 O O . GLY A 1 351 ? 2.747 12.816 -2.039 1.00 27.52 351 GLY A O 1
ATOM 2499 N N . ASN A 1 352 ? 4.313 14.149 -1.173 1.00 28.39 352 ASN A N 1
ATOM 2500 C CA . ASN A 1 352 ? 3.475 15.345 -1.169 1.00 28.39 352 ASN A CA 1
ATOM 2501 C C . ASN A 1 352 ? 4.260 16.486 -1.831 1.00 28.39 352 ASN A C 1
ATOM 2503 O O . ASN A 1 352 ? 4.692 17.420 -1.165 1.00 28.39 352 ASN A O 1
ATOM 2507 N N . ALA A 1 353 ? 4.501 16.375 -3.139 1.00 26.08 353 ALA A N 1
ATOM 2508 C CA . ALA A 1 353 ? 4.949 17.485 -3.982 1.00 26.08 353 ALA A CA 1
ATOM 2509 C C . ALA A 1 353 ? 4.601 17.180 -5.448 1.00 26.08 353 ALA A C 1
ATOM 2511 O O . ALA A 1 353 ? 5.431 16.698 -6.217 1.00 26.08 353 ALA A O 1
ATOM 2512 N N . THR A 1 354 ? 3.349 17.414 -5.837 1.00 24.94 354 THR A N 1
ATOM 2513 C CA . THR A 1 354 ? 3.003 17.552 -7.254 1.00 24.94 354 THR A CA 1
ATOM 2514 C C . THR A 1 354 ? 3.484 18.916 -7.735 1.00 24.94 354 THR A C 1
ATOM 2516 O O . THR A 1 354 ? 3.214 19.944 -7.117 1.00 24.94 354 THR A O 1
ATOM 2519 N N . ARG A 1 355 ? 4.242 18.911 -8.831 1.00 24.38 355 ARG A N 1
ATOM 2520 C CA . ARG A 1 355 ? 4.669 20.107 -9.552 1.00 24.38 355 ARG A CA 1
ATOM 2521 C C . ARG A 1 355 ? 3.529 20.516 -10.480 1.00 24.38 355 ARG A C 1
ATOM 2523 O O . ARG A 1 355 ? 3.426 19.950 -11.563 1.00 24.38 355 ARG A O 1
ATOM 2530 N N . ASP A 1 356 ? 2.704 21.472 -10.065 1.00 25.69 356 ASP A N 1
ATOM 2531 C CA . ASP A 1 356 ? 1.768 22.113 -10.987 1.00 25.69 356 ASP A CA 1
ATOM 2532 C C . ASP A 1 356 ? 2.432 23.318 -11.651 1.00 25.69 356 ASP A C 1
ATOM 2534 O O . ASP A 1 356 ? 2.739 24.319 -11.013 1.00 25.69 356 ASP A O 1
ATOM 2538 N N . SER A 1 357 ? 2.612 23.158 -12.962 1.00 27.83 357 SER A N 1
ATOM 2539 C CA . SER A 1 357 ? 2.763 24.187 -13.994 1.00 27.83 357 SER A CA 1
ATOM 2540 C C . SER A 1 357 ? 4.021 25.066 -13.997 1.00 27.83 357 SER A C 1
ATOM 2542 O O . SER A 1 357 ? 4.616 25.429 -12.987 1.00 27.83 357 SER A O 1
ATOM 2544 N N . ALA A 1 358 ? 4.463 25.358 -15.222 1.00 31.97 358 ALA A N 1
ATOM 2545 C CA . ALA A 1 358 ? 5.476 26.355 -15.527 1.00 31.97 358 ALA A CA 1
ATOM 2546 C C . ALA A 1 358 ? 4.893 27.762 -15.298 1.00 31.97 358 ALA A C 1
ATOM 2548 O O . ALA A 1 358 ? 3.726 27.987 -15.596 1.00 31.97 358 ALA A O 1
ATOM 2549 N N . ASP A 1 359 ? 5.735 28.671 -14.806 1.00 32.81 359 ASP A N 1
ATOM 2550 C CA . ASP A 1 359 ? 5.461 30.067 -14.432 1.00 32.81 359 ASP A CA 1
ATOM 2551 C C . ASP A 1 359 ? 4.701 30.309 -13.113 1.00 32.81 359 ASP A C 1
ATOM 2553 O O . ASP A 1 359 ? 3.489 30.165 -13.003 1.00 32.81 359 ASP A O 1
ATOM 2557 N N . GLY A 1 360 ? 5.453 30.781 -12.108 1.00 26.02 360 GLY A N 1
ATOM 2558 C CA . GLY A 1 360 ? 4.944 31.287 -10.828 1.00 26.02 360 GLY A CA 1
ATOM 2559 C C . GLY A 1 360 ? 5.526 30.552 -9.618 1.00 26.02 360 GLY A C 1
ATOM 2560 O O . GLY A 1 360 ? 5.448 29.334 -9.522 1.00 26.02 360 GLY A O 1
ATOM 2561 N N . GLY A 1 361 ? 6.153 31.286 -8.691 1.00 25.92 361 GLY A N 1
ATOM 2562 C CA . GLY A 1 361 ? 6.751 30.729 -7.469 1.00 25.92 361 GLY A CA 1
ATOM 2563 C C . GLY A 1 361 ? 5.756 29.908 -6.636 1.00 25.92 361 GLY A C 1
ATOM 2564 O O . GLY A 1 361 ? 4.596 30.288 -6.491 1.00 25.92 361 GLY A O 1
ATOM 2565 N N . SER A 1 362 ? 6.211 28.772 -6.098 1.00 24.59 362 SER A N 1
ATOM 2566 C CA . SER A 1 362 ? 5.349 27.780 -5.449 1.00 24.59 362 SER A CA 1
ATOM 2567 C C . SER A 1 362 ? 4.708 28.309 -4.163 1.00 24.59 362 SER A C 1
ATOM 2569 O O . SER A 1 362 ? 5.379 28.515 -3.149 1.00 24.59 362 SER A O 1
ATOM 2571 N N . VAL A 1 363 ? 3.386 28.460 -4.188 1.00 25.62 363 VAL A N 1
ATOM 2572 C CA . VAL A 1 363 ? 2.537 28.647 -3.011 1.00 25.62 363 VAL A CA 1
ATOM 2573 C C . VAL A 1 363 ? 2.085 27.268 -2.526 1.00 25.62 363 VAL A C 1
ATOM 2575 O O . VAL A 1 363 ? 1.471 26.517 -3.274 1.00 25.62 363 VAL A O 1
ATOM 2578 N N . TYR A 1 364 ? 2.351 26.935 -1.261 1.00 24.02 364 TYR A N 1
ATOM 2579 C CA . TYR A 1 364 ? 1.749 25.771 -0.602 1.00 24.02 364 TYR A CA 1
ATOM 2580 C C . TYR A 1 364 ? 0.351 26.134 -0.077 1.00 24.02 364 TYR A C 1
ATOM 2582 O O . TYR A 1 364 ? 0.228 26.554 1.080 1.00 24.02 364 TYR A O 1
ATOM 2590 N N . THR A 1 365 ? -0.702 25.959 -0.877 1.00 23.56 365 THR A N 1
ATOM 2591 C CA . THR A 1 365 ? -2.074 25.879 -0.353 1.00 23.56 365 THR A CA 1
ATOM 2592 C C . THR A 1 365 ? -2.336 24.466 0.166 1.00 23.56 365 THR A C 1
ATOM 2594 O O . THR A 1 365 ? -2.058 23.472 -0.496 1.00 23.56 365 THR A O 1
ATOM 2597 N N . VAL A 1 366 ? -2.833 24.376 1.398 1.00 24.84 366 VAL A N 1
ATOM 2598 C CA . VAL A 1 366 ? -3.424 23.145 1.931 1.00 24.84 366 VAL A CA 1
ATOM 2599 C C . VAL A 1 366 ? -4.897 23.212 1.547 1.00 24.84 366 VAL A C 1
ATOM 2601 O O . VAL A 1 366 ? -5.605 24.073 2.064 1.00 24.84 366 VAL A O 1
ATOM 2604 N N . SER A 1 367 ? -5.351 22.361 0.627 1.00 22.28 367 SER A N 1
ATOM 2605 C CA . SER A 1 367 ? -6.781 22.162 0.387 1.00 22.28 367 SER A CA 1
ATOM 2606 C C . SER A 1 367 ? -7.381 21.460 1.606 1.00 22.28 367 SER A C 1
ATOM 2608 O O . SER A 1 367 ? -7.101 20.286 1.846 1.00 22.28 367 SER A O 1
ATOM 2610 N N . HIS A 1 368 ? -8.164 22.194 2.391 1.00 26.61 368 HIS A N 1
ATOM 2611 C CA . HIS A 1 368 ? -9.185 21.615 3.255 1.00 26.61 368 HIS A CA 1
ATOM 2612 C C . HIS A 1 368 ? -10.491 21.641 2.465 1.00 26.61 368 HIS A C 1
ATOM 2614 O O . HIS A 1 368 ? -11.108 22.695 2.370 1.00 26.61 368 HIS A O 1
ATOM 2620 N N . ASP A 1 369 ? -10.893 20.497 1.919 1.00 25.09 369 ASP A N 1
ATOM 2621 C CA . ASP A 1 369 ? -12.295 20.250 1.592 1.00 25.09 369 ASP A CA 1
ATOM 2622 C C . ASP A 1 369 ? -12.841 19.287 2.648 1.00 25.09 369 ASP A C 1
ATOM 2624 O O . ASP A 1 369 ? -12.682 18.071 2.552 1.00 25.09 369 ASP A O 1
ATOM 2628 N N . TYR A 1 370 ? -13.442 19.858 3.690 1.00 25.33 370 TYR A N 1
ATOM 2629 C CA . TYR A 1 370 ? -14.592 19.272 4.372 1.00 25.33 370 TYR A CA 1
ATOM 2630 C C . TYR A 1 370 ? -15.446 20.423 4.910 1.00 25.33 370 TYR A C 1
ATOM 2632 O O . TYR A 1 370 ? -15.024 21.195 5.770 1.00 25.33 370 TYR A O 1
ATOM 2640 N N . THR A 1 371 ? -16.628 20.566 4.324 1.00 28.72 371 THR A N 1
ATOM 2641 C CA . THR A 1 371 ? -17.723 21.419 4.779 1.00 28.72 371 THR A CA 1
ATOM 2642 C C . THR A 1 371 ? -18.355 20.795 6.021 1.00 28.72 371 THR A C 1
ATOM 2644 O O . THR A 1 371 ? -18.887 19.692 5.934 1.00 28.72 371 THR A O 1
ATOM 2647 N N . ASP A 1 372 ? -18.220 21.454 7.169 1.00 25.78 372 ASP A N 1
ATOM 2648 C CA . ASP A 1 372 ? -19.317 22.000 7.989 1.00 25.78 372 ASP A CA 1
ATOM 2649 C C . ASP A 1 372 ? -18.923 22.130 9.469 1.00 25.78 372 ASP A C 1
ATOM 2651 O O . ASP A 1 372 ? -18.347 21.224 10.063 1.00 25.78 372 ASP A O 1
ATOM 2655 N N . SER A 1 373 ? -19.350 23.265 10.039 1.00 33.38 373 SER A N 1
ATOM 2656 C CA . SER A 1 373 ? -19.547 23.567 11.466 1.00 33.38 373 SER A CA 1
ATOM 2657 C C . SER A 1 373 ? -18.316 23.760 12.372 1.00 33.38 373 SER A C 1
ATOM 2659 O O . SER A 1 373 ? -17.680 22.801 12.793 1.00 33.38 373 SER A O 1
ATOM 2661 N N . ALA A 1 374 ? -18.040 25.032 12.709 1.00 24.78 374 ALA A N 1
ATOM 2662 C CA . ALA A 1 374 ? -17.583 25.517 14.028 1.00 24.78 374 ALA A CA 1
ATOM 2663 C C . ALA A 1 374 ? -17.264 27.031 13.934 1.00 24.78 374 ALA A C 1
ATOM 2665 O O . ALA A 1 374 ? -16.111 27.459 13.920 1.00 24.78 374 ALA A O 1
ATOM 2666 N N . ASP A 1 375 ? -18.268 27.889 13.746 1.00 32.31 375 ASP A N 1
ATOM 2667 C CA . ASP A 1 375 ? -18.749 28.719 14.861 1.00 32.31 375 ASP A CA 1
ATOM 2668 C C . ASP A 1 375 ? -18.613 28.029 16.229 1.00 32.31 375 ASP A C 1
ATOM 2670 O O . ASP A 1 375 ? -19.427 27.176 16.543 1.00 32.31 375 ASP A O 1
ATOM 2674 N N . GLU A 1 376 ? -17.579 28.389 17.011 1.00 29.05 376 GLU A N 1
ATOM 2675 C CA . GLU A 1 376 ? -17.664 28.502 18.490 1.00 29.05 376 GLU A CA 1
ATOM 2676 C C . GLU A 1 376 ? -16.389 28.980 19.225 1.00 29.05 376 GLU A C 1
ATOM 2678 O O . GLU A 1 376 ? -16.425 29.152 20.438 1.00 29.05 376 GLU A O 1
ATOM 2683 N N . VAL A 1 377 ? -15.274 29.314 18.559 1.00 26.33 377 VAL A N 1
ATOM 2684 C CA . VAL A 1 377 ? -14.027 29.703 19.282 1.00 26.33 377 VAL A CA 1
ATOM 2685 C C . VAL A 1 377 ? -13.725 31.218 19.266 1.00 26.33 377 VAL A C 1
ATOM 2687 O O . VAL A 1 377 ? -12.664 31.657 19.693 1.00 26.33 377 VAL A O 1
ATOM 2690 N N . TYR A 1 378 ? -14.663 32.072 18.837 1.00 24.97 378 TYR A N 1
ATOM 2691 C CA . TYR A 1 378 ? -14.427 33.525 18.693 1.00 24.97 378 TYR A CA 1
ATOM 2692 C C . TYR A 1 378 ? -15.338 34.422 19.553 1.00 24.97 378 TYR A C 1
ATOM 2694 O O . TYR A 1 378 ? -15.859 35.428 19.068 1.00 24.97 378 TYR A O 1
ATOM 2702 N N . LYS A 1 379 ? -15.545 34.094 20.839 1.00 28.03 379 LYS A N 1
ATOM 2703 C CA . LYS A 1 379 ? -16.344 34.945 21.753 1.00 28.03 379 LYS A CA 1
ATOM 2704 C C . LYS A 1 379 ? -15.829 35.161 23.176 1.00 28.03 379 LYS A C 1
ATOM 2706 O O . LYS A 1 379 ? -16.573 35.662 24.012 1.00 28.03 379 LYS A O 1
ATOM 2711 N N . GLU A 1 380 ? -14.548 34.962 23.439 1.00 28.20 380 GLU A N 1
ATOM 2712 C CA . GLU A 1 380 ? -13.957 35.439 24.691 1.00 28.20 380 GLU A CA 1
ATOM 2713 C C . GLU A 1 380 ? -12.633 36.137 24.374 1.00 28.20 380 GLU A C 1
ATOM 2715 O O . GLU A 1 380 ? -11.893 35.672 23.516 1.00 28.20 380 GLU A O 1
ATOM 2720 N N . TYR A 1 381 ? -12.378 37.291 24.998 1.00 23.92 381 TYR A N 1
ATOM 2721 C CA . TYR A 1 381 ? -11.292 38.258 24.723 1.00 23.92 381 TYR A CA 1
ATOM 2722 C C . TYR A 1 381 ? -11.556 39.397 23.721 1.00 23.92 381 TYR A C 1
ATOM 2724 O O . TYR A 1 381 ? -10.622 40.017 23.217 1.00 23.92 381 TYR A O 1
ATOM 2732 N N . SER A 1 382 ? -12.815 39.814 23.562 1.00 27.67 382 SER A N 1
ATOM 2733 C CA . SER A 1 382 ? -13.128 41.224 23.268 1.00 27.67 382 SER A CA 1
ATOM 2734 C C . SER A 1 382 ? -13.770 41.885 24.487 1.00 27.67 382 SER A C 1
ATOM 2736 O O . SER A 1 382 ? -14.985 42.025 24.570 1.00 27.67 382 SER A O 1
ATOM 2738 N N . SER A 1 383 ? -12.944 42.277 25.460 1.00 29.41 383 SER A N 1
ATOM 2739 C CA . SER A 1 383 ? -13.265 43.385 26.368 1.00 29.41 383 SER A CA 1
ATOM 2740 C C . SER A 1 383 ? -12.031 43.795 27.174 1.00 29.41 383 SER A C 1
ATOM 2742 O O . SER A 1 383 ? -11.721 43.173 28.190 1.00 29.41 383 SER A O 1
ATOM 2744 N N . LYS A 1 384 ? -11.340 44.855 26.742 1.00 27.23 384 LYS A N 1
ATOM 2745 C CA . LYS A 1 384 ? -11.048 46.056 27.552 1.00 27.23 384 LYS A CA 1
ATOM 2746 C C . LYS A 1 384 ? -10.013 46.957 26.868 1.00 27.23 384 LYS A C 1
ATOM 2748 O O . LYS A 1 384 ? -8.969 46.507 26.417 1.00 27.23 384 LYS A O 1
ATOM 2753 N N . ASN A 1 385 ? -10.330 48.247 26.945 1.00 25.98 385 ASN A N 1
ATOM 2754 C CA . ASN A 1 385 ? -9.488 49.433 26.787 1.00 25.98 385 ASN A CA 1
ATOM 2755 C C . ASN A 1 385 ? -9.202 49.958 25.374 1.00 25.98 385 ASN A C 1
ATOM 2757 O O . ASN A 1 385 ? -8.175 49.704 24.756 1.00 25.98 385 ASN A O 1
ATOM 2761 N N . HIS A 1 386 ? -10.100 50.860 24.970 1.00 28.39 386 HIS A N 1
ATOM 2762 C CA . HIS A 1 386 ? -9.788 52.029 24.157 1.00 28.39 386 HIS A CA 1
ATOM 2763 C C . HIS A 1 386 ? -8.844 52.986 24.910 1.00 28.39 386 HIS A C 1
ATOM 2765 O O . HIS A 1 386 ? -9.082 53.306 26.074 1.00 28.39 386 HIS A O 1
ATOM 2771 N N . GLY A 1 387 ? -7.834 53.510 24.216 1.00 24.28 387 GLY A N 1
ATOM 2772 C CA . GLY A 1 387 ? -6.996 54.627 24.653 1.00 24.28 387 GLY A CA 1
ATOM 2773 C C . GLY A 1 387 ? -6.070 55.070 23.518 1.00 24.28 387 GLY A C 1
ATOM 2774 O O . GLY A 1 387 ? -5.488 54.241 22.834 1.00 24.28 387 GLY A O 1
ATOM 2775 N N . ASN A 1 388 ? -6.012 56.373 23.271 1.00 25.36 388 ASN A N 1
ATOM 2776 C CA . ASN A 1 388 ? -5.560 57.018 22.037 1.00 25.36 388 ASN A CA 1
ATOM 2777 C C . ASN A 1 388 ? -4.108 57.568 22.169 1.00 25.36 388 ASN A C 1
ATOM 2779 O O . ASN A 1 388 ? -3.704 57.887 23.284 1.00 25.36 388 ASN A O 1
ATOM 2783 N N . ILE A 1 389 ? -3.432 57.820 21.026 1.00 22.88 389 ILE A N 1
ATOM 2784 C CA . ILE A 1 389 ? -2.310 58.781 20.767 1.00 22.88 389 ILE A CA 1
ATOM 2785 C C . ILE A 1 389 ? -0.838 58.251 20.647 1.00 22.88 389 ILE A C 1
ATOM 2787 O O . ILE A 1 389 ? -0.149 58.056 21.639 1.00 22.88 389 ILE A O 1
ATOM 2791 N N . ASN A 1 390 ? -0.364 58.228 19.378 1.00 22.56 390 ASN A N 1
ATOM 2792 C CA . ASN A 1 390 ? 0.938 58.652 18.772 1.00 22.56 390 ASN A CA 1
ATOM 2793 C C . ASN A 1 390 ? 2.309 57.976 19.098 1.00 22.56 390 ASN A C 1
ATOM 2795 O O . ASN A 1 390 ? 2.438 57.253 20.078 1.00 22.56 390 ASN A O 1
ATOM 2799 N N . PRO A 1 391 ? 3.354 58.153 18.240 1.00 37.53 391 PRO A N 1
ATOM 2800 C CA . PRO A 1 391 ? 4.216 57.071 17.772 1.00 37.53 391 PRO A CA 1
ATOM 2801 C C . PRO A 1 391 ? 5.695 57.348 18.084 1.00 37.53 391 PRO A C 1
ATOM 2803 O O . PRO A 1 391 ? 6.345 58.134 17.400 1.00 37.53 391 PRO A O 1
ATOM 2806 N N . ALA A 1 392 ? 6.269 56.688 19.081 1.00 26.09 392 ALA A N 1
ATOM 2807 C CA . ALA A 1 392 ? 7.720 56.628 19.220 1.00 26.09 392 ALA A CA 1
ATOM 2808 C C . ALA A 1 392 ? 8.119 55.514 20.190 1.00 26.09 392 ALA A C 1
ATOM 2810 O O . ALA A 1 392 ? 7.726 55.539 21.352 1.00 26.09 392 ALA A O 1
ATOM 2811 N N . THR A 1 393 ? 9.012 54.635 19.722 1.00 24.09 393 THR A N 1
ATOM 2812 C CA . THR A 1 393 ? 9.839 53.685 20.503 1.00 24.09 393 THR A CA 1
ATOM 2813 C C . THR A 1 393 ? 9.134 52.397 21.001 1.00 24.09 393 THR A C 1
ATOM 2815 O O . THR A 1 393 ? 7.920 52.276 20.887 1.00 24.09 393 THR A O 1
ATOM 2818 N N . PRO A 1 394 ? 9.888 51.330 21.334 1.00 26.45 394 PRO A N 1
ATOM 2819 C CA . PRO A 1 394 ? 10.065 50.170 20.461 1.00 26.45 394 PRO A CA 1
ATOM 2820 C C . PRO A 1 394 ? 9.363 48.938 21.049 1.00 26.45 394 PRO A C 1
ATOM 2822 O O . PRO A 1 394 ? 9.572 48.597 22.211 1.00 26.45 394 PRO A O 1
ATOM 2825 N N . ILE A 1 395 ? 8.561 48.240 20.244 1.00 23.88 395 ILE A N 1
ATOM 2826 C CA . ILE A 1 395 ? 7.865 47.025 20.688 1.00 23.88 395 ILE A CA 1
ATOM 2827 C C . ILE A 1 395 ? 8.894 45.906 20.883 1.00 23.88 395 ILE A C 1
ATOM 2829 O O . ILE A 1 395 ? 9.399 45.322 19.924 1.00 23.88 395 ILE A O 1
ATOM 2833 N N . GLY A 1 396 ? 9.216 45.647 22.147 1.00 26.53 396 GLY A N 1
ATOM 2834 C CA . GLY A 1 396 ? 9.694 44.357 22.611 1.00 26.53 396 GLY A CA 1
ATOM 2835 C C . GLY A 1 396 ? 8.525 43.437 22.961 1.00 26.53 396 GLY A C 1
ATOM 2836 O O . GLY A 1 396 ? 7.406 43.896 23.169 1.00 26.53 396 GLY A O 1
ATOM 2837 N N . ASP A 1 397 ? 8.873 42.160 23.087 1.00 27.81 397 ASP A N 1
ATOM 2838 C CA . ASP A 1 397 ? 8.116 41.092 23.746 1.00 27.81 397 ASP A CA 1
ATOM 2839 C C . ASP A 1 397 ? 6.946 40.480 22.952 1.00 27.81 397 ASP A C 1
ATOM 2841 O O . ASP A 1 397 ? 5.818 40.967 22.946 1.00 27.81 397 ASP A O 1
ATOM 2845 N N . TYR A 1 398 ? 7.233 39.351 22.292 1.00 24.22 398 TYR A N 1
ATOM 2846 C CA . TYR A 1 398 ? 6.221 38.396 21.848 1.00 24.22 398 TYR A CA 1
ATOM 2847 C C . TYR A 1 398 ? 6.452 37.081 22.578 1.00 24.22 398 TYR A C 1
ATOM 2849 O O . TYR A 1 398 ? 7.565 36.553 22.605 1.00 24.22 398 TYR A O 1
ATOM 2857 N N . GLY A 1 399 ? 5.368 36.622 23.197 1.00 22.20 399 GLY A N 1
ATOM 2858 C CA . GLY A 1 399 ? 5.330 35.554 24.172 1.00 22.20 399 GLY A CA 1
ATOM 2859 C C . GLY A 1 399 ? 5.820 34.204 23.670 1.00 22.20 399 GLY A C 1
ATOM 2860 O O . GLY A 1 399 ? 5.883 33.921 22.475 1.00 22.20 399 GLY A O 1
ATOM 2861 N N . ASN A 1 400 ? 6.132 33.369 24.658 1.00 25.97 400 ASN A N 1
ATOM 2862 C CA . ASN A 1 400 ? 6.392 31.945 24.526 1.00 25.97 400 ASN A CA 1
ATOM 2863 C C . ASN A 1 400 ? 5.365 31.274 23.602 1.00 25.97 400 ASN A C 1
ATOM 2865 O O . ASN A 1 400 ? 4.205 31.084 23.967 1.00 25.97 400 ASN A O 1
ATOM 2869 N N . ILE A 1 401 ? 5.828 30.902 22.414 1.00 23.88 401 ILE A N 1
ATOM 2870 C CA . ILE A 1 401 ? 5.168 29.950 21.522 1.00 23.88 401 ILE A CA 1
ATOM 2871 C C . ILE A 1 401 ? 5.563 28.548 22.023 1.00 23.88 401 ILE A C 1
ATOM 2873 O O . ILE A 1 401 ? 6.715 28.381 22.432 1.00 23.88 401 ILE A O 1
ATOM 2877 N N . PRO A 1 402 ? 4.649 27.558 22.043 1.00 22.30 402 PRO A N 1
ATOM 2878 C CA . PRO A 1 402 ? 4.932 26.233 22.585 1.00 22.30 402 PRO A CA 1
ATOM 2879 C C . PRO A 1 402 ? 6.162 25.619 21.922 1.00 22.30 402 PRO A C 1
ATOM 2881 O O . PRO A 1 402 ? 6.317 25.703 20.704 1.00 22.30 402 PRO A O 1
ATOM 2884 N N . ASP A 1 403 ? 7.002 25.003 22.748 1.00 27.66 403 ASP A N 1
ATOM 2885 C CA . ASP A 1 403 ? 8.148 24.184 22.369 1.00 27.66 403 ASP A CA 1
ATOM 2886 C C . ASP A 1 403 ? 7.735 23.162 21.294 1.00 27.66 403 ASP A C 1
ATOM 2888 O O . ASP A 1 403 ? 7.118 22.131 21.580 1.00 27.66 403 ASP A O 1
ATOM 2892 N N . VAL A 1 404 ? 8.007 23.479 20.023 1.00 28.16 404 VAL A N 1
ATOM 2893 C CA . VAL A 1 404 ? 7.797 22.549 18.912 1.00 28.16 404 VAL A CA 1
ATOM 2894 C C . VAL A 1 404 ? 8.984 21.599 18.922 1.00 28.16 404 VAL A C 1
ATOM 2896 O O . VAL A 1 404 ? 9.991 21.801 18.242 1.00 28.16 404 VAL A O 1
ATOM 2899 N N . SER A 1 405 ? 8.860 20.573 19.758 1.00 27.09 405 SER A N 1
ATOM 2900 C CA . SER A 1 405 ? 9.799 19.462 19.864 1.00 27.09 405 SER A CA 1
ATOM 2901 C C . SER A 1 405 ? 10.195 18.934 18.465 1.00 27.09 405 SER A C 1
ATOM 2903 O O . SER A 1 405 ? 9.358 18.943 17.555 1.00 27.09 405 SER A O 1
ATOM 2905 N N . PRO A 1 406 ? 11.441 18.457 18.252 1.00 36.03 406 PRO A N 1
ATOM 2906 C CA . PRO A 1 406 ? 12.008 18.057 16.953 1.00 36.03 406 PRO A CA 1
ATOM 2907 C C . PRO A 1 406 ? 11.412 16.745 16.388 1.00 36.03 406 PRO A C 1
ATOM 2909 O O . PRO A 1 406 ? 12.125 15.796 16.062 1.00 36.03 406 PRO A O 1
ATOM 2912 N N . ALA A 1 407 ? 10.089 16.685 16.243 1.00 31.69 407 ALA A N 1
ATOM 2913 C CA . ALA A 1 407 ? 9.303 15.472 16.027 1.00 31.69 407 ALA A CA 1
ATOM 2914 C C . ALA A 1 407 ? 9.367 14.870 14.605 1.00 31.69 407 ALA A C 1
ATOM 2916 O O . ALA A 1 407 ? 8.733 13.852 14.360 1.00 31.69 407 ALA A O 1
ATOM 2917 N N . ASN A 1 408 ? 10.139 15.438 13.669 1.00 39.50 408 ASN A N 1
ATOM 2918 C CA . ASN A 1 408 ? 10.194 14.956 12.275 1.00 39.50 408 ASN A CA 1
ATOM 2919 C C . ASN A 1 408 ? 11.494 14.230 11.880 1.00 39.50 408 ASN A C 1
ATOM 2921 O O . ASN A 1 408 ? 11.659 13.864 10.715 1.00 39.50 408 ASN A O 1
ATOM 2925 N N . ARG A 1 409 ? 12.428 13.985 12.808 1.00 42.59 409 ARG A N 1
ATOM 2926 C CA . ARG A 1 409 ? 13.658 13.241 12.488 1.00 42.59 409 ARG A CA 1
ATOM 2927 C C . ARG A 1 409 ? 13.442 11.736 12.650 1.00 42.59 409 ARG A C 1
ATOM 2929 O O . ARG A 1 409 ? 13.152 11.266 13.745 1.00 42.59 409 ARG A O 1
ATOM 2936 N N . LYS A 1 410 ? 13.709 10.958 11.596 1.00 44.47 410 LYS A N 1
ATOM 2937 C CA . LYS A 1 410 ? 13.921 9.506 11.733 1.00 44.47 410 LYS A CA 1
ATOM 2938 C C . LYS A 1 410 ? 15.127 9.271 12.647 1.00 44.47 410 LYS A C 1
ATOM 2940 O O . LYS A 1 410 ? 16.234 9.697 12.324 1.00 44.47 410 LYS A O 1
ATOM 2945 N N . SER A 1 411 ? 14.923 8.591 13.769 1.00 37.53 411 SER A N 1
ATOM 2946 C CA . SER A 1 411 ? 15.906 8.347 14.837 1.00 37.53 411 SER A CA 1
ATOM 2947 C C . SER A 1 411 ? 17.215 7.661 14.404 1.00 37.53 411 SER A C 1
ATOM 2949 O O . SER A 1 411 ? 18.175 7.683 15.168 1.00 37.53 411 SER A O 1
ATOM 2951 N N . ASP A 1 412 ? 17.315 7.143 13.172 1.00 47.28 412 ASP A N 1
ATOM 2952 C CA . ASP A 1 412 ? 18.339 6.160 12.780 1.00 47.28 412 ASP A CA 1
ATOM 2953 C C . ASP A 1 412 ? 19.202 6.532 11.551 1.00 47.28 412 ASP A C 1
ATOM 2955 O O . ASP A 1 412 ? 19.787 5.653 10.913 1.00 47.28 412 ASP A O 1
ATOM 2959 N N . ILE A 1 413 ? 19.319 7.814 11.174 1.00 55.59 413 ILE A N 1
ATOM 2960 C CA . ILE A 1 413 ? 20.132 8.215 10.002 1.00 55.59 413 ILE A CA 1
ATOM 2961 C C . ILE A 1 413 ? 21.639 8.110 10.318 1.00 55.59 413 ILE A C 1
ATOM 2963 O O . ILE A 1 413 ? 22.256 9.055 10.812 1.00 55.59 413 ILE A O 1
ATOM 2967 N N . LYS A 1 414 ? 22.241 6.954 10.006 1.00 58.41 414 LYS A N 1
ATOM 2968 C CA . LYS A 1 414 ? 23.696 6.717 10.013 1.00 58.41 414 LYS A CA 1
ATOM 2969 C C . LYS A 1 414 ? 24.261 6.794 8.591 1.00 58.41 414 LYS A C 1
ATOM 2971 O O . LYS A 1 414 ? 23.680 6.240 7.652 1.00 58.41 414 LYS A O 1
ATOM 2976 N N . GLY A 1 415 ? 25.398 7.469 8.419 1.00 56.59 415 GLY A N 1
ATOM 2977 C CA . GLY A 1 415 ? 26.121 7.423 7.148 1.00 56.59 415 GLY A CA 1
ATOM 2978 C C . GLY A 1 415 ? 26.828 6.081 6.971 1.00 56.59 415 GLY A C 1
ATOM 2979 O O . GLY A 1 415 ? 27.044 5.348 7.934 1.00 56.59 415 GLY A O 1
ATOM 2980 N N . ILE A 1 416 ? 27.128 5.729 5.722 1.00 63.84 416 ILE A N 1
ATOM 2981 C CA . ILE A 1 416 ? 27.937 4.542 5.414 1.00 63.84 416 ILE A CA 1
ATOM 2982 C C . ILE A 1 416 ? 29.346 5.008 5.144 1.00 63.84 416 ILE A C 1
ATOM 2984 O O . ILE A 1 416 ? 29.532 5.985 4.428 1.00 63.84 416 ILE A O 1
ATOM 2988 N N . ASP A 1 417 ? 30.314 4.283 5.684 1.00 63.09 417 ASP A N 1
ATOM 2989 C CA . ASP A 1 417 ? 31.708 4.454 5.316 1.00 63.09 417 ASP A CA 1
ATOM 2990 C C . ASP A 1 417 ? 31.929 3.920 3.887 1.00 63.09 417 ASP A C 1
ATOM 2992 O O . ASP A 1 417 ? 31.785 2.710 3.656 1.00 63.09 417 ASP A O 1
ATOM 2996 N N . PRO A 1 418 ? 32.161 4.792 2.890 1.00 60.69 418 PRO A N 1
ATOM 2997 C CA . PRO A 1 418 ? 32.344 4.352 1.517 1.00 60.69 418 PRO A CA 1
ATOM 2998 C C . PRO A 1 418 ? 33.694 3.637 1.382 1.00 60.69 418 PRO A C 1
ATOM 3000 O O . PRO A 1 418 ? 34.741 4.199 1.693 1.00 60.69 418 PRO A O 1
ATOM 3003 N N . LYS A 1 419 ? 33.690 2.407 0.852 1.00 59.78 419 LYS A N 1
ATOM 3004 C CA . LYS A 1 419 ? 34.910 1.628 0.561 1.00 59.78 419 LYS A CA 1
ATOM 3005 C C . LYS A 1 419 ? 35.647 2.153 -0.685 1.00 59.78 419 LYS A C 1
ATOM 3007 O O . LYS A 1 419 ? 35.931 1.398 -1.609 1.00 59.78 419 LYS A O 1
ATOM 3012 N N . ILE A 1 420 ? 35.917 3.456 -0.731 1.00 60.47 420 ILE A N 1
ATOM 3013 C CA . ILE A 1 420 ? 36.618 4.135 -1.824 1.00 60.47 420 ILE A CA 1
ATOM 3014 C C . ILE A 1 420 ? 38.060 4.385 -1.380 1.00 60.47 420 ILE A C 1
ATOM 3016 O O . ILE A 1 420 ? 38.308 5.039 -0.364 1.00 60.47 420 ILE A O 1
ATOM 3020 N N . SER A 1 421 ? 39.020 3.867 -2.145 1.00 60.47 421 SER A N 1
ATOM 3021 C CA . SER A 1 421 ? 40.445 4.081 -1.886 1.00 60.47 421 SER A CA 1
ATOM 3022 C C . SER A 1 421 ? 40.797 5.565 -1.971 1.00 60.47 421 SER A C 1
ATOM 3024 O O . SER A 1 421 ? 40.431 6.252 -2.923 1.00 60.47 421 SER A O 1
ATOM 3026 N N . VAL A 1 422 ? 41.537 6.068 -0.980 1.00 62.47 422 VAL A N 1
ATOM 3027 C CA . VAL A 1 422 ? 42.012 7.457 -0.973 1.00 62.47 422 VAL A CA 1
ATOM 3028 C C . VAL A 1 422 ? 43.018 7.647 -2.115 1.00 62.47 422 VAL A C 1
ATOM 3030 O O . VAL A 1 422 ? 44.051 6.973 -2.100 1.00 62.47 422 VAL A O 1
ATOM 3033 N N . PRO A 1 423 ? 42.783 8.567 -3.071 1.00 63.34 423 PRO A N 1
ATOM 3034 C CA . PRO A 1 423 ? 43.728 8.817 -4.154 1.00 63.34 423 PRO A CA 1
ATOM 3035 C C . PRO A 1 423 ? 45.111 9.217 -3.612 1.00 63.34 423 PRO A C 1
ATOM 3037 O O . PRO A 1 423 ? 45.233 10.169 -2.836 1.00 63.34 423 PRO A O 1
ATOM 3040 N N . GLY A 1 424 ? 46.159 8.484 -4.007 1.00 50.75 424 GLY A N 1
ATOM 3041 C CA . GLY A 1 424 ? 47.528 8.692 -3.510 1.00 50.75 424 GLY A CA 1
ATOM 3042 C C . GLY A 1 424 ? 48.168 10.009 -3.976 1.00 50.75 424 GLY A C 1
ATOM 3043 O O . GLY A 1 424 ? 48.900 10.658 -3.225 1.00 50.75 424 GLY A O 1
ATOM 3044 N N . ALA A 1 425 ? 47.832 10.463 -5.187 1.00 57.62 425 ALA A N 1
ATOM 3045 C CA . ALA A 1 425 ? 48.255 11.747 -5.750 1.00 57.62 425 ALA A CA 1
ATOM 3046 C C . ALA A 1 425 ? 47.088 12.753 -5.776 1.00 57.62 425 ALA A C 1
ATOM 3048 O O . ALA A 1 425 ? 45.925 12.359 -5.821 1.00 57.62 425 ALA A O 1
ATOM 3049 N N . HIS A 1 426 ? 47.379 14.065 -5.768 1.00 64.00 426 HIS A N 1
ATOM 3050 C CA . HIS A 1 426 ? 46.372 15.140 -5.890 1.00 64.00 426 HIS A CA 1
ATOM 3051 C C . HIS A 1 426 ? 45.825 15.214 -7.328 1.00 64.00 426 HIS A C 1
ATOM 3053 O O . HIS A 1 426 ? 45.953 16.226 -8.015 1.00 64.00 426 HIS A O 1
ATOM 3059 N N . ASN A 1 427 ? 45.253 14.114 -7.805 1.00 73.75 427 ASN A N 1
ATOM 3060 C CA . ASN A 1 427 ? 44.580 14.043 -9.083 1.00 73.75 427 ASN A CA 1
ATOM 3061 C C . ASN A 1 427 ? 43.158 14.582 -8.895 1.00 73.75 427 ASN A C 1
ATOM 3063 O O . ASN A 1 427 ? 42.267 13.874 -8.420 1.00 73.75 427 ASN A O 1
ATOM 3067 N N . SER A 1 428 ? 42.964 15.853 -9.252 1.00 78.12 428 SER A N 1
ATOM 3068 C CA . SER A 1 428 ? 41.675 16.547 -9.167 1.00 78.12 428 SER A CA 1
ATOM 3069 C C . SER A 1 428 ? 40.567 15.873 -9.983 1.00 78.12 428 SER A C 1
ATOM 3071 O O . SER A 1 428 ? 39.401 16.075 -9.671 1.00 78.12 428 SER A O 1
ATOM 3073 N N . SER A 1 429 ? 40.896 15.038 -10.967 1.00 77.00 429 SER A N 1
ATOM 3074 C CA . SER A 1 429 ? 39.906 14.310 -11.769 1.00 77.00 429 SER A CA 1
ATOM 3075 C C . SER A 1 429 ? 39.408 13.022 -11.102 1.00 77.00 429 SER A C 1
ATOM 3077 O O . SER A 1 429 ? 38.452 12.420 -11.584 1.00 77.00 429 SER A O 1
ATOM 3079 N N . SER A 1 430 ? 40.025 12.589 -9.996 1.00 76.38 430 SER A N 1
ATOM 3080 C CA . SER A 1 430 ? 39.637 11.353 -9.303 1.00 76.38 430 SER A CA 1
ATOM 3081 C C . SER A 1 430 ? 38.210 11.460 -8.779 1.00 76.38 430 SER A C 1
ATOM 3083 O O . SER A 1 430 ? 37.897 12.391 -8.033 1.00 76.38 430 SER A O 1
ATOM 3085 N N . LYS A 1 431 ? 37.350 10.502 -9.127 1.00 79.06 431 LYS A N 1
ATOM 3086 C CA . LYS A 1 431 ? 36.006 10.394 -8.553 1.00 79.06 431 LYS A CA 1
ATOM 3087 C C . LYS A 1 431 ? 36.104 10.004 -7.080 1.00 79.06 431 LYS A C 1
ATOM 3089 O O . LYS A 1 431 ? 36.780 9.041 -6.736 1.00 79.06 431 LYS A O 1
ATOM 3094 N N . ILE A 1 432 ? 35.439 10.775 -6.224 1.00 74.88 432 ILE A N 1
ATOM 3095 C CA . ILE A 1 432 ? 35.351 10.522 -4.774 1.00 74.88 432 ILE A CA 1
ATOM 3096 C C . ILE A 1 432 ? 33.924 10.170 -4.337 1.00 74.88 432 ILE A C 1
ATOM 3098 O O . ILE A 1 432 ? 33.707 9.755 -3.204 1.00 74.88 432 ILE A O 1
ATOM 3102 N N . SER A 1 433 ? 32.962 10.332 -5.245 1.00 80.50 433 SER A N 1
ATOM 3103 C CA . SER A 1 433 ? 31.591 9.836 -5.167 1.00 80.50 433 SER A CA 1
ATOM 3104 C C . SER A 1 433 ? 31.040 9.660 -6.589 1.00 80.50 433 SER A C 1
ATOM 3106 O O . SER A 1 433 ? 31.773 9.813 -7.574 1.00 80.50 433 SER A O 1
ATOM 3108 N N . ARG A 1 434 ? 29.742 9.365 -6.727 1.00 79.69 434 ARG A N 1
ATOM 3109 C CA . ARG A 1 434 ? 29.099 9.213 -8.038 1.00 79.69 434 ARG A CA 1
ATOM 3110 C C . ARG A 1 434 ? 29.085 10.539 -8.803 1.00 79.69 434 ARG A C 1
ATOM 3112 O O . ARG A 1 434 ? 29.390 10.574 -10.000 1.00 79.69 434 ARG A O 1
ATOM 3119 N N . LEU A 1 435 ? 28.763 11.639 -8.119 1.00 80.19 435 LEU A N 1
ATOM 3120 C CA . LEU A 1 435 ? 28.583 12.948 -8.751 1.00 80.19 435 LEU A CA 1
ATOM 3121 C C . LEU A 1 435 ? 29.780 13.889 -8.599 1.00 80.19 435 LEU A C 1
ATOM 3123 O O . LEU A 1 435 ? 29.908 14.791 -9.423 1.00 80.19 435 LEU A O 1
ATOM 3127 N N . PHE A 1 436 ? 30.685 13.659 -7.643 1.00 85.00 436 PHE A N 1
ATOM 3128 C CA . PHE A 1 436 ? 31.793 14.575 -7.356 1.00 85.00 436 PHE A CA 1
ATOM 3129 C C . PHE A 1 436 ? 33.175 13.959 -7.598 1.00 85.00 436 PHE A C 1
ATOM 3131 O O . PHE A 1 436 ? 33.454 12.788 -7.320 1.00 85.00 436 PHE A O 1
ATOM 3138 N N . THR A 1 437 ? 34.066 14.795 -8.114 1.00 87.06 437 THR A N 1
ATOM 3139 C CA . THR A 1 437 ? 35.508 14.572 -8.186 1.00 87.06 437 THR A CA 1
ATOM 3140 C C . THR A 1 437 ? 36.209 15.230 -7.000 1.00 87.06 437 THR A C 1
ATOM 3142 O O . THR A 1 437 ? 35.667 16.125 -6.349 1.00 87.06 437 THR A O 1
ATOM 3145 N N . LEU A 1 438 ? 37.445 14.820 -6.717 1.00 83.31 438 LEU A N 1
ATOM 3146 C CA . LEU A 1 438 ? 38.280 15.482 -5.717 1.00 83.31 438 LEU A CA 1
ATOM 3147 C C . LEU A 1 438 ? 38.452 16.976 -6.041 1.00 83.31 438 LEU A C 1
ATOM 3149 O O . LEU A 1 438 ? 38.414 17.813 -5.141 1.00 83.31 438 LEU A O 1
ATOM 3153 N N . GLY A 1 439 ? 38.566 17.309 -7.329 1.00 82.25 439 GLY A N 1
ATOM 3154 C CA . GLY A 1 439 ? 38.675 18.667 -7.848 1.00 82.25 439 GLY A CA 1
ATOM 3155 C C . GLY A 1 439 ? 37.486 19.552 -7.498 1.00 82.25 439 GLY A C 1
ATOM 3156 O O . GLY A 1 439 ? 37.697 20.714 -7.162 1.00 82.25 439 GLY A O 1
ATOM 3157 N N . ASP A 1 440 ? 36.266 19.013 -7.481 1.00 86.62 440 ASP A N 1
ATOM 3158 C CA . ASP A 1 440 ? 35.059 19.786 -7.153 1.00 86.62 440 ASP A CA 1
ATOM 3159 C C . ASP A 1 440 ? 35.086 20.348 -5.724 1.00 86.62 440 ASP A C 1
ATOM 3161 O O . ASP A 1 440 ? 34.490 21.389 -5.445 1.00 86.62 440 ASP A O 1
ATOM 3165 N N . LEU A 1 441 ? 35.809 19.689 -4.813 1.00 90.12 441 LEU A N 1
ATOM 3166 C CA . LEU A 1 441 ? 35.973 20.138 -3.432 1.00 90.12 441 LEU A CA 1
ATOM 3167 C C . LEU A 1 441 ? 37.295 20.894 -3.240 1.00 90.12 441 LEU A C 1
ATOM 3169 O O . LEU A 1 441 ? 37.316 21.936 -2.580 1.00 90.12 441 LEU A O 1
ATOM 3173 N N . THR A 1 442 ? 38.403 20.421 -3.822 1.00 87.50 442 THR A N 1
ATOM 3174 C CA . THR A 1 442 ? 39.727 21.042 -3.627 1.00 87.50 442 THR A CA 1
ATOM 3175 C C . THR A 1 442 ? 39.918 22.327 -4.421 1.00 87.50 442 THR A C 1
ATOM 3177 O O . THR A 1 442 ? 40.684 23.183 -3.988 1.00 87.50 442 THR A O 1
ATOM 3180 N N . ASN A 1 443 ? 39.224 22.480 -5.551 1.00 87.94 443 ASN A N 1
ATOM 3181 C CA . ASN A 1 443 ? 39.333 23.642 -6.439 1.00 87.94 443 ASN A CA 1
ATOM 3182 C C . ASN A 1 443 ? 38.155 24.615 -6.271 1.00 87.94 443 ASN A C 1
ATOM 3184 O O . ASN A 1 443 ? 38.038 25.582 -7.025 1.00 87.94 443 ASN A O 1
ATOM 3188 N N . ALA A 1 444 ? 37.277 24.379 -5.290 1.00 86.38 444 ALA A N 1
ATOM 3189 C CA . ALA A 1 444 ? 36.220 25.320 -4.955 1.00 86.38 444 ALA A CA 1
ATOM 3190 C C . ALA A 1 444 ? 36.815 26.689 -4.583 1.00 86.38 444 ALA A C 1
ATOM 3192 O O . ALA A 1 444 ? 37.904 26.782 -4.018 1.00 86.38 444 ALA A O 1
ATOM 3193 N N . LYS A 1 445 ? 36.081 27.765 -4.885 1.00 85.25 445 LYS A N 1
ATOM 3194 C CA . LYS A 1 445 ? 36.572 29.156 -4.850 1.00 85.25 445 LYS A CA 1
ATOM 3195 C C . LYS A 1 445 ? 37.328 29.554 -3.572 1.00 85.25 445 LYS A C 1
ATOM 3197 O O . LYS A 1 445 ? 38.245 30.369 -3.637 1.00 85.25 445 LYS A O 1
ATOM 3202 N N . HIS A 1 446 ? 36.911 29.040 -2.419 1.00 85.75 446 HIS A N 1
ATOM 3203 C CA . HIS A 1 446 ? 37.480 29.363 -1.110 1.00 85.75 446 HIS A CA 1
ATOM 3204 C C . HIS A 1 446 ? 38.224 28.183 -0.462 1.00 85.75 446 HIS A C 1
ATOM 3206 O O . HIS A 1 446 ? 38.620 28.276 0.703 1.00 85.75 446 HIS A O 1
ATOM 3212 N N . SER A 1 447 ? 38.432 27.092 -1.205 1.00 87.31 447 SER A N 1
ATOM 3213 C CA . SER A 1 447 ? 39.231 25.949 -0.766 1.00 87.31 447 SER A CA 1
ATOM 3214 C C . SER A 1 447 ? 40.726 26.240 -0.890 1.00 87.31 447 SER A C 1
ATOM 3216 O O . SER A 1 447 ? 41.200 26.828 -1.859 1.00 87.31 447 SER A O 1
ATOM 3218 N N . HIS A 1 448 ? 41.492 25.827 0.116 1.00 88.31 448 HIS A N 1
ATOM 3219 C CA . HIS A 1 448 ? 42.951 25.886 0.106 1.00 88.31 448 HIS A CA 1
ATOM 3220 C C . HIS A 1 448 ? 43.533 24.565 -0.416 1.00 88.31 448 HIS A C 1
ATOM 3222 O O . HIS A 1 448 ? 42.903 23.511 -0.328 1.00 88.31 448 HIS A O 1
ATOM 3228 N N . LYS A 1 449 ? 44.790 24.587 -0.870 1.00 85.44 449 LYS A N 1
ATOM 3229 C CA . LYS A 1 449 ? 45.532 23.355 -1.169 1.00 85.44 449 LYS A CA 1
ATOM 3230 C C . LYS A 1 449 ? 45.752 22.547 0.116 1.00 85.44 449 LYS A C 1
ATOM 3232 O O . LYS A 1 449 ? 46.208 23.093 1.122 1.00 85.44 449 LYS A O 1
ATOM 3237 N N . ILE A 1 450 ? 45.457 21.247 0.079 1.00 85.69 450 ILE A N 1
ATOM 3238 C CA . ILE A 1 450 ? 45.610 20.362 1.241 1.00 85.69 450 ILE A CA 1
ATOM 3239 C C . ILE A 1 450 ? 47.101 20.000 1.427 1.00 85.69 450 ILE A C 1
ATOM 3241 O O . ILE A 1 450 ? 47.712 19.455 0.495 1.00 85.69 450 ILE A O 1
ATOM 3245 N N . PRO A 1 451 ? 47.706 20.264 2.604 1.00 84.25 451 PRO A N 1
ATOM 3246 C CA . PRO A 1 451 ? 49.091 19.894 2.887 1.00 84.25 451 PRO A CA 1
ATOM 3247 C C . PRO A 1 451 ? 49.314 18.376 2.784 1.00 84.25 451 PRO A C 1
ATOM 3249 O O . PRO A 1 451 ? 48.453 17.614 3.232 1.00 84.25 451 PRO A O 1
ATOM 3252 N N . PRO A 1 452 ? 50.464 17.909 2.256 1.00 81.94 452 PRO A N 1
ATOM 3253 C CA . PRO A 1 452 ? 50.755 16.477 2.136 1.00 81.94 452 PRO A CA 1
ATOM 3254 C C . PRO A 1 452 ? 50.612 15.699 3.453 1.00 81.94 452 PRO A C 1
ATOM 3256 O O . PRO A 1 452 ? 50.075 14.597 3.445 1.00 81.94 452 PRO A O 1
ATOM 3259 N N . SER A 1 453 ? 51.003 16.300 4.583 1.00 81.56 453 SER A N 1
ATOM 3260 C CA . SER A 1 453 ? 51.010 15.665 5.910 1.00 81.56 453 SER A CA 1
ATOM 3261 C C . SER A 1 453 ? 49.630 15.276 6.450 1.00 81.56 453 SER A C 1
ATOM 3263 O O . SER A 1 453 ? 49.531 14.343 7.238 1.00 81.56 453 SER A O 1
ATOM 3265 N N . ILE A 1 454 ? 48.561 15.960 6.028 1.00 84.19 454 ILE A N 1
ATOM 3266 C CA . ILE A 1 454 ? 47.183 15.692 6.484 1.00 84.19 454 ILE A CA 1
ATOM 3267 C C . ILE A 1 454 ? 46.258 15.250 5.347 1.00 84.19 454 ILE A C 1
ATOM 3269 O O . ILE A 1 454 ? 45.061 15.053 5.558 1.00 84.19 454 ILE A O 1
ATOM 3273 N N . ARG A 1 455 ? 46.799 15.095 4.131 1.00 83.38 455 ARG A N 1
ATOM 3274 C CA . ARG A 1 455 ? 46.018 14.853 2.913 1.00 83.38 455 ARG A CA 1
ATOM 3275 C C . ARG A 1 455 ? 45.133 13.628 3.031 1.00 83.38 455 ARG A C 1
ATOM 3277 O O . ARG A 1 455 ? 43.948 13.729 2.746 1.00 83.38 455 ARG A O 1
ATOM 3284 N N . LYS A 1 456 ? 45.695 12.504 3.480 1.00 80.44 456 LYS A N 1
ATOM 3285 C CA . LYS A 1 456 ? 44.952 11.246 3.603 1.00 80.44 456 LYS A CA 1
ATOM 3286 C C . LYS A 1 456 ? 43.707 11.427 4.474 1.00 80.44 456 LYS A C 1
ATOM 3288 O O . LYS A 1 456 ? 42.615 11.116 4.026 1.00 80.44 456 LYS A O 1
ATOM 3293 N N . ALA A 1 457 ? 43.866 12.031 5.652 1.00 80.81 457 ALA A N 1
ATOM 3294 C CA . ALA A 1 457 ? 42.765 12.267 6.583 1.00 80.81 457 ALA A CA 1
ATOM 3295 C C . ALA A 1 457 ? 41.688 13.202 6.006 1.00 80.81 457 ALA A C 1
ATOM 3297 O O . ALA A 1 457 ? 40.506 12.887 6.063 1.00 80.81 457 ALA A O 1
ATOM 3298 N N . VAL A 1 458 ? 42.082 14.331 5.407 1.00 85.25 458 VAL A N 1
ATOM 3299 C CA . VAL A 1 458 ? 41.122 15.296 4.841 1.00 85.25 458 VAL A CA 1
ATOM 3300 C C . VAL A 1 458 ? 40.375 14.705 3.644 1.00 85.25 458 VAL A C 1
ATOM 3302 O O . VAL A 1 458 ? 39.170 14.907 3.522 1.00 85.25 458 VAL A O 1
ATOM 3305 N N . VAL A 1 459 ? 41.068 13.970 2.770 1.00 84.38 459 VAL A N 1
ATOM 3306 C CA . VAL A 1 459 ? 40.452 13.358 1.586 1.00 84.38 459 VAL A CA 1
ATOM 3307 C C . VAL A 1 459 ? 39.502 12.227 1.981 1.00 84.38 459 VAL A C 1
ATOM 3309 O O . VAL A 1 459 ? 38.423 12.151 1.405 1.00 84.38 459 VAL A O 1
ATOM 3312 N N . THR A 1 460 ? 39.818 11.420 2.999 1.00 81.19 460 THR A N 1
ATOM 3313 C CA . THR A 1 460 ? 38.869 10.438 3.558 1.00 81.19 460 THR A CA 1
ATOM 3314 C C . THR A 1 460 ? 37.559 11.104 3.989 1.00 81.19 460 THR A C 1
ATOM 3316 O O . THR A 1 460 ? 36.479 10.647 3.624 1.00 81.19 460 THR A O 1
ATOM 3319 N N . GLU A 1 461 ? 37.639 12.239 4.682 1.00 85.62 461 GLU A N 1
ATOM 3320 C CA . GLU A 1 461 ? 36.452 12.991 5.107 1.00 85.62 461 GLU A CA 1
ATOM 3321 C C . GLU A 1 461 ? 35.693 13.607 3.918 1.00 85.62 461 GLU A C 1
ATOM 3323 O O . GLU A 1 461 ? 34.464 13.643 3.918 1.00 85.62 461 GLU A O 1
ATOM 3328 N N . HIS A 1 462 ? 36.400 14.035 2.864 1.00 87.56 462 HIS A N 1
ATOM 3329 C CA . HIS A 1 462 ? 35.778 14.517 1.624 1.00 87.56 462 HIS A CA 1
ATOM 3330 C C . HIS A 1 462 ? 35.039 13.408 0.874 1.00 87.56 462 HIS A C 1
ATOM 3332 O O . HIS A 1 462 ? 33.954 13.662 0.364 1.00 87.56 462 HIS A O 1
ATOM 3338 N N . ILE A 1 463 ? 35.593 12.194 0.825 1.00 80.56 463 ILE A N 1
ATOM 3339 C CA . ILE A 1 463 ? 34.929 11.021 0.242 1.00 80.56 463 ILE A CA 1
ATOM 3340 C C . ILE A 1 463 ? 33.644 10.729 1.028 1.00 80.56 463 ILE A C 1
ATOM 3342 O O . ILE A 1 463 ? 32.569 10.622 0.438 1.00 80.56 463 ILE A O 1
ATOM 3346 N N . TYR A 1 464 ? 33.719 10.682 2.362 1.00 82.38 464 TYR A N 1
ATOM 3347 C CA . TYR A 1 464 ? 32.543 10.454 3.203 1.00 82.38 464 TYR A CA 1
ATOM 3348 C C . TYR A 1 464 ? 31.473 11.541 3.007 1.00 82.38 464 TYR A C 1
ATOM 3350 O O . TYR A 1 464 ? 30.288 11.225 2.864 1.00 82.38 464 TYR A O 1
ATOM 3358 N N . ALA A 1 465 ? 31.876 12.815 2.961 1.00 86.81 465 ALA A N 1
ATOM 3359 C CA . ALA A 1 465 ? 30.987 13.948 2.715 1.00 86.81 465 ALA A CA 1
ATOM 3360 C C . ALA A 1 465 ? 30.360 13.903 1.316 1.00 86.81 465 ALA A C 1
ATOM 3362 O O . ALA A 1 465 ? 29.154 14.102 1.174 1.00 86.81 465 ALA A O 1
ATOM 3363 N N . ALA A 1 466 ? 31.153 13.614 0.286 1.00 84.88 466 ALA A N 1
ATOM 3364 C CA . ALA A 1 466 ? 30.675 13.526 -1.085 1.00 84.88 466 ALA A CA 1
ATOM 3365 C C . ALA A 1 466 ? 29.639 12.404 -1.234 1.00 84.88 466 ALA A C 1
ATOM 3367 O O . ALA A 1 466 ? 28.552 12.639 -1.756 1.00 84.88 466 ALA A O 1
ATOM 3368 N N . TYR A 1 467 ? 29.931 11.228 -0.677 1.00 79.56 467 TYR A N 1
ATOM 3369 C CA . TYR A 1 467 ? 29.068 10.052 -0.759 1.00 79.56 467 TYR A CA 1
ATOM 3370 C C . TYR A 1 467 ? 27.773 10.184 0.057 1.00 79.56 467 TYR A C 1
ATOM 3372 O O . TYR A 1 467 ? 26.688 9.877 -0.430 1.00 79.56 467 TYR A O 1
ATOM 3380 N N . ASN A 1 468 ? 27.860 10.630 1.315 1.00 78.19 468 ASN A N 1
ATOM 3381 C CA . ASN A 1 468 ? 26.710 10.613 2.226 1.00 78.19 468 ASN A CA 1
ATOM 3382 C C . ASN A 1 468 ? 25.898 11.912 2.250 1.00 78.19 468 ASN A C 1
ATOM 3384 O O . ASN A 1 468 ? 24.769 11.898 2.741 1.00 78.19 468 ASN A O 1
ATOM 3388 N N . VAL A 1 469 ? 26.459 13.028 1.777 1.00 85.69 469 VAL A N 1
ATOM 3389 C CA . VAL A 1 469 ? 25.843 14.357 1.908 1.00 85.69 469 VAL A CA 1
ATOM 3390 C C . VAL A 1 469 ? 25.706 15.046 0.555 1.00 85.69 469 VAL A C 1
ATOM 3392 O O . VAL A 1 469 ? 24.603 15.457 0.203 1.00 85.69 469 VAL A O 1
ATOM 3395 N N . LEU A 1 470 ? 26.783 15.169 -0.226 1.00 90.19 470 LEU A N 1
ATOM 3396 C CA . LEU A 1 470 ? 26.747 15.979 -1.449 1.00 90.19 470 LEU A CA 1
ATOM 3397 C C . LEU A 1 470 ? 26.019 15.294 -2.605 1.00 90.19 470 LEU A C 1
ATOM 3399 O O . LEU A 1 470 ? 25.260 15.977 -3.287 1.00 90.19 470 LEU A O 1
ATOM 3403 N N . ASP A 1 471 ? 26.194 13.986 -2.810 1.00 82.81 471 ASP A N 1
ATOM 3404 C CA . ASP A 1 471 ? 25.461 13.230 -3.836 1.00 82.81 471 ASP A CA 1
ATOM 3405 C C . ASP A 1 471 ? 23.929 13.386 -3.655 1.00 82.81 471 ASP A C 1
ATOM 3407 O O . ASP A 1 471 ? 23.284 13.884 -4.583 1.00 82.81 471 ASP A O 1
ATOM 3411 N N . PRO A 1 472 ? 23.339 13.121 -2.464 1.00 83.69 472 PRO A N 1
ATOM 3412 C CA . PRO A 1 472 ? 21.911 13.357 -2.218 1.00 83.69 472 PRO A CA 1
ATOM 3413 C C . PRO A 1 472 ? 21.456 14.807 -2.432 1.00 83.69 472 PRO A C 1
ATOM 3415 O O . PRO A 1 472 ? 20.366 15.052 -2.951 1.00 83.69 472 PRO A O 1
ATOM 3418 N N . ILE A 1 473 ? 22.272 15.791 -2.031 1.00 86.94 473 ILE A N 1
ATOM 3419 C CA . ILE A 1 473 ? 21.932 17.206 -2.234 1.00 86.94 473 ILE A CA 1
ATOM 3420 C C . ILE A 1 473 ? 21.973 17.552 -3.724 1.00 86.94 473 ILE A C 1
ATOM 3422 O O . ILE A 1 473 ? 21.065 18.223 -4.197 1.00 86.94 473 ILE A O 1
ATOM 3426 N N . LYS A 1 474 ? 22.978 17.095 -4.477 1.00 87.31 474 LYS A N 1
ATOM 3427 C CA . LYS A 1 474 ? 23.126 17.372 -5.914 1.00 87.31 474 LYS A CA 1
ATOM 3428 C C . LYS A 1 474 ? 22.038 16.699 -6.746 1.00 87.31 474 LYS A C 1
ATOM 3430 O O . LYS A 1 474 ? 21.619 17.265 -7.747 1.00 87.31 474 LYS A O 1
ATOM 3435 N N . GLU A 1 475 ? 21.554 15.531 -6.332 1.00 84.00 475 GLU A N 1
ATOM 3436 C CA . GLU A 1 475 ? 20.393 14.880 -6.951 1.00 84.00 475 GLU A CA 1
ATOM 3437 C C . GLU A 1 475 ? 19.117 15.716 -6.798 1.00 84.00 475 GLU A C 1
ATOM 3439 O O . GLU A 1 475 ? 18.376 15.889 -7.765 1.00 84.00 475 GLU A O 1
ATOM 3444 N N . LYS A 1 476 ? 18.863 16.259 -5.599 1.00 82.19 476 LYS A N 1
ATOM 3445 C CA . LYS A 1 476 ? 17.656 17.052 -5.316 1.00 82.19 476 LYS A CA 1
ATOM 3446 C C . LYS A 1 476 ? 17.756 18.501 -5.802 1.00 82.19 476 LYS A C 1
ATOM 3448 O O . LYS A 1 476 ? 16.768 19.082 -6.240 1.00 82.19 476 LYS A O 1
ATOM 3453 N N . PHE A 1 477 ? 18.948 19.076 -5.723 1.00 85.75 477 PHE A N 1
ATOM 3454 C CA . PHE A 1 477 ? 19.263 20.459 -6.059 1.00 85.75 477 PHE A CA 1
ATOM 3455 C C . PHE A 1 477 ? 20.416 20.466 -7.082 1.00 85.75 477 PHE A C 1
ATOM 3457 O O . PHE A 1 477 ? 21.577 20.687 -6.727 1.00 85.75 477 PHE A O 1
ATOM 3464 N N . PRO A 1 478 ? 20.135 20.197 -8.372 1.00 86.00 478 PRO A N 1
ATOM 3465 C CA . PRO A 1 478 ? 21.173 19.990 -9.388 1.00 86.00 478 PRO A CA 1
ATOM 3466 C C . PRO A 1 478 ? 22.032 21.230 -9.651 1.00 86.00 478 PRO A C 1
ATOM 3468 O O . PRO A 1 478 ? 23.163 21.111 -10.127 1.00 86.00 478 PRO A O 1
ATOM 3471 N N . ASP A 1 479 ? 21.548 22.419 -9.298 1.00 87.31 479 ASP A N 1
ATOM 3472 C CA . ASP A 1 479 ? 22.238 23.692 -9.476 1.00 87.31 479 ASP A CA 1
ATOM 3473 C C . ASP A 1 479 ? 23.246 24.017 -8.360 1.00 87.31 479 ASP A C 1
ATOM 3475 O O . ASP A 1 479 ? 23.925 25.034 -8.469 1.00 87.31 479 ASP A O 1
ATOM 3479 N N . ILE A 1 480 ? 23.423 23.182 -7.323 1.00 91.44 480 ILE A N 1
ATOM 3480 C CA . ILE A 1 480 ? 24.378 23.505 -6.249 1.00 91.44 480 ILE A CA 1
ATOM 3481 C C . ILE A 1 480 ? 25.824 23.629 -6.751 1.00 91.44 480 ILE A C 1
ATOM 3483 O O . ILE A 1 480 ? 26.306 22.848 -7.580 1.00 91.44 480 ILE A O 1
ATOM 3487 N N . ILE A 1 481 ? 26.530 24.600 -6.182 1.00 90.38 481 ILE A N 1
ATOM 3488 C CA . ILE A 1 481 ? 27.945 24.884 -6.392 1.00 90.38 481 ILE A CA 1
ATOM 3489 C C . ILE A 1 481 ? 28.649 24.782 -5.041 1.00 90.38 481 ILE A C 1
ATOM 3491 O O . ILE A 1 481 ? 28.268 25.457 -4.080 1.00 90.38 481 ILE A O 1
ATOM 3495 N N . ILE A 1 482 ? 29.711 23.980 -4.982 1.00 93.31 482 ILE A N 1
ATOM 3496 C CA . ILE A 1 482 ? 30.593 23.925 -3.818 1.00 93.31 482 ILE A CA 1
ATOM 3497 C C . ILE A 1 482 ? 31.494 25.157 -3.835 1.00 93.31 482 ILE A C 1
ATOM 3499 O O . ILE A 1 482 ? 32.139 25.477 -4.832 1.00 93.31 482 ILE A O 1
ATOM 3503 N N . THR A 1 483 ? 31.510 25.887 -2.727 1.00 88.56 483 THR A N 1
ATOM 3504 C CA . THR A 1 483 ? 32.251 27.149 -2.600 1.00 88.56 483 THR A CA 1
ATOM 3505 C C . THR A 1 483 ? 33.449 27.043 -1.676 1.00 88.56 483 THR A C 1
ATOM 3507 O O . THR A 1 483 ? 34.428 27.752 -1.898 1.00 88.56 483 THR A O 1
ATOM 3510 N N . SER A 1 484 ? 33.409 26.143 -0.693 1.00 88.56 484 SER A N 1
ATOM 3511 C CA . SER A 1 484 ? 34.527 25.846 0.202 1.00 88.56 484 SER A CA 1
ATOM 3512 C C . SER A 1 484 ? 34.417 24.413 0.709 1.00 88.56 484 SER A C 1
ATOM 3514 O O . SER A 1 484 ? 33.332 23.974 1.078 1.00 88.56 484 SER A O 1
ATOM 3516 N N . ALA A 1 485 ? 35.544 23.715 0.801 1.00 90.38 485 ALA A N 1
ATOM 3517 C CA . ALA A 1 485 ? 35.658 22.427 1.477 1.00 90.38 485 ALA A CA 1
ATOM 3518 C C . ALA A 1 485 ? 36.808 22.474 2.489 1.00 90.38 485 ALA A C 1
ATOM 3520 O O . ALA A 1 485 ? 36.587 22.830 3.643 1.00 90.38 485 ALA A O 1
ATOM 3521 N N . TYR A 1 486 ? 38.053 22.221 2.079 1.00 90.75 486 TYR A N 1
ATOM 3522 C CA . TYR A 1 486 ? 39.206 22.370 2.970 1.00 90.75 486 TYR A CA 1
ATOM 3523 C C . TYR A 1 486 ? 39.679 23.828 3.075 1.00 90.75 486 TYR A C 1
ATOM 3525 O O . TYR A 1 486 ? 39.998 24.464 2.074 1.00 90.75 486 TYR A O 1
ATOM 3533 N N . ARG A 1 487 ? 39.817 24.346 4.302 1.00 87.50 487 ARG A N 1
ATOM 3534 C CA . ARG A 1 487 ? 40.362 25.688 4.585 1.00 87.50 487 ARG A CA 1
ATOM 3535 C C . ARG A 1 487 ? 41.198 25.655 5.861 1.00 87.50 487 ARG A C 1
ATOM 3537 O O . ARG A 1 487 ? 40.653 25.547 6.958 1.00 87.50 487 ARG A O 1
ATOM 3544 N N . GLY A 1 488 ? 42.520 25.784 5.724 1.00 80.62 488 GLY A N 1
ATOM 3545 C CA . GLY A 1 488 ? 43.480 25.594 6.828 1.00 80.62 488 GLY A CA 1
ATOM 3546 C C . GLY A 1 488 ? 43.288 26.525 8.037 1.00 80.62 488 GLY A C 1
ATOM 3547 O O . GLY A 1 488 ? 43.575 26.133 9.163 1.00 80.62 488 GLY A O 1
ATOM 3548 N N . ASN A 1 489 ? 42.722 27.718 7.822 1.00 78.69 489 ASN A N 1
ATOM 3549 C CA . ASN A 1 489 ? 42.502 28.725 8.872 1.00 78.69 489 ASN A CA 1
ATOM 3550 C C . ASN A 1 489 ? 41.109 28.645 9.527 1.00 78.69 489 ASN A C 1
ATOM 3552 O O . ASN A 1 489 ? 40.721 29.549 10.262 1.00 78.69 489 ASN A O 1
ATOM 3556 N N . SER A 1 490 ? 40.324 27.597 9.258 1.00 78.75 490 SER A N 1
ATOM 3557 C CA . SER A 1 490 ? 38.988 27.424 9.837 1.00 78.75 490 SER A CA 1
ATOM 3558 C C . SER A 1 490 ? 38.907 26.169 10.700 1.00 78.75 490 SER A C 1
ATOM 3560 O O . SER A 1 490 ? 39.405 25.112 10.323 1.00 78.75 490 SER A O 1
ATOM 3562 N N . ARG A 1 491 ? 38.245 26.271 11.861 1.00 72.19 491 ARG A N 1
ATOM 3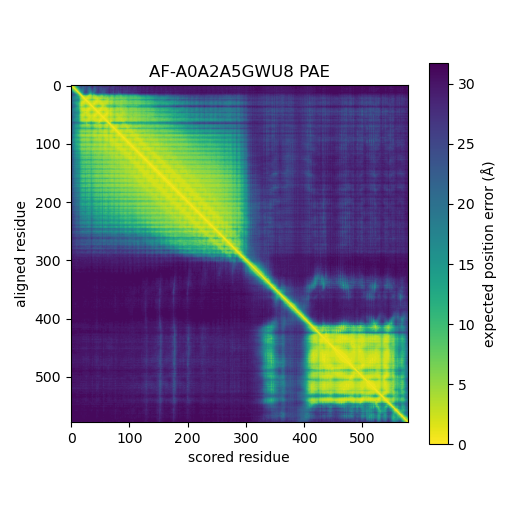563 C CA . ARG A 1 491 ? 38.137 25.169 12.833 1.00 72.19 491 ARG A CA 1
ATOM 3564 C C . ARG A 1 491 ? 37.491 23.913 12.242 1.00 72.19 491 ARG A C 1
ATOM 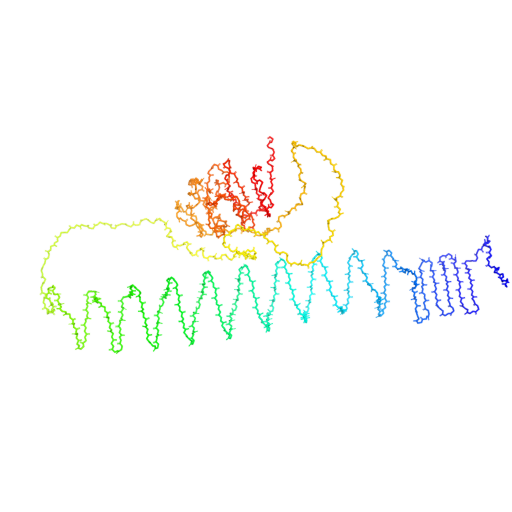3566 O O . ARG A 1 491 ? 37.989 22.828 12.522 1.00 72.19 491 ARG A O 1
ATOM 3573 N N . ASN A 1 492 ? 36.445 24.070 11.426 1.00 70.19 492 ASN A N 1
ATOM 3574 C CA . ASN A 1 492 ? 35.653 22.951 10.899 1.00 70.19 492 ASN A CA 1
ATOM 3575 C C . ASN A 1 492 ? 36.079 22.532 9.481 1.00 70.19 492 ASN A C 1
ATOM 3577 O O . ASN A 1 492 ? 36.025 21.353 9.148 1.00 70.19 492 ASN A O 1
ATOM 3581 N N . HIS A 1 493 ? 36.566 23.466 8.656 1.00 85.94 493 HIS A N 1
ATOM 3582 C CA . HIS A 1 493 ? 37.036 23.148 7.300 1.00 85.94 493 HIS A CA 1
ATOM 3583 C C . HIS A 1 493 ? 38.455 22.554 7.273 1.00 85.94 493 HIS A C 1
ATOM 3585 O O . HIS A 1 493 ? 38.784 21.817 6.347 1.00 85.94 493 HIS A O 1
ATOM 3591 N N . LYS A 1 494 ? 39.315 22.814 8.274 1.00 86.38 494 LYS A N 1
ATOM 3592 C CA . LYS A 1 494 ? 40.687 22.258 8.316 1.00 86.38 494 LYS A CA 1
ATOM 3593 C C . LYS A 1 494 ? 40.742 20.734 8.472 1.00 86.38 494 LYS A C 1
ATOM 3595 O O . LYS A 1 494 ? 41.790 20.140 8.263 1.00 86.38 494 LYS A O 1
ATOM 3600 N N . THR A 1 495 ? 39.642 20.105 8.879 1.00 84.50 495 THR A N 1
ATOM 3601 C CA . THR A 1 495 ? 39.541 18.645 9.021 1.00 84.50 495 THR A CA 1
ATOM 3602 C C . THR A 1 495 ? 38.837 17.991 7.836 1.00 84.50 495 THR A C 1
ATOM 3604 O O . THR A 1 495 ? 38.726 16.776 7.804 1.00 84.50 495 THR A O 1
ATOM 3607 N N . GLY A 1 496 ? 38.344 18.774 6.871 1.00 82.69 496 GLY A N 1
ATOM 3608 C CA . GLY A 1 496 ? 37.552 18.275 5.746 1.00 82.69 496 GLY A CA 1
ATOM 3609 C C . GLY A 1 496 ? 36.122 17.859 6.087 1.00 82.69 496 GLY A C 1
ATOM 3610 O O . GLY A 1 496 ? 35.422 17.365 5.214 1.00 82.69 496 GLY A O 1
ATOM 3611 N N . LYS A 1 497 ? 35.670 18.114 7.322 1.00 84.12 497 LYS A N 1
ATOM 3612 C CA . LYS A 1 497 ? 34.320 17.785 7.804 1.00 84.12 497 LYS A CA 1
ATOM 3613 C C . LYS A 1 497 ? 33.276 18.858 7.513 1.00 84.12 497 LYS A C 1
ATOM 3615 O O . LYS A 1 497 ? 32.143 18.713 7.956 1.00 84.12 497 LYS A O 1
ATOM 3620 N N . ALA A 1 498 ? 33.644 19.945 6.841 1.00 87.06 498 ALA A N 1
ATOM 3621 C CA . ALA A 1 498 ? 32.744 21.058 6.576 1.00 87.06 498 ALA A CA 1
ATOM 3622 C C . ALA A 1 498 ? 32.756 21.465 5.107 1.00 87.06 498 ALA A C 1
ATOM 3624 O O . ALA A 1 498 ? 33.828 21.630 4.520 1.00 87.06 498 ALA A O 1
ATOM 3625 N N . ILE A 1 499 ? 31.563 21.670 4.551 1.00 90.81 499 ILE A N 1
ATOM 3626 C CA . ILE A 1 499 ? 31.352 22.047 3.156 1.00 90.81 499 ILE A CA 1
ATOM 3627 C C . ILE A 1 499 ? 30.413 23.255 3.089 1.00 90.81 499 ILE A C 1
ATOM 3629 O O . ILE A 1 499 ? 29.315 23.215 3.644 1.00 90.81 499 ILE A O 1
ATOM 3633 N N . ASP A 1 500 ? 30.836 24.291 2.365 1.00 89.62 500 ASP A N 1
ATOM 3634 C CA . ASP A 1 500 ? 30.027 25.471 2.054 1.00 89.62 500 ASP A CA 1
ATOM 3635 C C . ASP A 1 500 ? 29.481 25.344 0.634 1.00 89.62 500 ASP A C 1
ATOM 3637 O O . ASP A 1 500 ? 30.247 25.211 -0.330 1.00 89.62 500 ASP A O 1
ATOM 3641 N N . MET A 1 501 ? 28.169 25.459 0.475 1.00 90.25 501 MET A N 1
ATOM 3642 C CA . MET A 1 501 ? 27.494 25.335 -0.814 1.00 90.25 501 MET A CA 1
ATOM 3643 C C . MET A 1 501 ? 26.503 26.462 -1.059 1.00 90.25 501 MET A C 1
ATOM 3645 O O . MET A 1 501 ? 25.938 27.051 -0.133 1.00 90.25 501 MET A O 1
ATOM 3649 N N . VAL A 1 502 ? 26.306 26.763 -2.340 1.00 88.88 502 VAL A N 1
ATOM 3650 C CA . VAL A 1 502 ? 25.412 27.826 -2.793 1.00 88.88 502 VAL A CA 1
ATOM 3651 C C . VAL A 1 502 ? 24.664 27.417 -4.049 1.00 88.88 502 VAL A C 1
ATOM 3653 O O . VAL A 1 502 ? 25.143 26.581 -4.807 1.00 88.88 502 VAL A O 1
ATOM 3656 N N . VAL A 1 503 ? 23.541 28.073 -4.320 1.00 83.75 503 VAL A N 1
ATOM 3657 C CA . VAL A 1 503 ? 22.895 28.026 -5.641 1.00 83.75 503 VAL A CA 1
ATOM 3658 C C . VAL A 1 503 ? 23.212 29.289 -6.456 1.00 83.75 503 VAL A C 1
ATOM 3660 O O . VAL A 1 503 ? 23.379 30.366 -5.865 1.00 83.75 503 VAL A O 1
ATOM 3663 N N . PRO A 1 504 ? 23.273 29.208 -7.801 1.00 80.75 504 PRO A N 1
ATOM 3664 C CA . PRO A 1 504 ? 23.550 30.339 -8.686 1.00 80.75 504 PRO A CA 1
ATOM 3665 C C . PRO A 1 504 ? 22.648 31.545 -8.431 1.00 80.75 504 PRO A C 1
ATOM 3667 O O . PRO A 1 504 ? 23.132 32.674 -8.420 1.00 80.75 504 PRO A O 1
ATOM 3670 N N . SER A 1 505 ? 21.362 31.302 -8.145 1.00 74.19 505 SER A N 1
ATOM 3671 C CA . SER A 1 505 ? 20.370 32.355 -7.896 1.00 74.19 505 SER A CA 1
ATOM 3672 C C . SER A 1 505 ? 20.610 33.148 -6.611 1.00 74.19 505 SER A C 1
ATOM 3674 O O . SER A 1 505 ? 20.009 34.202 -6.433 1.00 74.19 505 SER A O 1
ATOM 3676 N N . ARG A 1 506 ? 21.451 32.650 -5.689 1.00 72.50 506 ARG A N 1
ATOM 3677 C CA . ARG A 1 506 ? 21.708 33.257 -4.368 1.00 72.50 506 ARG A CA 1
ATOM 3678 C C . ARG A 1 506 ? 20.449 33.498 -3.517 1.00 72.50 506 ARG A C 1
ATOM 3680 O O . ARG A 1 506 ? 20.528 34.229 -2.534 1.00 72.50 506 ARG A O 1
ATOM 3687 N N . SER A 1 507 ? 19.321 32.861 -3.852 1.00 71.31 507 SER A N 1
ATOM 3688 C CA . SER A 1 507 ? 18.056 33.020 -3.123 1.00 71.31 507 SER A CA 1
ATOM 3689 C C . SER A 1 507 ? 18.146 32.418 -1.723 1.00 71.31 507 SER A C 1
ATOM 3691 O O . SER A 1 507 ? 18.500 31.249 -1.573 1.00 71.31 507 SER A O 1
ATOM 3693 N N . LEU A 1 508 ? 17.802 33.208 -0.704 1.00 65.31 508 LEU A N 1
ATOM 3694 C CA . LEU A 1 508 ? 17.737 32.768 0.691 1.00 65.31 508 LEU A CA 1
ATOM 3695 C C . LEU A 1 508 ? 16.767 31.592 0.874 1.00 65.31 508 LEU A C 1
ATOM 3697 O O . LEU A 1 508 ? 17.090 30.659 1.601 1.00 65.31 508 LEU A O 1
ATOM 3701 N N . GLU A 1 509 ? 15.644 31.598 0.156 1.00 63.78 509 GLU A N 1
ATOM 3702 C CA . GLU A 1 509 ? 14.622 30.544 0.195 1.00 63.78 509 GLU A CA 1
ATOM 3703 C C . GLU A 1 509 ? 15.198 29.200 -0.260 1.00 63.78 509 GLU A C 1
ATOM 3705 O O . GLU A 1 509 ? 15.145 28.224 0.483 1.00 63.78 509 GLU A O 1
ATOM 3710 N N . LYS A 1 510 ? 15.888 29.168 -1.411 1.00 67.94 510 LYS A N 1
ATOM 3711 C CA . LYS A 1 510 ? 16.548 27.944 -1.898 1.00 67.94 510 LYS A CA 1
ATOM 3712 C C . LYS A 1 510 ? 17.618 27.422 -0.934 1.00 67.94 510 LYS A C 1
ATOM 3714 O O . LYS A 1 510 ? 17.768 26.216 -0.772 1.00 67.94 510 LYS A O 1
ATOM 3719 N N . HIS A 1 511 ? 18.380 28.306 -0.284 1.00 76.69 511 HIS A N 1
ATOM 3720 C CA . HIS A 1 511 ? 19.371 27.869 0.708 1.00 76.69 511 HIS A CA 1
ATOM 3721 C C . HIS A 1 511 ? 18.697 27.334 1.981 1.00 76.69 511 HIS A C 1
ATOM 3723 O O . HIS A 1 511 ? 19.187 26.367 2.562 1.00 76.69 511 HIS A O 1
ATOM 3729 N N . ALA A 1 512 ? 17.566 27.912 2.396 1.00 67.44 512 ALA A N 1
ATOM 3730 C CA . ALA A 1 512 ? 16.777 27.409 3.516 1.00 67.44 512 ALA A CA 1
ATOM 3731 C C . ALA A 1 512 ? 16.183 26.021 3.215 1.00 67.44 512 ALA A C 1
ATOM 3733 O O . ALA A 1 512 ? 16.229 25.143 4.074 1.00 67.44 512 ALA A O 1
ATOM 3734 N N . GLU A 1 513 ? 15.714 25.782 1.987 1.00 70.19 513 GLU A N 1
ATOM 3735 C CA . GLU A 1 513 ? 15.243 24.465 1.534 1.00 70.19 513 GLU A CA 1
ATOM 3736 C C . GLU A 1 513 ? 16.351 23.404 1.555 1.00 70.19 513 GLU A C 1
ATOM 3738 O O . GLU A 1 513 ? 16.133 22.288 2.032 1.00 70.19 513 GLU A O 1
ATOM 3743 N N . ILE A 1 514 ? 17.555 23.752 1.087 1.00 76.12 514 ILE A N 1
ATOM 3744 C CA . ILE A 1 514 ? 18.726 22.864 1.145 1.00 76.12 514 ILE A CA 1
ATOM 3745 C C . ILE A 1 514 ? 19.088 22.553 2.603 1.00 76.12 514 ILE A C 1
ATOM 3747 O O . ILE A 1 514 ? 19.333 21.395 2.941 1.00 76.12 514 ILE A O 1
ATOM 3751 N N . ALA A 1 515 ? 19.094 23.563 3.479 1.00 74.00 515 ALA A N 1
ATOM 3752 C CA . ALA A 1 515 ? 19.411 23.388 4.894 1.00 74.00 515 ALA A CA 1
ATOM 3753 C C . ALA A 1 515 ? 18.377 22.508 5.620 1.00 74.00 515 ALA A C 1
ATOM 3755 O O . ALA A 1 515 ? 18.758 21.609 6.372 1.00 74.00 515 ALA A O 1
ATOM 3756 N N . ALA A 1 516 ? 17.083 22.714 5.356 1.00 66.00 516 ALA A N 1
ATOM 3757 C CA . ALA A 1 516 ? 16.008 21.882 5.891 1.00 66.00 516 ALA A CA 1
ATOM 3758 C C . ALA A 1 516 ? 16.123 20.434 5.394 1.00 66.00 516 ALA A C 1
ATOM 3760 O O . ALA A 1 516 ? 16.072 19.498 6.190 1.00 66.00 516 ALA A O 1
ATOM 3761 N N . PHE A 1 517 ? 16.382 20.239 4.096 1.00 74.56 517 PHE A N 1
ATOM 3762 C CA . PHE A 1 517 ? 16.613 18.908 3.541 1.00 74.56 517 PHE A CA 1
ATOM 3763 C C . PHE A 1 517 ? 17.795 18.206 4.213 1.00 74.56 517 PHE A C 1
ATOM 3765 O O . PHE A 1 517 ? 17.672 17.038 4.582 1.00 74.56 517 PHE A O 1
ATOM 3772 N N . ALA A 1 518 ? 18.910 18.913 4.405 1.00 77.31 518 ALA A N 1
ATOM 3773 C CA . ALA A 1 518 ? 20.096 18.359 5.039 1.00 77.31 518 ALA A CA 1
ATOM 3774 C C . ALA A 1 518 ? 19.836 17.951 6.499 1.00 77.31 518 ALA A C 1
ATOM 3776 O O . ALA A 1 518 ? 20.214 16.845 6.883 1.00 77.31 518 ALA A O 1
ATOM 3777 N N . ARG A 1 519 ? 19.138 18.792 7.281 1.00 71.88 519 ARG A N 1
ATOM 3778 C CA . ARG A 1 519 ? 18.718 18.486 8.664 1.00 71.88 519 ARG A CA 1
ATOM 3779 C C . ARG A 1 519 ? 17.914 17.189 8.730 1.00 71.88 519 ARG A C 1
ATOM 3781 O O . ARG A 1 519 ? 18.182 16.343 9.580 1.00 71.88 519 ARG A O 1
ATOM 3788 N N . ASP A 1 520 ? 16.918 17.067 7.858 1.00 65.94 520 ASP A N 1
ATOM 3789 C CA . ASP A 1 520 ? 15.895 16.028 7.983 1.00 65.94 520 ASP A CA 1
ATOM 3790 C C . ASP A 1 520 ? 16.341 14.678 7.413 1.00 65.94 520 ASP A C 1
ATOM 3792 O O . ASP A 1 520 ? 15.812 13.641 7.810 1.00 65.94 520 ASP A O 1
ATOM 3796 N N . ASN A 1 521 ? 17.309 14.673 6.486 1.00 70.94 521 ASN A N 1
ATOM 3797 C CA . ASN A 1 521 ? 17.569 13.502 5.643 1.00 70.94 521 ASN A CA 1
ATOM 3798 C C . ASN A 1 521 ? 19.015 13.003 5.638 1.00 70.94 521 ASN A C 1
ATOM 3800 O O . ASN A 1 521 ? 19.251 11.902 5.140 1.00 70.94 521 ASN A O 1
ATOM 3804 N N . LEU A 1 522 ? 19.984 13.770 6.149 1.00 78.00 522 LEU A N 1
ATOM 3805 C CA . LEU A 1 522 ? 21.407 13.471 5.950 1.00 78.00 522 LEU A CA 1
ATOM 3806 C C . LEU A 1 522 ? 22.144 13.193 7.272 1.00 78.00 522 LEU A C 1
ATOM 3808 O O . LEU A 1 522 ? 21.776 13.731 8.319 1.00 78.00 522 LEU A O 1
ATOM 3812 N N . PRO A 1 523 ? 23.209 12.366 7.249 1.00 73.81 523 PRO A N 1
ATOM 3813 C CA . PRO A 1 523 ? 24.022 12.054 8.425 1.00 73.81 523 PRO A CA 1
ATOM 3814 C C . PRO A 1 523 ? 25.005 13.196 8.731 1.00 73.81 523 PRO A C 1
ATOM 3816 O O . PRO A 1 523 ? 26.214 13.103 8.511 1.00 73.81 523 PRO A O 1
ATOM 3819 N N . ILE A 1 524 ? 24.462 14.312 9.207 1.00 74.56 524 ILE A N 1
ATOM 3820 C CA . ILE A 1 524 ? 25.198 15.535 9.534 1.00 74.56 524 ILE A CA 1
ATOM 3821 C C . ILE A 1 524 ? 25.083 15.835 11.031 1.00 74.56 524 ILE A C 1
ATOM 3823 O O . ILE A 1 524 ? 24.086 15.480 11.653 1.00 74.56 524 ILE A O 1
ATOM 3827 N N . ASP A 1 525 ? 26.091 16.495 11.607 1.00 70.69 525 ASP A N 1
ATOM 3828 C CA . ASP A 1 525 ? 26.032 16.967 13.003 1.00 70.69 525 ASP A CA 1
ATOM 3829 C C . ASP A 1 525 ? 25.401 18.358 13.097 1.00 70.69 525 ASP A C 1
ATOM 3831 O O . ASP A 1 525 ? 24.700 18.674 14.056 1.00 70.69 525 ASP A O 1
ATOM 3835 N N . GLN A 1 526 ? 25.718 19.231 12.136 1.00 73.19 526 GLN A N 1
ATOM 3836 C CA . GLN A 1 526 ? 25.298 20.630 12.145 1.00 73.19 526 GLN A CA 1
ATOM 3837 C C . GLN A 1 526 ? 25.067 21.111 10.716 1.00 73.19 526 GLN A C 1
ATOM 3839 O O . GLN A 1 526 ? 25.849 20.805 9.814 1.00 73.19 526 GLN A O 1
ATOM 3844 N N . VAL A 1 527 ? 24.028 21.915 10.525 1.00 77.62 527 VAL A N 1
ATOM 3845 C CA . VAL A 1 527 ? 23.841 22.719 9.317 1.00 77.62 527 VAL A CA 1
ATOM 3846 C C . VAL A 1 527 ? 23.582 24.159 9.726 1.00 77.62 527 VAL A C 1
ATOM 3848 O O . VAL A 1 527 ? 22.787 24.425 10.632 1.00 77.62 527 VAL A O 1
ATOM 3851 N N . PHE A 1 528 ? 24.276 25.075 9.061 1.00 74.69 528 PHE A N 1
ATOM 3852 C CA . PHE A 1 528 ? 24.126 26.503 9.253 1.00 74.69 528 PHE A CA 1
ATOM 3853 C C . PHE A 1 528 ? 23.658 27.159 7.963 1.00 74.69 528 PHE A C 1
ATOM 3855 O O . PHE A 1 528 ? 24.171 26.886 6.875 1.00 74.69 528 PHE A O 1
ATOM 3862 N N . LEU A 1 529 ? 22.699 28.066 8.109 1.00 72.25 529 LEU A N 1
ATOM 3863 C CA . LEU A 1 529 ? 22.336 29.017 7.071 1.00 72.25 529 LEU A CA 1
ATOM 3864 C C . LEU A 1 529 ? 23.067 30.325 7.378 1.00 72.25 529 LEU A C 1
ATOM 3866 O O . LEU A 1 529 ? 22.638 31.108 8.228 1.00 72.25 529 LEU A O 1
ATOM 3870 N N . GLU A 1 530 ? 24.218 30.524 6.743 1.00 68.75 530 GLU A N 1
ATOM 3871 C CA . GLU A 1 530 ? 25.133 31.613 7.073 1.00 68.75 530 GLU A CA 1
ATOM 3872 C C . GLU A 1 530 ? 25.035 32.745 6.053 1.00 68.75 530 GLU A C 1
ATOM 3874 O O . GLU A 1 530 ? 25.190 32.546 4.844 1.00 68.75 530 GLU A O 1
ATOM 3879 N N . ARG A 1 531 ? 24.826 33.967 6.548 1.00 63.75 531 ARG A N 1
ATOM 3880 C CA . ARG A 1 531 ? 24.899 35.193 5.753 1.00 63.75 531 ARG A CA 1
ATOM 3881 C C . ARG A 1 531 ? 26.233 35.874 6.036 1.00 63.75 531 ARG A C 1
ATOM 3883 O O . ARG A 1 531 ? 26.580 36.109 7.189 1.00 63.75 531 ARG A O 1
ATOM 3890 N N . ASN A 1 532 ? 27.012 36.145 4.995 1.00 60.06 532 ASN A N 1
ATOM 3891 C CA . ASN A 1 532 ? 28.276 36.856 5.152 1.00 60.06 532 ASN A CA 1
ATOM 3892 C C . ASN A 1 532 ? 28.046 38.365 5.358 1.00 60.06 532 ASN A C 1
ATOM 3894 O O . ASN A 1 532 ? 26.948 38.877 5.143 1.00 60.06 532 ASN A O 1
ATOM 3898 N N . THR A 1 533 ? 29.106 39.095 5.708 1.00 52.38 533 THR A N 1
ATOM 3899 C CA . THR A 1 533 ? 29.084 40.555 5.931 1.00 52.38 533 THR A CA 1
ATOM 3900 C C . THR A 1 533 ? 28.655 41.378 4.711 1.00 52.38 533 THR A C 1
ATOM 3902 O O . THR A 1 533 ? 28.336 42.552 4.846 1.00 52.38 533 THR A O 1
ATOM 3905 N N . SER A 1 534 ? 28.620 40.775 3.519 1.00 56.72 534 SER A N 1
ATOM 3906 C CA . SER A 1 534 ? 28.123 41.382 2.277 1.00 56.72 534 SER A CA 1
ATOM 3907 C C . SER A 1 534 ? 26.671 40.998 1.956 1.00 56.72 534 SER A C 1
ATOM 3909 O O . SER A 1 534 ? 26.216 41.214 0.835 1.00 56.72 534 SER A O 1
ATOM 3911 N N . GLY A 1 535 ? 25.952 40.367 2.889 1.00 57.53 535 GLY A N 1
ATOM 3912 C CA . GLY A 1 535 ? 24.558 39.964 2.715 1.00 57.53 535 GLY A CA 1
ATOM 3913 C C . GLY A 1 535 ? 24.347 38.725 1.836 1.00 57.53 535 GLY A C 1
ATOM 3914 O O . GLY A 1 535 ? 23.225 38.464 1.415 1.00 57.53 535 GLY A O 1
ATOM 3915 N N . ARG A 1 536 ? 25.387 37.943 1.524 1.00 64.50 536 ARG A N 1
ATOM 3916 C CA . ARG A 1 536 ? 25.250 36.711 0.728 1.00 64.50 536 ARG A CA 1
ATOM 3917 C C . ARG A 1 536 ? 25.049 35.502 1.626 1.00 64.50 536 ARG A C 1
ATOM 3919 O O . ARG A 1 536 ? 25.845 35.274 2.532 1.00 64.50 536 ARG A O 1
ATOM 3926 N N . THR A 1 537 ? 24.032 34.708 1.315 1.00 72.44 537 THR A N 1
ATOM 3927 C CA . THR A 1 537 ? 23.718 33.471 2.033 1.00 72.44 537 THR A CA 1
ATOM 3928 C C . THR A 1 537 ? 24.437 32.271 1.414 1.00 72.44 537 THR A C 1
ATOM 3930 O O . THR A 1 537 ? 24.563 32.180 0.191 1.00 72.44 537 THR A O 1
ATOM 3933 N N . HIS A 1 538 ? 24.907 31.360 2.262 1.00 81.12 538 HIS A N 1
ATOM 3934 C CA . HIS A 1 538 ? 25.388 30.032 1.899 1.00 81.12 538 HIS A CA 1
ATOM 3935 C C . HIS A 1 538 ? 24.913 28.998 2.926 1.00 81.12 538 HIS A C 1
ATOM 3937 O O . HIS A 1 538 ? 24.552 29.351 4.051 1.00 81.12 538 HIS A O 1
ATOM 3943 N N . VAL A 1 539 ? 24.892 27.727 2.526 1.00 84.88 539 VAL A N 1
ATOM 3944 C CA . VAL A 1 539 ? 24.643 26.611 3.443 1.00 84.88 539 VAL A CA 1
ATOM 3945 C C . VAL A 1 539 ? 25.989 26.023 3.841 1.00 84.88 539 VAL A C 1
ATOM 3947 O O . VAL A 1 539 ? 26.748 25.591 2.974 1.00 84.88 539 VAL A O 1
ATOM 3950 N N . HIS A 1 540 ? 26.274 26.002 5.138 1.00 86.00 540 HIS A N 1
ATOM 3951 C CA . HIS A 1 540 ? 27.433 25.330 5.714 1.00 86.00 540 HIS A CA 1
ATOM 3952 C C . HIS A 1 540 ? 26.972 24.027 6.352 1.00 86.00 540 HIS A C 1
ATOM 3954 O O . HIS A 1 540 ? 26.126 24.029 7.245 1.00 86.00 540 HIS A O 1
ATOM 3960 N N . VAL A 1 541 ? 27.532 22.905 5.918 1.00 86.31 541 VAL A N 1
ATOM 3961 C CA . VAL A 1 541 ? 27.181 21.586 6.448 1.00 86.31 541 VAL A CA 1
ATOM 3962 C C . VAL A 1 541 ? 28.395 20.975 7.1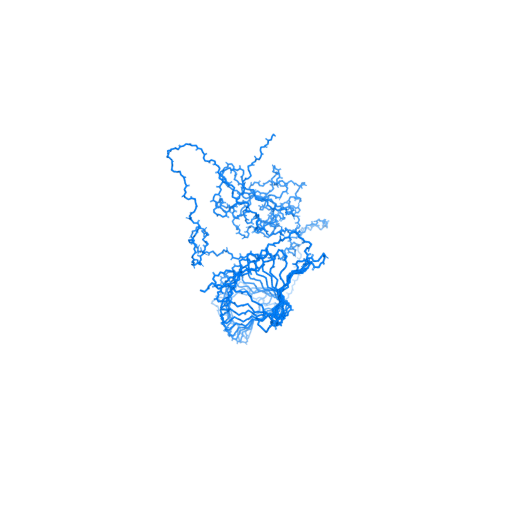17 1.00 86.31 541 VAL A C 1
ATOM 3964 O O . VAL A 1 541 ? 29.467 20.911 6.516 1.00 86.31 541 VAL A O 1
ATOM 3967 N N . ARG A 1 542 ? 28.214 20.484 8.343 1.00 83.25 542 ARG A N 1
ATOM 3968 C CA . ARG A 1 542 ? 29.212 19.721 9.084 1.00 83.25 542 ARG A CA 1
ATOM 3969 C C . ARG A 1 542 ? 28.838 18.245 9.113 1.00 83.25 542 ARG A C 1
ATOM 3971 O O . ARG A 1 542 ? 27.801 17.856 9.648 1.00 83.25 542 ARG A O 1
ATOM 3978 N N . VAL A 1 543 ? 29.725 17.428 8.570 1.00 79.25 543 VAL A N 1
ATOM 3979 C CA . VAL A 1 543 ? 29.527 15.998 8.357 1.00 79.25 543 VAL A CA 1
ATOM 3980 C C . VAL A 1 543 ? 30.034 15.189 9.554 1.00 79.25 543 VAL A C 1
ATOM 3982 O O . VAL A 1 543 ? 31.032 15.555 10.182 1.00 79.25 543 VAL A O 1
ATOM 3985 N N . SER A 1 544 ? 29.344 14.087 9.868 1.00 72.31 544 SER A N 1
ATOM 3986 C CA . SER A 1 544 ? 29.671 13.211 10.994 1.00 72.31 544 SER A CA 1
ATOM 3987 C C . SER A 1 544 ? 29.444 11.741 10.690 1.00 72.31 544 SER A C 1
ATOM 3989 O O . SER A 1 544 ? 28.536 11.368 9.949 1.00 72.31 544 SER A O 1
ATOM 3991 N N . HIS A 1 545 ? 30.283 10.905 11.295 1.00 66.44 545 HIS A N 1
ATOM 3992 C CA . HIS A 1 545 ? 30.220 9.449 11.168 1.00 66.44 545 HIS A CA 1
ATOM 3993 C C . HIS A 1 545 ? 29.225 8.824 12.160 1.00 66.44 545 HIS A C 1
ATOM 3995 O O . HIS A 1 545 ? 28.673 7.761 11.891 1.00 66.44 545 HIS A O 1
ATOM 4001 N N . SER A 1 546 ? 28.942 9.519 13.269 1.00 61.31 546 SER A N 1
ATOM 4002 C CA . SER A 1 546 ? 28.017 9.085 14.324 1.00 61.31 546 SER A CA 1
ATOM 4003 C C . SER A 1 546 ? 27.249 10.295 14.860 1.00 61.31 546 SER A C 1
ATOM 4005 O O . SER A 1 546 ? 27.591 10.803 15.931 1.00 61.31 546 SER A O 1
ATOM 4007 N N . PRO A 1 547 ? 26.260 10.810 14.109 1.00 58.00 547 PRO A N 1
ATOM 4008 C CA . PRO A 1 547 ? 25.619 12.060 14.469 1.00 58.00 547 PRO A CA 1
ATOM 4009 C C . PRO A 1 547 ? 24.751 11.931 15.724 1.00 58.00 547 PRO A C 1
ATOM 4011 O O . PRO A 1 547 ? 23.865 11.076 15.793 1.00 58.00 547 PRO A O 1
ATOM 4014 N N . ALA A 1 548 ? 24.979 12.815 16.702 1.00 53.09 548 ALA A N 1
ATOM 4015 C CA . ALA A 1 548 ? 23.986 13.119 17.736 1.00 53.09 548 ALA A CA 1
ATOM 4016 C C . ALA A 1 548 ? 22.794 13.868 17.099 1.00 53.09 548 ALA A C 1
ATOM 4018 O O . ALA A 1 548 ? 22.836 14.191 15.913 1.00 53.09 548 ALA A O 1
ATOM 4019 N N . THR A 1 549 ? 21.714 14.140 17.842 1.00 50.12 549 THR A N 1
ATOM 4020 C CA . THR A 1 549 ? 20.578 14.937 17.333 1.00 50.12 549 THR A CA 1
ATOM 4021 C C . THR A 1 549 ? 21.083 16.249 16.709 1.00 50.12 549 THR A C 1
ATOM 4023 O O . THR A 1 549 ? 21.623 17.083 17.442 1.00 50.12 549 THR A O 1
ATOM 4026 N N . PRO A 1 550 ? 20.962 16.437 15.380 1.00 48.78 550 PRO A N 1
ATOM 4027 C CA . PRO A 1 550 ? 21.548 17.577 14.699 1.00 48.78 550 PRO A CA 1
ATOM 4028 C C . PRO A 1 550 ? 20.799 18.844 15.089 1.00 48.78 550 PRO A C 1
ATOM 4030 O O . PRO A 1 550 ? 19.575 18.914 14.995 1.00 48.78 550 PRO A O 1
ATOM 4033 N N . PHE A 1 551 ? 21.547 19.854 15.515 1.00 48.31 551 PHE A N 1
ATOM 4034 C CA . PHE A 1 551 ? 21.003 21.170 15.818 1.00 48.31 551 PHE A CA 1
ATOM 4035 C C . PHE A 1 551 ? 21.142 22.050 14.571 1.00 48.31 551 PHE A C 1
ATOM 4037 O O . PHE A 1 551 ? 22.244 22.203 14.033 1.00 48.31 551 PHE A O 1
ATOM 4044 N N . VAL A 1 552 ? 20.032 22.618 14.093 1.00 47.75 552 VAL A N 1
ATOM 4045 C CA . VAL A 1 552 ? 20.075 23.651 13.049 1.00 47.75 552 VAL A CA 1
ATOM 4046 C C . VAL A 1 552 ? 20.388 24.973 13.710 1.00 47.75 552 VAL A C 1
ATOM 4048 O O . VAL A 1 552 ? 19.631 25.440 14.552 1.00 47.75 552 VAL A O 1
ATOM 4051 N N . MET A 1 553 ? 21.494 25.589 13.311 1.00 52.16 553 MET A N 1
ATOM 4052 C CA . MET A 1 553 ? 21.824 26.944 13.736 1.00 52.16 553 MET A CA 1
ATOM 4053 C C . MET A 1 553 ? 21.554 27.892 12.577 1.00 52.16 553 MET A C 1
ATOM 4055 O O . MET A 1 553 ? 22.292 27.916 11.593 1.00 52.16 553 MET A O 1
ATOM 4059 N N . THR A 1 554 ? 20.520 28.716 12.683 1.00 50.00 554 THR A N 1
ATOM 4060 C CA . THR A 1 554 ? 20.436 29.912 11.842 1.00 50.00 554 THR A CA 1
ATOM 4061 C C . THR A 1 554 ? 21.339 31.008 12.399 1.00 50.00 554 THR A C 1
ATOM 4063 O O . THR A 1 554 ? 21.382 31.228 13.605 1.00 50.00 554 THR A O 1
ATOM 4066 N N . CYS A 1 555 ? 22.100 31.626 11.490 1.00 45.72 555 CYS A N 1
ATOM 4067 C CA . CYS A 1 555 ? 22.788 32.921 11.561 1.00 45.72 555 CYS A CA 1
ATOM 4068 C C . CYS A 1 555 ? 22.717 33.715 12.887 1.00 45.72 555 CYS A C 1
ATOM 4070 O O . CYS A 1 555 ? 21.656 34.063 13.386 1.00 45.72 555 CYS A O 1
ATOM 4072 N N . ALA A 1 556 ? 23.884 34.166 13.361 1.00 36.25 556 ALA A N 1
ATOM 4073 C CA . ALA A 1 556 ? 24.036 35.122 14.467 1.00 36.25 556 ALA A CA 1
ATOM 4074 C C . ALA A 1 556 ? 23.652 36.582 14.111 1.00 36.25 556 ALA A C 1
ATOM 4076 O O . ALA A 1 556 ? 23.966 37.497 14.874 1.00 36.25 556 ALA A O 1
ATOM 4077 N N . ASP A 1 557 ? 23.045 36.800 12.942 1.00 40.53 557 ASP A N 1
ATOM 4078 C CA . ASP A 1 557 ? 22.665 38.114 12.421 1.00 40.53 557 ASP A CA 1
ATOM 4079 C C . ASP A 1 557 ? 21.157 38.341 12.646 1.00 40.53 557 ASP A C 1
ATOM 4081 O O . ASP A 1 557 ? 20.350 37.613 12.061 1.00 40.53 557 ASP A O 1
ATOM 4085 N N . PRO A 1 558 ? 20.747 39.346 13.443 1.00 40.62 558 PRO A N 1
ATOM 4086 C CA . PRO A 1 558 ? 19.341 39.697 13.630 1.00 40.62 558 PRO A CA 1
ATOM 4087 C C . PRO A 1 558 ? 18.623 40.045 12.317 1.00 40.62 558 PRO A C 1
ATOM 4089 O O . PRO A 1 558 ? 17.414 39.919 12.232 1.00 40.62 558 PRO A O 1
ATOM 4092 N N . ALA A 1 559 ? 19.316 40.441 11.246 1.00 39.06 559 ALA A N 1
ATOM 4093 C CA . ALA A 1 559 ? 18.682 40.702 9.947 1.00 39.06 559 ALA A CA 1
ATOM 4094 C C . ALA A 1 559 ? 18.225 39.424 9.215 1.00 39.06 559 ALA A C 1
ATOM 4096 O O . ALA A 1 559 ? 17.593 39.482 8.162 1.00 39.06 559 ALA A O 1
ATOM 4097 N N . CYS A 1 560 ? 18.549 38.258 9.763 1.00 44.06 560 CYS A N 1
ATOM 4098 C CA . CYS A 1 560 ? 18.252 36.948 9.213 1.00 44.06 560 CYS A CA 1
ATOM 4099 C C . CYS A 1 560 ? 16.904 36.385 9.721 1.00 44.06 560 CYS A C 1
ATOM 4101 O O . CYS A 1 560 ? 16.649 35.187 9.614 1.00 44.06 560 CYS A O 1
ATOM 4103 N N . HIS A 1 561 ? 16.028 37.246 10.262 1.00 42.06 561 HIS A N 1
ATOM 4104 C CA . HIS A 1 561 ? 14.628 36.927 10.551 1.00 42.06 561 HIS A CA 1
ATOM 4105 C C . HIS A 1 561 ? 13.877 36.637 9.250 1.00 42.06 561 HIS A C 1
ATOM 4107 O O . HIS A 1 561 ? 13.270 37.510 8.630 1.00 42.06 561 HIS A O 1
ATOM 4113 N N . THR A 1 562 ? 13.910 35.388 8.814 1.00 38.72 562 THR A N 1
ATOM 4114 C CA . THR A 1 562 ? 13.051 34.935 7.734 1.00 38.72 562 THR A CA 1
ATOM 4115 C C . THR A 1 562 ? 11.682 34.604 8.309 1.00 38.72 562 THR A C 1
ATOM 4117 O O . THR A 1 562 ? 11.483 33.510 8.828 1.00 38.72 562 THR A O 1
ATOM 4120 N N . ASN A 1 563 ? 10.715 35.514 8.166 1.00 39.31 563 ASN A N 1
ATOM 4121 C CA . ASN A 1 563 ? 9.287 35.169 8.210 1.00 39.31 563 ASN A CA 1
ATOM 4122 C C . ASN A 1 563 ? 8.919 34.339 6.959 1.00 39.31 563 ASN A C 1
ATOM 4124 O O . ASN A 1 563 ? 8.072 34.722 6.155 1.00 39.31 563 ASN A O 1
ATOM 4128 N N . ILE A 1 564 ? 9.594 33.204 6.757 1.00 40.47 564 ILE A N 1
ATOM 4129 C CA . ILE A 1 564 ? 9.209 32.212 5.756 1.00 40.47 564 ILE A CA 1
ATOM 4130 C C . ILE A 1 564 ? 8.113 31.373 6.409 1.00 40.47 564 ILE A C 1
ATOM 4132 O O . ILE A 1 564 ? 8.365 30.634 7.363 1.00 40.47 564 ILE A O 1
ATOM 4136 N N . LYS A 1 565 ? 6.874 31.508 5.918 1.00 34.28 565 LYS A N 1
ATOM 4137 C CA . LYS A 1 565 ? 5.749 30.675 6.367 1.00 34.28 565 LYS A CA 1
ATOM 4138 C C . LYS A 1 565 ? 6.171 29.198 6.294 1.00 34.28 565 LYS A C 1
ATOM 4140 O O . LYS A 1 565 ? 6.473 28.714 5.209 1.00 34.28 565 LYS A O 1
ATOM 4145 N N . LYS A 1 566 ? 6.119 28.500 7.440 1.00 34.56 566 LYS A N 1
ATOM 4146 C CA . LYS A 1 566 ? 6.390 27.055 7.643 1.00 34.56 566 LYS A CA 1
ATOM 4147 C C . LYS A 1 566 ? 7.850 26.613 7.897 1.00 34.56 566 LYS A C 1
ATOM 4149 O O . LYS A 1 566 ? 8.094 25.410 7.909 1.00 34.56 566 LYS A O 1
ATOM 4154 N N . LEU A 1 567 ? 8.797 27.512 8.197 1.00 36.03 567 LEU A N 1
ATOM 4155 C CA . LEU A 1 567 ? 10.079 27.139 8.834 1.00 36.03 567 LEU A CA 1
ATOM 4156 C C . LEU A 1 567 ? 10.197 27.814 10.215 1.00 36.03 567 LEU A C 1
ATOM 4158 O O . LEU A 1 567 ? 10.464 29.009 10.291 1.00 36.03 567 LEU A O 1
ATOM 4162 N N . SER A 1 568 ? 10.017 27.070 11.313 1.00 34.56 568 SER A N 1
ATOM 4163 C CA . SER A 1 568 ? 10.422 27.536 12.648 1.00 34.56 568 SER A CA 1
ATOM 4164 C C . SER A 1 568 ? 11.913 27.252 12.826 1.00 34.56 568 SER A C 1
ATOM 4166 O O . SER A 1 568 ? 12.327 26.091 12.848 1.00 34.56 568 SER A O 1
ATOM 4168 N N . VAL A 1 569 ? 12.732 28.298 12.907 1.00 36.72 569 VAL A N 1
ATOM 4169 C CA . VAL A 1 569 ? 14.177 28.168 13.132 1.00 36.72 569 VAL A CA 1
ATOM 4170 C C . VAL A 1 569 ? 14.546 28.976 14.364 1.00 36.72 569 VAL A C 1
ATOM 4172 O O . VAL A 1 569 ? 14.247 30.165 14.444 1.00 36.72 569 VAL A O 1
ATOM 4175 N N . GLU A 1 570 ? 15.119 28.307 15.359 1.00 35.56 570 GLU A N 1
ATOM 4176 C CA . GLU A 1 570 ? 15.410 28.900 16.662 1.00 35.56 570 GLU A CA 1
ATOM 4177 C C . GLU A 1 570 ? 16.668 29.784 16.597 1.00 35.56 570 GLU A C 1
ATOM 4179 O O . GLU A 1 570 ? 17.692 29.414 16.017 1.00 35.56 570 GLU A O 1
ATOM 4184 N N . TYR A 1 571 ? 16.599 30.975 17.197 1.00 32.94 571 TYR A N 1
ATOM 4185 C CA . TYR A 1 571 ? 17.690 31.951 17.214 1.00 32.94 571 TYR A CA 1
ATOM 4186 C C . TYR A 1 571 ? 18.462 31.864 18.537 1.00 32.94 571 TYR A C 1
ATOM 4188 O O . TYR A 1 571 ? 17.966 32.290 19.580 1.00 32.94 571 TYR A O 1
ATOM 4196 N N . LEU A 1 572 ? 19.708 31.381 18.523 1.00 29.25 572 LEU A N 1
ATOM 4197 C CA . LEU A 1 572 ? 20.575 31.468 19.703 1.00 29.25 572 LEU A CA 1
ATOM 4198 C C . LEU A 1 572 ? 21.280 32.830 19.739 1.00 29.25 572 LEU A C 1
ATOM 4200 O O . LEU A 1 572 ? 22.273 33.062 19.046 1.00 29.25 572 LEU A O 1
ATOM 4204 N N . ARG A 1 573 ? 20.819 33.729 20.621 1.00 27.55 573 ARG A N 1
ATOM 4205 C CA . ARG A 1 573 ? 21.635 34.876 21.051 1.00 27.55 573 ARG A CA 1
ATOM 4206 C C . ARG A 1 573 ? 22.921 34.338 21.672 1.00 27.55 573 ARG A C 1
ATOM 4208 O O . ARG A 1 573 ? 22.890 33.594 22.650 1.00 27.55 573 ARG A O 1
ATOM 4215 N N . LYS A 1 574 ? 24.060 34.746 21.112 1.00 24.86 574 LYS A N 1
ATOM 4216 C CA . LYS A 1 574 ? 25.395 34.474 21.652 1.00 24.86 574 LYS A CA 1
ATOM 4217 C C . LYS A 1 574 ? 25.423 34.917 23.123 1.00 24.86 574 LYS A C 1
ATOM 4219 O O . LYS A 1 574 ? 25.409 36.114 23.404 1.00 24.86 574 LYS A O 1
ATOM 4224 N N . LYS A 1 575 ? 25.412 33.961 24.061 1.00 26.91 575 LYS A N 1
ATOM 4225 C CA . LYS A 1 575 ? 25.625 34.238 25.488 1.00 26.91 575 LYS A CA 1
ATOM 4226 C C . LYS A 1 575 ? 26.972 34.949 25.611 1.00 26.91 575 LYS A C 1
ATOM 4228 O O . LYS A 1 575 ? 27.965 34.477 25.056 1.00 26.91 575 LYS A O 1
ATOM 4233 N N . GLY A 1 576 ? 26.959 36.106 26.268 1.00 26.36 576 GLY A N 1
ATOM 4234 C CA . GLY A 1 576 ? 28.126 36.955 26.454 1.00 26.36 576 GLY A CA 1
ATOM 4235 C C . GLY A 1 576 ? 29.334 36.157 26.932 1.00 26.36 576 GLY A C 1
ATOM 4236 O O . GLY A 1 576 ? 29.247 35.365 27.871 1.00 26.36 576 GLY A O 1
ATOM 4237 N N . VAL A 1 577 ? 30.449 36.384 26.248 1.00 26.56 577 VAL A N 1
ATOM 4238 C CA . VAL A 1 577 ? 31.785 36.152 26.787 1.00 26.56 577 VAL A CA 1
ATOM 4239 C C . VAL A 1 577 ? 31.895 37.042 28.027 1.00 26.56 577 VAL A C 1
ATOM 4241 O O . VAL A 1 577 ? 31.653 38.245 27.923 1.00 26.56 577 VAL A O 1
ATOM 4244 N N . LYS A 1 578 ? 32.167 36.436 29.185 1.00 28.48 578 LYS A N 1
ATOM 4245 C CA . LYS A 1 578 ? 32.771 37.156 30.308 1.00 28.48 578 LYS A CA 1
ATOM 4246 C C . LYS A 1 578 ? 34.236 37.405 29.998 1.00 28.48 578 LYS A C 1
ATOM 4248 O O . LYS A 1 578 ? 34.858 36.469 29.443 1.00 28.48 578 LYS A O 1
#

Sequence (578 aa):
MTGIMDGVSQISSGTMDEKWGYVSQSGTTIELNDSPGGESISLIHHSGAAIKIDPDGAIHLVSSSKKGIGISAPYGDAYLSASGEIIIKGSSLNFNTSGDANFDIGGTFNLVCGGYKLSTNVLDEKVDGSASREVTNDLSEIIGGISRSTIAGDKRTQISGNEVKDVGGDHIEKITGNSVLNTKGNKTIQTTGETLISSIGNLTENTNGDFNMSSTGALNTKAGGNATHSASGNNKVIAGGAMDVSGGSSLDLVSPISKLSGSSYASVEAPLAELVGDTAKVGGSSVYLNTPTVYQPTPIITSGNDSPAIGSVASALSPDSAEEATEADVMEANDIVDNMTSIRKYPKFPGNATRDSADGGSVYTVSHDYTDSADEVYKEYSSKNHGNINPATPIGDYGNIPDVSPANRKSDIKGIDPKISVPGAHNSSSKISRLFTLGDLTNAKHSHKIPPSIRKAVVTEHIYAAYNVLDPIKEKFPDIIITSAYRGNSRNHKTGKAIDMVVPSRSLEKHAEIAAFARDNLPIDQVFLERNTSGRTHVHVRVSHSPATPFVMTCADPACHTNIKKLSVEYLRKKGVK

Secondary structure (DSSP, 8-state):
------------SS---SEEEEE-TTS-EEEEE-STT--EEEEE-TTS-EEEE-TT--EEEE--STT------TTS------SS------S------SS------SS------S------S------SS------SS------SS------SS------SS------SS------SS------SS------SS------SS------SS------SS------SS------SS------SS------SS-----SS------SS------S-----SS-----SS------S----SS----------------------------------TTTTSTTS-----PPPPP-------SSS----------------SSSSS-----------S-------------TT--TT-PPP---PPPPSS--TT-BSSSS-BHHHHHTSTTPPPPPGGGHHHHHHHHHHHIIIIIHHHHHH-TT-EEEES--TTSTTGGGT-EEEEE-TT--HHHHHHHHHHHHHHS-EEEEEEEEPTTS-EEEEEEE-SS--SPEEEE-S-GGG----TT--------PPP-

pLDDT: mean 71.67, std 26.16, range [22.2, 98.31]

Solvent-accessible surface area (backbone atoms only — not comparable to full-atom values): 41866 Å² total; per-residue (Å²): 133,93,74,84,86,83,79,80,78,78,89,65,99,56,92,70,69,48,60,49,72,50,69,46,99,79,55,30,39,39,41,42,32,64,38,89,93,57,29,31,42,38,42,34,44,59,78,62,25,31,44,36,32,44,67,88,66,52,74,46,80,42,61,64,54,99,80,59,83,86,88,86,47,99,88,57,86,81,87,87,87,65,96,74,82,87,88,88,85,68,101,72,87,84,88,86,69,97,67,87,86,84,83,90,65,96,70,85,89,84,88,89,72,99,74,86,85,88,85,72,97,74,87,89,86,86,70,96,71,87,87,86,87,87,71,95,71,88,86,86,86,86,74,96,69,87,88,84,88,87,72,95,67,91,87,86,87,87,73,94,71,89,88,85,88,88,70,98,66,89,87,84,85,88,72,71,33,79,86,87,86,87,72,94,66,88,87,85,87,87,71,96,66,89,85,87,88,87,68,96,63,90,84,85,87,87,72,96,62,90,87,88,87,87,66,97,62,88,83,86,88,86,63,98,64,89,80,85,90,86,67,98,63,89,84,84,86,86,61,98,62,86,82,87,85,85,61,98,83,70,83,87,80,89,59,101,77,74,83,86,79,46,98,88,64,72,84,86,90,57,102,72,83,85,84,86,68,101,75,79,88,85,86,65,101,71,86,88,83,94,64,101,70,83,88,77,88,74,81,87,78,78,87,70,91,79,87,86,89,87,80,90,88,87,81,89,84,84,89,82,81,89,83,82,86,81,92,73,95,72,86,62,88,73,80,63,60,84,72,69,70,76,78,76,84,69,85,74,59,83,47,87,77,83,87,80,73,86,86,74,85,88,76,88,79,81,87,81,90,74,93,78,90,76,94,78,88,86,81,80,90,89,82,86,82,91,85,87,87,87,92,79,85,82,92,73,89,80,77,91,71,81,87,79,67,84,83,77,57,69,93,74,63,67,47,68,87,68,89,67,83,73,75,91,60,96,54,43,80,43,70,45,32,96,82,40,33,43,28,56,38,48,65,12,86,60,23,38,85,76,56,81,94,52,33,69,61,26,48,49,33,40,28,41,38,30,54,51,46,45,41,64,46,41,73,78,41,72,66,60,40,58,38,28,23,34,24,82,94,37,91,54,19,52,53,21,35,22,39,32,34,36,49,88,82,55,49,62,66,63,42,49,53,52,45,51,49,44,69,58,73,34,31,34,39,35,39,32,52,40,61,46,100,85,75,49,54,34,29,38,39,32,55,36,79,77,48,61,90,57,53,68,43,50,44,91,47,83,89,67,73,64,89,49,92,93,59,94,76,66,76,71,78,80,75,77,84,129